Protein AF-W2PBY8-F1 (afdb_monomer)

pLDDT: mean 76.44, std 21.04, range [11.16, 97.75]

Structure (mmCIF, N/CA/C/O backbone):
data_AF-W2PBY8-F1
#
_entry.id   AF-W2PBY8-F1
#
loop_
_atom_site.group_PDB
_atom_site.id
_atom_site.type_symbol
_atom_site.label_atom_id
_atom_site.label_alt_id
_atom_site.label_comp_id
_atom_site.label_asym_id
_atom_site.label_entity_id
_atom_site.label_seq_id
_atom_site.pdbx_PDB_ins_code
_atom_site.Cartn_x
_atom_site.Cartn_y
_atom_site.Cartn_z
_atom_site.occupancy
_atom_site.B_iso_or_equiv
_atom_site.auth_seq_id
_atom_site.auth_comp_id
_atom_site.auth_asym_id
_atom_site.auth_atom_id
_atom_site.pdbx_PDB_model_num
ATOM 1 N N . MET A 1 1 ? 82.076 -7.235 19.035 1.00 61.16 1 MET A N 1
ATOM 2 C CA . MET A 1 1 ? 80.969 -6.514 19.710 1.00 61.16 1 MET A CA 1
ATOM 3 C C . MET A 1 1 ? 80.078 -5.713 18.756 1.00 61.16 1 MET A C 1
ATOM 5 O O . MET A 1 1 ? 78.970 -6.183 18.541 1.00 61.16 1 MET A O 1
ATOM 9 N N . ARG A 1 2 ? 80.514 -4.591 18.143 1.00 67.44 2 ARG A N 1
ATOM 10 C CA . ARG A 1 2 ? 79.646 -3.703 17.313 1.00 67.44 2 ARG A CA 1
ATOM 11 C C . ARG A 1 2 ? 78.736 -4.450 16.312 1.00 67.44 2 ARG A C 1
ATOM 13 O O . ARG A 1 2 ? 77.530 -4.470 16.525 1.00 67.44 2 ARG A O 1
ATOM 20 N N . LYS A 1 3 ? 79.308 -5.244 15.392 1.00 71.12 3 LYS A N 1
ATOM 21 C CA . LYS A 1 3 ? 78.559 -6.060 14.402 1.00 71.12 3 LYS A CA 1
ATOM 22 C C . LYS A 1 3 ? 77.436 -6.953 14.979 1.00 71.12 3 LYS A C 1
ATOM 24 O O . LYS A 1 3 ? 76.490 -7.251 14.261 1.00 71.12 3 LYS A O 1
ATOM 29 N N . LYS A 1 4 ? 77.517 -7.401 16.244 1.00 74.06 4 LYS A N 1
ATOM 30 C CA . LYS A 1 4 ? 76.461 -8.211 16.894 1.00 74.06 4 LYS A CA 1
ATOM 31 C C . LYS A 1 4 ? 75.310 -7.335 17.414 1.00 74.06 4 LYS A C 1
ATOM 33 O O . LYS A 1 4 ? 74.163 -7.753 17.349 1.00 74.06 4 LYS A O 1
ATOM 38 N N . LYS A 1 5 ? 75.613 -6.112 17.871 1.00 77.81 5 LYS A N 1
ATOM 39 C CA . LYS A 1 5 ? 74.619 -5.098 18.265 1.00 77.81 5 LYS A CA 1
ATOM 40 C C . LYS A 1 5 ? 73.861 -4.562 17.048 1.00 77.81 5 LYS A C 1
ATOM 42 O O . LYS A 1 5 ? 72.654 -4.381 17.131 1.00 77.81 5 LYS A O 1
ATOM 47 N N . ASP A 1 6 ? 74.555 -4.366 15.929 1.00 78.00 6 ASP A N 1
ATOM 48 C CA . ASP A 1 6 ? 73.949 -3.856 14.693 1.00 78.00 6 ASP A CA 1
ATOM 49 C C . ASP A 1 6 ? 73.039 -4.906 14.032 1.00 78.00 6 ASP A C 1
ATOM 51 O O . ASP A 1 6 ? 71.945 -4.570 13.595 1.00 78.00 6 ASP A O 1
ATOM 55 N N . ARG A 1 7 ? 73.430 -6.193 14.051 1.00 79.44 7 ARG A N 1
ATOM 56 C CA . ARG A 1 7 ? 72.537 -7.304 13.667 1.00 79.44 7 ARG A CA 1
ATOM 57 C C . ARG A 1 7 ? 71.311 -7.391 14.574 1.00 79.44 7 ARG A C 1
ATOM 59 O O . ARG A 1 7 ? 70.208 -7.399 14.068 1.00 79.44 7 ARG A O 1
ATOM 66 N N . TRP A 1 8 ? 71.482 -7.345 15.899 1.00 82.75 8 TRP A N 1
ATOM 67 C CA . TRP A 1 8 ? 70.342 -7.367 16.828 1.00 82.75 8 TRP A CA 1
ATOM 68 C C . TRP A 1 8 ? 69.370 -6.191 16.637 1.00 82.75 8 TRP A C 1
ATOM 70 O O . TRP A 1 8 ? 68.169 -6.361 16.820 1.00 82.75 8 TRP A O 1
ATOM 80 N N . LYS A 1 9 ? 69.867 -5.003 16.260 1.00 83.69 9 LYS A N 1
ATOM 81 C CA . LYS A 1 9 ? 69.001 -3.879 15.878 1.00 83.69 9 LYS A CA 1
ATOM 82 C C . LYS A 1 9 ? 68.192 -4.193 14.622 1.00 83.69 9 LYS A C 1
ATOM 84 O O . LYS A 1 9 ? 66.983 -4.021 14.667 1.00 83.69 9 LYS A O 1
ATOM 89 N N . LYS A 1 10 ? 68.836 -4.711 13.570 1.00 83.88 10 LYS A N 1
ATOM 90 C CA . LYS A 1 10 ? 68.153 -5.125 12.336 1.00 83.88 10 LYS A CA 1
ATOM 91 C C . LYS A 1 10 ? 67.132 -6.233 12.577 1.00 83.88 10 LYS A C 1
ATOM 93 O O . LYS A 1 10 ? 65.976 -6.020 12.263 1.00 83.88 10 LYS A O 1
ATOM 98 N N . ASP A 1 11 ? 67.500 -7.322 13.255 1.00 83.00 11 ASP A N 1
ATOM 99 C CA . ASP A 1 11 ? 66.563 -8.384 13.658 1.00 83.00 11 ASP A CA 1
ATOM 100 C C . ASP A 1 11 ? 65.355 -7.827 14.441 1.00 83.00 11 ASP A C 1
ATOM 102 O O . ASP A 1 11 ? 64.250 -8.357 14.346 1.00 83.00 11 ASP A O 1
ATOM 106 N N . LYS A 1 12 ? 65.551 -6.782 15.259 1.00 88.19 12 LYS A N 1
ATOM 107 C CA . LYS A 1 12 ? 64.468 -6.136 16.012 1.00 88.19 12 LYS A CA 1
ATOM 108 C C . LYS A 1 12 ? 63.608 -5.230 15.125 1.00 88.19 12 LYS A C 1
ATOM 110 O O . LYS A 1 12 ? 62.394 -5.220 15.293 1.00 88.19 12 LYS A O 1
ATOM 115 N N . GLU A 1 13 ? 64.218 -4.467 14.226 1.00 86.06 13 GLU A N 1
ATOM 116 C CA . GLU A 1 13 ? 63.531 -3.607 13.255 1.00 86.06 13 GLU A CA 1
ATOM 117 C C . GLU A 1 13 ? 62.717 -4.457 12.262 1.00 86.06 13 GLU A C 1
ATOM 119 O O . GLU A 1 13 ? 61.528 -4.209 12.097 1.00 86.06 13 GLU A O 1
ATOM 124 N N . GLU A 1 14 ? 63.297 -5.533 11.725 1.00 86.69 14 GLU A N 1
ATOM 125 C CA . GLU A 1 14 ? 62.640 -6.506 10.841 1.00 86.69 14 GLU A CA 1
ATOM 126 C C . GLU A 1 14 ? 61.440 -7.182 11.529 1.00 86.69 14 GLU A C 1
ATOM 128 O O . GLU A 1 14 ? 60.353 -7.205 10.958 1.00 86.69 14 GLU A O 1
ATOM 133 N N . ARG A 1 15 ? 61.567 -7.627 12.792 1.00 87.62 15 ARG A N 1
ATOM 134 C CA . ARG A 1 15 ? 60.423 -8.167 13.560 1.00 87.62 15 ARG A CA 1
ATOM 135 C C . ARG A 1 15 ? 59.316 -7.139 13.794 1.00 87.62 15 ARG A C 1
ATOM 137 O O . ARG A 1 15 ? 58.147 -7.479 13.666 1.00 87.62 15 ARG A O 1
ATOM 144 N N . LEU A 1 16 ? 59.666 -5.891 14.111 1.00 87.38 16 LEU A N 1
ATOM 145 C CA . LEU A 1 16 ? 58.682 -4.816 14.290 1.00 87.38 16 LEU A CA 1
ATOM 146 C C . LEU A 1 16 ? 57.994 -4.443 12.965 1.00 87.38 16 LEU A C 1
ATOM 148 O O . LEU A 1 16 ? 56.823 -4.067 12.966 1.00 87.38 16 LEU A O 1
ATOM 152 N N . GLU A 1 17 ? 58.686 -4.555 11.830 1.00 86.12 17 GLU A N 1
ATOM 153 C CA . GLU A 1 17 ? 58.076 -4.413 10.507 1.00 86.12 17 GLU A CA 1
ATOM 154 C C . GLU A 1 17 ? 57.183 -5.602 10.133 1.00 86.12 17 GLU A C 1
ATOM 156 O O . GLU A 1 17 ? 56.135 -5.394 9.530 1.00 86.12 17 GLU A O 1
ATOM 161 N N . GLU A 1 18 ? 57.556 -6.835 10.483 1.00 88.25 18 GLU A N 1
ATOM 162 C CA . GLU A 1 18 ? 56.698 -8.016 10.316 1.00 88.25 18 GLU A CA 1
ATOM 163 C C . GLU A 1 18 ? 55.434 -7.939 11.182 1.00 88.25 18 GLU A C 1
ATOM 165 O O . GLU A 1 18 ? 54.353 -8.297 10.720 1.00 88.25 18 GLU A O 1
ATOM 170 N N . GLU A 1 19 ? 55.545 -7.458 12.423 1.00 89.25 19 GLU A N 1
ATOM 171 C CA . GLU A 1 19 ? 54.399 -7.210 13.307 1.00 89.25 19 GLU A CA 1
ATOM 172 C C . GLU A 1 19 ? 53.467 -6.136 12.725 1.00 89.25 19 GLU A C 1
ATOM 174 O O . GLU A 1 19 ? 52.257 -6.344 12.686 1.00 89.25 19 GLU A O 1
ATOM 179 N N . ARG A 1 20 ? 54.013 -5.037 12.184 1.00 90.94 20 ARG A N 1
ATOM 180 C CA . ARG A 1 20 ? 53.221 -4.012 11.478 1.00 90.94 20 ARG A CA 1
ATOM 181 C C . ARG A 1 20 ? 52.517 -4.566 10.243 1.00 90.94 20 ARG A C 1
ATOM 183 O O . ARG A 1 20 ? 51.316 -4.384 10.125 1.00 90.94 20 ARG A O 1
ATOM 190 N N . LYS A 1 21 ? 53.223 -5.308 9.382 1.00 91.38 21 LYS A N 1
ATOM 191 C CA . LYS A 1 21 ? 52.634 -5.926 8.178 1.00 91.38 21 LYS A CA 1
ATOM 192 C C . LYS A 1 21 ? 51.476 -6.867 8.528 1.00 91.38 21 LYS A C 1
ATOM 194 O O . LYS A 1 21 ? 50.464 -6.846 7.842 1.00 91.38 21 LYS A O 1
ATOM 199 N N . LYS A 1 22 ? 51.582 -7.633 9.621 1.00 94.06 22 LYS A N 1
ATOM 200 C CA . LYS A 1 22 ? 50.481 -8.481 10.120 1.00 94.06 22 LYS A CA 1
ATOM 201 C C . LYS A 1 22 ? 49.281 -7.661 10.597 1.00 94.06 22 LYS A C 1
ATOM 203 O O . LYS A 1 22 ? 48.154 -8.031 10.292 1.00 94.06 22 LYS A O 1
ATOM 208 N N . ILE A 1 23 ? 49.511 -6.551 11.302 1.00 92.62 23 ILE A N 1
ATOM 209 C CA . ILE A 1 23 ? 48.438 -5.632 11.714 1.00 92.62 23 ILE A CA 1
ATOM 210 C C . ILE A 1 23 ? 47.772 -5.009 10.479 1.00 92.62 23 ILE A C 1
ATOM 212 O O . ILE A 1 23 ? 46.552 -5.054 10.378 1.00 92.62 23 ILE A O 1
ATOM 216 N N . ASP A 1 24 ? 48.547 -4.525 9.504 1.00 93.50 24 ASP A N 1
ATOM 217 C CA . ASP A 1 24 ? 48.023 -3.973 8.247 1.00 93.50 24 ASP A CA 1
ATOM 218 C C . ASP A 1 24 ? 47.197 -5.022 7.468 1.00 93.50 24 ASP A C 1
ATOM 220 O O . ASP A 1 24 ? 46.127 -4.716 6.940 1.00 93.50 24 ASP A O 1
ATOM 224 N N . GLU A 1 25 ? 47.649 -6.282 7.418 1.00 94.38 25 GLU A N 1
ATOM 225 C CA . GLU A 1 25 ? 46.919 -7.404 6.809 1.00 94.38 25 GLU A CA 1
ATOM 226 C C . GLU A 1 25 ? 45.607 -7.727 7.548 1.00 94.38 25 GLU A C 1
ATOM 228 O O . GLU A 1 25 ? 44.576 -7.953 6.903 1.00 94.38 25 GLU A O 1
ATOM 233 N N . GLU A 1 26 ? 45.610 -7.725 8.884 1.00 94.25 26 GLU A N 1
ATOM 234 C CA . GLU A 1 26 ? 44.414 -7.944 9.704 1.00 94.25 26 GLU A CA 1
ATOM 235 C C . GLU A 1 26 ? 43.421 -6.779 9.609 1.00 94.25 26 GLU A C 1
ATOM 237 O O . GLU A 1 26 ? 42.226 -7.020 9.419 1.00 94.25 26 GLU A O 1
ATOM 242 N N . GLU A 1 27 ? 43.887 -5.529 9.649 1.00 93.81 27 GLU A N 1
ATOM 243 C CA . GLU A 1 27 ? 43.055 -4.343 9.434 1.00 93.81 27 GLU A CA 1
ATOM 244 C C . GLU A 1 27 ? 42.447 -4.342 8.029 1.00 93.81 27 GLU A C 1
ATOM 246 O O . GLU A 1 27 ? 41.239 -4.148 7.884 1.00 93.81 27 GLU A O 1
ATOM 251 N N . MET A 1 28 ? 43.230 -4.651 6.991 1.00 93.56 28 MET A N 1
ATOM 252 C CA . MET A 1 28 ? 42.721 -4.798 5.624 1.00 93.56 28 MET A CA 1
ATOM 253 C C . MET A 1 28 ? 41.701 -5.936 5.501 1.00 93.56 28 MET A C 1
ATOM 255 O O . MET A 1 28 ? 40.730 -5.807 4.747 1.00 93.56 28 MET A O 1
ATOM 259 N N . ARG A 1 29 ? 41.867 -7.043 6.241 1.00 95.62 29 ARG A N 1
ATOM 260 C CA . ARG A 1 29 ? 40.862 -8.117 6.295 1.00 95.62 29 ARG A CA 1
ATOM 261 C C . ARG A 1 29 ? 39.577 -7.627 6.960 1.00 95.62 29 ARG A C 1
ATOM 263 O O . ARG A 1 29 ? 38.508 -7.785 6.376 1.00 95.62 29 ARG A O 1
ATOM 270 N N . LEU A 1 30 ? 39.673 -6.977 8.120 1.00 95.50 30 LEU A N 1
ATOM 271 C CA . LEU A 1 30 ? 38.528 -6.432 8.856 1.00 95.50 30 LEU A CA 1
ATOM 272 C C . LEU A 1 30 ? 37.783 -5.349 8.063 1.00 95.50 30 LEU A C 1
ATOM 274 O O . LEU A 1 30 ? 36.553 -5.341 8.054 1.00 95.50 30 LEU A O 1
ATOM 278 N N . GLN A 1 31 ? 38.496 -4.478 7.346 1.00 94.38 31 GLN A N 1
ATOM 279 C CA . GLN A 1 31 ? 37.898 -3.479 6.457 1.00 94.38 31 GLN A CA 1
ATOM 280 C C . GLN A 1 31 ? 37.147 -4.137 5.293 1.00 94.38 31 GLN A C 1
ATOM 282 O O . GLN A 1 31 ? 36.010 -3.756 5.013 1.00 94.38 31 GLN A O 1
ATOM 287 N N . ARG A 1 32 ? 37.724 -5.168 4.658 1.00 95.44 32 ARG A N 1
ATOM 288 C CA . ARG A 1 32 ? 37.039 -5.951 3.613 1.00 95.44 32 ARG A CA 1
ATOM 289 C C . ARG A 1 32 ? 35.811 -6.675 4.160 1.00 95.44 32 ARG A C 1
ATOM 291 O O . ARG A 1 32 ? 34.761 -6.608 3.535 1.00 95.44 32 ARG A O 1
ATOM 298 N N . GLU A 1 33 ? 35.906 -7.298 5.334 1.00 96.12 33 GLU A N 1
ATOM 299 C CA . GLU A 1 33 ? 34.768 -7.927 6.018 1.00 96.12 33 GLU A CA 1
ATOM 300 C C . GLU A 1 33 ? 33.669 -6.915 6.386 1.00 96.12 33 GLU A C 1
ATOM 302 O O . GLU A 1 33 ? 32.482 -7.229 6.317 1.00 96.12 33 GLU A O 1
ATOM 307 N N . ALA A 1 34 ? 34.033 -5.698 6.797 1.00 95.56 34 ALA A N 1
ATOM 308 C CA . ALA A 1 34 ? 33.075 -4.633 7.080 1.00 95.56 34 ALA A CA 1
ATOM 309 C C . ALA A 1 34 ? 32.403 -4.132 5.792 1.00 95.56 34 ALA A C 1
ATOM 311 O O . ALA A 1 34 ? 31.183 -3.962 5.762 1.00 95.56 34 ALA A O 1
ATOM 312 N N . GLN A 1 35 ? 33.176 -3.951 4.718 1.00 95.56 35 GLN A N 1
ATOM 313 C CA . GLN A 1 35 ? 32.678 -3.542 3.408 1.00 95.56 35 GLN A CA 1
ATOM 314 C C . GLN A 1 35 ? 31.733 -4.593 2.808 1.00 95.56 35 GLN A C 1
ATOM 316 O O . GLN A 1 35 ? 30.652 -4.234 2.342 1.00 95.56 35 GLN A O 1
ATOM 321 N N . THR A 1 36 ? 32.074 -5.886 2.864 1.00 95.81 36 THR A N 1
ATOM 322 C CA . THR A 1 36 ? 31.183 -6.957 2.390 1.00 95.81 36 THR A CA 1
ATOM 323 C C . THR A 1 36 ? 29.893 -7.002 3.201 1.00 95.81 36 THR A C 1
ATOM 325 O O . THR A 1 36 ? 28.823 -6.973 2.601 1.00 95.81 36 THR A O 1
ATOM 328 N N . LYS A 1 37 ? 29.950 -6.927 4.540 1.00 96.00 37 LYS A N 1
ATOM 329 C CA . LYS A 1 37 ? 28.750 -6.841 5.403 1.00 96.00 37 LYS A CA 1
ATOM 330 C C . LYS A 1 37 ? 27.875 -5.617 5.082 1.00 96.00 37 LYS A C 1
ATOM 332 O O . LYS A 1 37 ? 26.647 -5.712 5.114 1.00 96.00 37 LYS A O 1
ATOM 337 N N . GLN A 1 38 ? 28.472 -4.468 4.753 1.00 95.12 38 GLN A N 1
ATOM 338 C CA . GLN A 1 38 ? 27.733 -3.273 4.318 1.00 95.12 38 GLN A CA 1
ATOM 339 C C . GLN A 1 38 ? 27.050 -3.481 2.958 1.00 95.12 38 GLN A C 1
ATOM 341 O O . GLN A 1 38 ? 25.866 -3.164 2.822 1.00 95.12 38 GLN A O 1
ATOM 346 N N . ILE A 1 39 ? 27.756 -4.055 1.979 1.00 94.00 39 ILE A N 1
ATOM 347 C CA . ILE A 1 39 ? 27.219 -4.375 0.647 1.00 94.00 39 ILE A CA 1
ATOM 348 C C . ILE A 1 39 ? 26.102 -5.424 0.747 1.00 94.00 39 ILE A C 1
ATOM 350 O O . ILE A 1 39 ? 25.040 -5.248 0.157 1.00 94.00 39 ILE A O 1
ATOM 354 N N . GLU A 1 40 ? 26.279 -6.479 1.542 1.00 93.38 40 GLU A N 1
ATOM 355 C CA . GLU A 1 40 ? 25.256 -7.498 1.807 1.00 93.38 40 GLU A CA 1
ATOM 356 C C . GLU A 1 40 ? 24.000 -6.894 2.442 1.00 93.38 40 GLU A C 1
ATOM 358 O O . GLU A 1 40 ? 22.883 -7.186 2.003 1.00 93.38 40 GLU A O 1
ATOM 363 N N . ARG A 1 41 ? 24.164 -6.003 3.431 1.00 94.06 41 ARG A N 1
ATOM 364 C CA . ARG A 1 41 ? 23.049 -5.270 4.043 1.00 94.06 41 ARG A CA 1
ATOM 365 C C . ARG A 1 41 ? 22.332 -4.383 3.024 1.00 94.06 41 ARG A C 1
ATOM 367 O O . ARG A 1 41 ? 21.104 -4.387 3.001 1.00 94.06 41 ARG A O 1
ATOM 374 N N . ALA A 1 42 ? 23.065 -3.653 2.184 1.00 94.38 42 ALA A N 1
ATOM 375 C CA . ALA A 1 42 ? 22.483 -2.822 1.130 1.00 94.38 42 ALA A CA 1
ATOM 376 C C . ALA A 1 42 ? 21.709 -3.673 0.108 1.00 94.38 42 ALA A C 1
ATOM 378 O O . ALA A 1 42 ? 20.540 -3.403 -0.155 1.00 94.38 42 ALA A O 1
ATOM 379 N N . ASN A 1 43 ? 22.307 -4.764 -0.378 1.00 90.81 43 ASN A N 1
ATOM 380 C CA . ASN A 1 43 ? 21.677 -5.710 -1.301 1.00 90.81 43 ASN A CA 1
ATOM 381 C C . ASN A 1 43 ? 20.421 -6.361 -0.703 1.00 90.81 43 ASN A C 1
ATOM 383 O O . ASN A 1 43 ? 19.440 -6.577 -1.413 1.00 90.81 43 ASN A O 1
ATOM 387 N N . ARG A 1 44 ? 20.422 -6.658 0.603 1.00 90.44 44 ARG A N 1
ATOM 388 C CA . ARG A 1 44 ? 19.236 -7.151 1.314 1.00 90.44 44 ARG A CA 1
ATOM 389 C C . ARG A 1 44 ? 18.141 -6.088 1.400 1.00 90.44 44 ARG A C 1
ATOM 391 O O . ARG A 1 44 ? 16.992 -6.416 1.128 1.00 90.44 44 ARG A O 1
ATOM 398 N N . LEU A 1 45 ? 18.480 -4.844 1.742 1.00 91.62 45 LEU A N 1
ATOM 399 C CA . LEU A 1 45 ? 17.514 -3.742 1.828 1.00 91.62 45 LEU A CA 1
ATOM 400 C C . LEU A 1 45 ? 16.887 -3.424 0.464 1.00 91.62 45 LEU A C 1
ATOM 402 O O . LEU A 1 45 ? 15.669 -3.297 0.380 1.00 91.62 45 LEU A O 1
ATOM 406 N N . LEU A 1 46 ? 17.688 -3.366 -0.604 1.00 89.88 46 LEU A N 1
ATOM 407 C CA . LEU A 1 46 ? 17.198 -3.190 -1.976 1.00 89.88 46 LEU A CA 1
ATOM 408 C C . LEU A 1 46 ? 16.249 -4.325 -2.380 1.00 89.88 46 LEU A C 1
ATOM 410 O O . LEU A 1 46 ? 15.178 -4.077 -2.929 1.00 89.88 46 LEU A O 1
ATOM 414 N N . TYR A 1 47 ? 16.598 -5.570 -2.044 1.00 90.19 47 TYR A N 1
ATOM 415 C CA . TYR A 1 47 ? 15.744 -6.722 -2.315 1.00 90.19 47 TYR A CA 1
ATOM 416 C C . TYR A 1 47 ? 14.434 -6.692 -1.506 1.00 90.19 47 TYR A C 1
ATOM 418 O O . TYR A 1 47 ? 13.362 -6.918 -2.065 1.00 90.19 47 TYR A O 1
ATOM 426 N N . GLU A 1 48 ? 14.484 -6.341 -0.216 1.00 89.12 48 GLU A N 1
ATOM 427 C CA . GLU A 1 48 ? 13.297 -6.156 0.635 1.00 89.12 48 GLU A CA 1
ATOM 428 C C . GLU A 1 48 ? 12.406 -4.985 0.163 1.00 89.12 48 GLU A C 1
ATOM 430 O O . GLU A 1 48 ? 11.193 -5.021 0.374 1.00 89.12 48 GLU A O 1
ATOM 435 N N . GLN A 1 49 ? 12.973 -3.994 -0.536 1.00 89.06 49 GLN A N 1
ATOM 436 C CA . GLN A 1 49 ? 12.244 -2.900 -1.185 1.00 89.06 49 GLN A CA 1
ATOM 437 C C . GLN A 1 49 ? 11.596 -3.274 -2.532 1.00 89.06 49 GLN A C 1
ATOM 439 O O . GLN A 1 49 ? 10.816 -2.471 -3.047 1.00 89.06 49 GLN A O 1
ATOM 444 N N . THR A 1 50 ? 11.830 -4.461 -3.101 1.00 88.50 50 THR A N 1
ATOM 445 C CA . THR A 1 50 ? 11.100 -4.908 -4.307 1.00 88.50 50 THR A CA 1
ATOM 446 C C . THR A 1 50 ? 9.610 -5.108 -4.013 1.00 88.50 50 THR A C 1
ATOM 448 O O . THR A 1 50 ? 9.234 -5.580 -2.939 1.00 88.50 50 THR A O 1
ATOM 451 N N . ASP A 1 51 ? 8.724 -4.784 -4.959 1.00 87.50 51 ASP A N 1
ATOM 452 C CA . ASP A 1 51 ? 7.270 -4.838 -4.719 1.00 87.50 51 ASP A CA 1
ATOM 453 C C . ASP A 1 51 ? 6.753 -6.258 -4.441 1.00 87.50 51 ASP A C 1
ATOM 455 O O . ASP A 1 51 ? 5.818 -6.447 -3.656 1.00 87.50 51 ASP A O 1
ATOM 459 N N . ARG A 1 52 ? 7.421 -7.280 -4.989 1.00 87.75 52 ARG A N 1
ATOM 460 C CA . ARG A 1 52 ? 7.151 -8.687 -4.667 1.00 87.75 52 ARG A CA 1
ATOM 461 C C . ARG A 1 52 ? 7.493 -9.015 -3.209 1.00 87.75 52 ARG A C 1
ATOM 463 O O . ARG A 1 52 ? 6.693 -9.654 -2.526 1.00 87.75 52 ARG A O 1
ATOM 470 N N . MET A 1 53 ? 8.625 -8.522 -2.696 1.00 91.31 53 MET A N 1
ATOM 471 C CA . MET A 1 53 ? 8.977 -8.668 -1.280 1.00 91.31 53 MET A CA 1
ATOM 472 C C . MET A 1 53 ? 8.053 -7.857 -0.368 1.00 91.31 53 MET A C 1
ATOM 474 O O . MET A 1 53 ? 7.587 -8.404 0.631 1.00 91.31 53 MET A O 1
ATOM 478 N N . LYS A 1 54 ? 7.697 -6.613 -0.724 1.00 91.00 54 LYS A N 1
ATOM 479 C CA . LYS A 1 54 ? 6.679 -5.827 0.003 1.00 91.00 54 LYS A CA 1
ATOM 480 C C . LYS A 1 54 ? 5.347 -6.581 0.091 1.00 91.00 54 LYS A C 1
ATOM 482 O O . LYS A 1 54 ? 4.741 -6.639 1.160 1.00 91.00 54 LYS A O 1
ATOM 487 N N . THR A 1 55 ? 4.920 -7.203 -1.010 1.00 91.38 55 THR A N 1
ATOM 488 C CA . THR A 1 55 ? 3.702 -8.027 -1.065 1.00 91.38 55 THR A CA 1
ATOM 489 C C . THR A 1 55 ? 3.801 -9.219 -0.114 1.00 91.38 55 THR A C 1
ATOM 491 O O . THR A 1 55 ? 2.903 -9.407 0.705 1.00 91.38 55 THR A O 1
ATOM 494 N N . LEU A 1 56 ? 4.909 -9.970 -0.136 1.00 92.62 56 LEU A N 1
ATOM 495 C CA . LEU A 1 56 ? 5.155 -11.068 0.805 1.00 92.62 56 LEU A CA 1
ATOM 496 C C . LEU A 1 56 ? 5.113 -10.592 2.269 1.00 92.62 56 LEU A C 1
ATOM 498 O O . LEU A 1 56 ? 4.392 -11.185 3.070 1.00 92.62 56 LEU A O 1
ATOM 502 N N . ARG A 1 57 ? 5.802 -9.492 2.613 1.00 92.62 57 ARG A N 1
ATOM 503 C CA . ARG A 1 57 ? 5.770 -8.906 3.970 1.00 92.62 57 ARG A CA 1
ATOM 504 C C . ARG A 1 57 ? 4.355 -8.490 4.386 1.00 92.62 57 ARG A C 1
ATOM 506 O O . ARG A 1 57 ? 3.956 -8.751 5.516 1.00 92.62 57 ARG A O 1
ATOM 513 N N . SER A 1 58 ? 3.569 -7.916 3.473 1.00 92.69 58 SER A N 1
ATOM 514 C CA . SER A 1 58 ? 2.163 -7.576 3.721 1.00 92.69 58 SER A CA 1
ATOM 515 C C . SER A 1 58 ? 1.307 -8.814 4.023 1.00 92.69 58 SER A C 1
ATOM 517 O O . SER A 1 58 ? 0.481 -8.770 4.935 1.00 92.69 58 SER A O 1
ATOM 519 N N . LYS A 1 59 ? 1.523 -9.943 3.329 1.00 93.38 59 LYS A N 1
ATOM 520 C CA . LYS A 1 59 ? 0.816 -11.199 3.639 1.00 93.38 59 LYS A CA 1
ATOM 521 C C . LYS A 1 59 ? 1.294 -11.862 4.936 1.00 93.38 59 LYS A C 1
ATOM 523 O O . LYS A 1 59 ? 0.468 -12.463 5.621 1.00 93.38 59 LYS A O 1
ATOM 528 N N . GLN A 1 60 ? 2.581 -11.757 5.285 1.00 93.38 60 GLN A N 1
ATOM 529 C CA . GLN A 1 60 ? 3.081 -12.200 6.595 1.00 93.38 60 GLN A CA 1
ATOM 530 C C . GLN A 1 60 ? 2.375 -11.428 7.715 1.00 93.38 60 GLN A C 1
ATOM 532 O O . GLN A 1 60 ? 1.711 -12.042 8.542 1.00 93.38 60 GLN A O 1
ATOM 537 N N . LEU A 1 61 ? 2.384 -10.091 7.652 1.00 94.25 61 LEU A N 1
ATOM 538 C CA . LEU A 1 61 ? 1.691 -9.242 8.625 1.00 94.25 61 LEU A CA 1
ATOM 539 C C . LEU A 1 61 ? 0.187 -9.550 8.707 1.00 94.25 61 LEU A C 1
ATOM 541 O O . LEU A 1 61 ? -0.373 -9.597 9.796 1.00 94.25 61 LEU A O 1
ATOM 545 N N . LEU A 1 62 ? -0.479 -9.800 7.573 1.00 94.31 62 LEU A N 1
ATOM 546 C CA . LEU A 1 62 ? -1.885 -10.218 7.566 1.00 94.31 62 LEU A CA 1
ATOM 547 C C . LEU A 1 62 ? -2.099 -11.561 8.287 1.00 94.31 62 LEU A C 1
ATOM 549 O O . LEU A 1 62 ? -3.116 -11.735 8.953 1.00 94.31 62 LEU A O 1
ATOM 553 N N . THR A 1 63 ? -1.152 -12.493 8.170 1.00 94.25 63 THR A N 1
ATOM 554 C CA . THR A 1 63 ? -1.193 -13.792 8.861 1.00 94.25 63 THR A CA 1
ATOM 555 C C . THR A 1 63 ? -1.068 -13.604 10.375 1.00 94.25 63 THR A C 1
ATOM 557 O O . THR A 1 63 ? -1.902 -14.119 11.120 1.00 94.25 63 THR A O 1
ATOM 560 N N . ASP A 1 64 ? -0.105 -12.787 10.818 1.00 93.25 64 ASP A N 1
ATOM 561 C CA . ASP A 1 64 ? 0.082 -12.435 12.231 1.00 93.25 64 ASP A CA 1
ATOM 562 C C . ASP A 1 64 ? -1.165 -11.725 12.803 1.00 93.25 64 ASP A C 1
ATOM 564 O O . ASP A 1 64 ? -1.663 -12.086 13.868 1.00 93.25 64 ASP A O 1
ATOM 568 N N . VAL A 1 65 ? -1.738 -10.758 12.072 1.00 94.69 65 VAL A N 1
ATOM 569 C CA . VAL A 1 65 ? -2.952 -10.023 12.485 1.00 94.69 65 VAL A CA 1
ATOM 570 C C . VAL A 1 65 ? -4.173 -10.940 12.598 1.00 94.69 65 VAL A C 1
ATOM 572 O O . VAL A 1 65 ? -4.952 -10.796 13.540 1.00 94.69 65 VAL A O 1
ATOM 575 N N . VAL A 1 66 ? -4.353 -11.894 11.677 1.00 93.88 66 VAL A N 1
ATOM 576 C CA . VAL A 1 66 ? -5.447 -12.877 11.765 1.00 93.88 66 VAL A CA 1
ATOM 577 C C . VAL A 1 66 ? -5.277 -13.773 12.993 1.00 93.88 66 VAL A C 1
ATOM 579 O O . VAL A 1 66 ? -6.259 -14.013 13.692 1.00 93.88 66 VAL A O 1
ATOM 582 N N . HIS A 1 67 ? -4.056 -14.212 13.303 1.00 93.56 67 HIS A N 1
ATOM 583 C CA . HIS A 1 67 ? -3.783 -15.015 14.496 1.00 93.56 67 HIS A CA 1
ATOM 584 C C . HIS A 1 67 ? -3.991 -14.228 15.800 1.00 93.56 67 HIS A C 1
ATOM 586 O O . HIS A 1 67 ? -4.708 -14.683 16.688 1.00 93.56 67 HIS A O 1
ATOM 592 N N . HIS A 1 68 ? -3.478 -12.998 15.903 1.00 93.94 68 HIS A N 1
ATOM 593 C CA . HIS A 1 68 ? -3.784 -12.137 17.050 1.00 93.94 68 HIS A CA 1
ATOM 594 C C . HIS A 1 68 ? -5.289 -11.883 17.197 1.00 93.94 68 HIS A C 1
ATOM 596 O O . HIS A 1 68 ? -5.785 -11.744 18.315 1.00 93.94 68 HIS A O 1
ATOM 602 N N . ARG A 1 69 ? -6.044 -11.869 16.090 1.00 94.25 69 ARG A N 1
ATOM 603 C CA . ARG A 1 69 ? -7.498 -11.736 16.145 1.00 94.25 69 ARG A CA 1
ATOM 604 C C . ARG A 1 69 ? -8.209 -12.987 16.668 1.00 94.25 69 ARG A C 1
ATOM 606 O O . ARG A 1 69 ? -9.242 -12.814 17.307 1.00 94.25 69 ARG A O 1
ATOM 613 N N . THR A 1 70 ? -7.702 -14.205 16.445 1.00 93.75 70 THR A N 1
ATOM 614 C CA . THR A 1 70 ? -8.292 -15.404 17.076 1.00 93.75 70 THR A CA 1
ATOM 615 C C . THR A 1 70 ? -8.040 -15.398 18.580 1.00 93.75 70 THR A C 1
ATOM 617 O O . THR A 1 70 ? -8.999 -15.510 19.338 1.00 93.75 70 THR A O 1
ATOM 620 N N . LEU A 1 71 ? -6.810 -15.090 19.010 1.00 94.00 71 LEU A N 1
ATOM 621 C CA . LEU A 1 71 ? -6.462 -14.958 20.432 1.00 94.00 71 LEU A CA 1
ATOM 622 C C . LEU A 1 71 ? -7.341 -13.922 21.161 1.00 94.00 71 LEU A C 1
ATOM 624 O O . LEU A 1 71 ? -7.846 -14.195 22.242 1.00 94.00 71 LEU A O 1
ATOM 628 N N . GLN A 1 72 ? -7.609 -12.762 20.548 1.00 95.56 72 GLN A N 1
ATOM 629 C CA . GLN A 1 72 ? -8.530 -11.754 21.104 1.00 95.56 72 GLN A CA 1
ATOM 630 C C . GLN A 1 72 ? -9.984 -12.237 21.236 1.00 95.56 72 GLN A C 1
ATOM 632 O O . GLN A 1 72 ? -10.733 -11.723 22.068 1.00 95.56 72 GLN A O 1
ATOM 637 N N . LEU A 1 73 ? -10.435 -13.146 20.367 1.00 96.50 73 LEU A N 1
ATOM 638 C CA . LEU A 1 73 ? -11.788 -13.702 20.439 1.00 96.50 73 LEU A CA 1
ATOM 639 C C . LEU A 1 73 ? -11.879 -14.765 21.538 1.00 96.50 73 LEU A C 1
ATOM 641 O O . LEU A 1 73 ? -12.866 -14.773 22.268 1.00 96.50 73 LEU A O 1
ATOM 645 N N . GLU A 1 74 ? -10.838 -15.585 21.685 1.00 96.06 74 GLU A N 1
ATOM 646 C CA . GLU A 1 74 ? -10.675 -16.557 22.772 1.00 96.06 74 GLU A CA 1
ATOM 647 C C . GLU A 1 74 ? -10.606 -15.847 24.136 1.00 96.06 74 GLU A C 1
ATOM 649 O O . GLU A 1 74 ? -11.405 -16.143 25.020 1.00 96.06 74 GLU A O 1
ATOM 654 N N . GLU A 1 75 ? -9.751 -14.829 24.284 1.00 96.50 75 GLU A N 1
ATOM 655 C CA . GLU A 1 75 ? -9.655 -13.984 25.487 1.00 96.50 75 GLU A CA 1
ATOM 656 C C . GLU A 1 75 ? -11.004 -13.337 25.838 1.00 96.50 75 GLU A C 1
ATOM 658 O O . GLU A 1 75 ? -11.461 -13.406 26.979 1.00 96.50 75 GLU A O 1
ATOM 663 N N . LYS A 1 76 ? -11.697 -12.764 24.845 1.00 97.75 76 LYS A N 1
ATOM 664 C CA . LYS A 1 76 ? -13.028 -12.178 25.043 1.00 97.75 76 LYS A CA 1
ATOM 665 C C . LYS A 1 76 ? -14.073 -13.211 25.478 1.00 97.75 76 LYS A C 1
ATOM 667 O O . LYS A 1 76 ? -15.032 -12.836 26.148 1.00 97.75 76 LYS A O 1
ATOM 672 N N . GLN A 1 77 ? -13.939 -14.470 25.067 1.00 97.44 77 GLN A N 1
ATOM 673 C CA . GLN A 1 77 ? -14.831 -15.537 25.506 1.00 97.44 77 GLN A CA 1
ATOM 674 C C . GLN A 1 77 ? -14.520 -15.945 26.950 1.00 97.44 77 GLN A C 1
ATOM 676 O O . GLN A 1 77 ? -15.426 -15.925 27.772 1.00 97.44 77 GLN A O 1
ATOM 681 N N . MET A 1 78 ? -13.245 -16.152 27.294 1.00 96.19 78 MET A N 1
ATOM 682 C CA . MET A 1 78 ? -12.817 -16.438 28.671 1.00 96.19 78 MET A CA 1
ATOM 683 C C . MET A 1 78 ? -13.260 -15.356 29.671 1.00 96.19 78 MET A C 1
ATOM 685 O O . MET A 1 78 ? -13.719 -15.680 30.763 1.00 96.19 78 MET A O 1
ATOM 689 N N . LEU A 1 79 ? -13.163 -14.074 29.294 1.00 97.12 79 LEU A N 1
ATOM 690 C CA . LEU A 1 79 ? -13.629 -12.960 30.130 1.00 97.12 79 LEU A CA 1
ATOM 691 C C . LEU A 1 79 ? -15.148 -12.983 30.341 1.00 97.12 79 LEU A C 1
ATOM 693 O O . LEU A 1 79 ? -15.605 -12.758 31.455 1.00 97.12 79 LEU A O 1
ATOM 697 N N . LYS A 1 80 ? -15.932 -13.306 29.304 1.00 97.50 80 LYS A N 1
ATOM 698 C CA . LYS A 1 80 ? -17.387 -13.473 29.445 1.00 97.50 80 LYS A CA 1
ATOM 699 C C . LYS A 1 80 ? -17.742 -14.632 30.362 1.00 97.50 80 LYS A C 1
ATOM 701 O O . LYS A 1 80 ? -18.577 -14.459 31.236 1.00 97.50 80 LYS A O 1
ATOM 706 N N . ASP A 1 81 ? -17.091 -15.779 30.188 1.00 96.81 81 ASP A N 1
ATOM 707 C CA . ASP A 1 81 ? -17.344 -16.960 31.014 1.00 96.81 81 ASP A CA 1
ATOM 708 C C . ASP A 1 81 ? -17.023 -16.659 32.501 1.00 96.81 81 ASP A C 1
ATOM 710 O O . ASP A 1 81 ? -17.715 -17.133 33.404 1.00 96.81 81 ASP A O 1
ATOM 714 N N . GLN A 1 82 ? -16.021 -15.807 32.766 1.00 96.38 82 GLN A N 1
ATOM 715 C CA . GLN A 1 82 ? -15.699 -15.291 34.102 1.00 96.38 82 GLN A CA 1
ATOM 716 C C . GLN A 1 82 ? -16.728 -14.267 34.627 1.00 96.38 82 GLN A C 1
ATOM 718 O O . GLN A 1 82 ? -17.100 -14.332 35.804 1.00 96.38 82 GLN A O 1
ATOM 723 N N . ASP A 1 83 ? -17.192 -13.333 33.794 1.00 96.44 83 ASP A N 1
ATOM 724 C CA . ASP A 1 83 ? -18.229 -12.351 34.150 1.00 96.44 83 ASP A CA 1
ATOM 725 C C . ASP A 1 83 ? -19.571 -13.042 34.459 1.00 96.44 83 ASP A C 1
ATOM 727 O O . ASP A 1 83 ? -20.223 -12.719 35.458 1.00 96.44 83 ASP A O 1
ATOM 731 N N . ASP A 1 84 ? -19.956 -14.040 33.658 1.00 96.94 84 ASP A N 1
ATOM 732 C CA . ASP A 1 84 ? -21.166 -14.849 33.836 1.00 96.94 84 ASP A CA 1
ATOM 733 C C . ASP A 1 84 ? -21.090 -15.668 35.141 1.00 96.94 84 ASP A C 1
ATOM 735 O O . ASP A 1 84 ? -22.049 -15.688 35.918 1.00 96.94 84 ASP A O 1
ATOM 739 N N . LEU A 1 85 ? -19.933 -16.273 35.455 1.00 96.44 85 LEU A N 1
ATOM 740 C CA . LEU A 1 85 ? -19.699 -16.961 36.735 1.00 96.44 85 LEU A CA 1
ATOM 741 C C . LEU A 1 85 ? -19.776 -15.993 37.932 1.00 96.44 85 LEU A C 1
ATOM 743 O O . LEU A 1 85 ? -20.336 -16.323 38.980 1.00 96.44 85 LEU A O 1
ATOM 747 N N . THR A 1 86 ? -19.223 -14.788 37.782 1.00 96.12 86 THR A N 1
ATOM 748 C CA . THR A 1 86 ? -19.233 -13.756 38.830 1.00 96.12 86 THR A CA 1
ATOM 749 C C . THR A 1 86 ? -20.654 -13.252 39.085 1.00 96.12 86 THR A C 1
ATOM 751 O O . THR A 1 86 ? -21.069 -13.142 40.240 1.00 96.12 86 THR A O 1
ATOM 754 N N . SER A 1 87 ? -21.424 -13.025 38.017 1.00 96.00 87 SER A N 1
ATOM 755 C CA . SER A 1 87 ? -22.842 -12.652 38.082 1.00 96.00 87 SER A CA 1
ATOM 756 C C . SER A 1 87 ? -23.675 -13.751 38.741 1.00 96.00 87 SER A C 1
ATOM 758 O O . SER A 1 87 ? -24.431 -13.470 39.665 1.00 96.00 87 SER A O 1
ATOM 760 N N . TYR A 1 88 ? -23.455 -15.018 38.376 1.00 96.44 88 TYR A N 1
ATOM 761 C CA . TYR A 1 88 ? -24.116 -16.163 39.008 1.00 96.44 88 TYR A CA 1
ATOM 762 C C . TYR A 1 88 ? -23.858 -16.242 40.523 1.00 96.44 88 TYR A C 1
ATOM 764 O O . TYR A 1 88 ? -24.785 -16.460 41.305 1.00 96.44 88 TYR A O 1
ATOM 772 N N . HIS A 1 89 ? -22.615 -16.029 40.967 1.00 95.94 89 HIS A N 1
ATOM 773 C CA . HIS A 1 89 ? -22.295 -15.988 42.396 1.00 95.94 89 HIS A CA 1
ATOM 774 C C . HIS A 1 89 ? -22.908 -14.778 43.115 1.00 95.94 89 HIS A C 1
ATOM 776 O O . HIS A 1 89 ? -23.333 -14.912 44.264 1.00 95.94 89 HIS A O 1
ATOM 782 N N . TYR A 1 90 ? -22.984 -13.619 42.458 1.00 96.25 90 TYR A N 1
ATOM 783 C CA . TYR A 1 90 ? -23.665 -12.443 42.998 1.00 96.25 90 TYR A CA 1
ATOM 784 C C . TYR A 1 90 ? -25.171 -12.692 43.162 1.00 96.25 90 TYR A C 1
ATOM 786 O O . TYR A 1 90 ? -25.709 -12.480 44.248 1.00 96.25 90 TYR A O 1
ATOM 794 N N . ASP A 1 91 ? -25.832 -13.241 42.141 1.00 95.94 91 ASP A N 1
ATOM 795 C CA . ASP A 1 91 ? -27.257 -13.583 42.179 1.00 95.94 91 ASP A CA 1
ATOM 796 C C . ASP A 1 91 ? -27.564 -14.588 43.301 1.00 95.94 91 ASP A C 1
ATOM 798 O O . ASP A 1 91 ? -28.524 -14.406 44.054 1.00 95.94 91 ASP A O 1
ATOM 802 N N . GLN A 1 92 ? -26.713 -15.605 43.495 1.00 95.38 92 GLN A N 1
ATOM 803 C CA . GLN A 1 92 ? -26.823 -16.528 44.632 1.00 95.38 92 GLN A CA 1
ATOM 804 C C . GLN A 1 92 ? -26.740 -15.812 45.990 1.00 95.38 92 GLN A C 1
ATOM 806 O O . GLN A 1 92 ? -27.513 -16.132 46.896 1.00 95.38 92 GLN A O 1
ATOM 811 N N . GLN A 1 93 ? -25.827 -14.847 46.149 1.00 95.88 93 GLN A N 1
ATOM 812 C CA . GLN A 1 93 ? -25.699 -14.069 47.387 1.00 95.88 93 GLN A CA 1
ATOM 813 C C . GLN A 1 93 ? -26.917 -13.172 47.628 1.00 95.88 93 GLN A C 1
ATOM 815 O O . GLN A 1 93 ? -27.417 -13.121 48.752 1.00 95.88 93 GLN A O 1
ATOM 820 N N . VAL A 1 94 ? -27.429 -12.507 46.588 1.00 95.62 94 VAL A N 1
ATOM 821 C CA . VAL A 1 94 ? -28.641 -11.678 46.677 1.00 95.62 94 VAL A CA 1
ATOM 822 C C . VAL A 1 94 ? -29.850 -12.532 47.063 1.00 95.62 94 VAL A C 1
ATOM 824 O O . VAL A 1 94 ? -30.577 -12.172 47.986 1.00 95.62 94 VAL A O 1
ATOM 827 N N . VAL A 1 95 ? -30.038 -13.698 46.436 1.00 96.06 95 VAL A N 1
ATOM 828 C CA . VAL A 1 95 ? -31.119 -14.634 46.789 1.00 96.06 95 VAL A CA 1
ATOM 829 C C . VAL A 1 95 ? -30.997 -15.109 48.241 1.00 96.06 95 VAL A C 1
ATOM 831 O O . VAL A 1 95 ? -31.998 -15.129 48.957 1.00 96.06 95 VAL A O 1
ATOM 834 N N . ALA A 1 96 ? -29.789 -15.428 48.717 1.00 95.31 96 ALA A N 1
ATOM 835 C CA . ALA A 1 96 ? -29.570 -15.809 50.113 1.00 95.31 96 ALA A CA 1
ATOM 836 C C . ALA A 1 96 ? -29.934 -14.677 51.096 1.00 95.31 96 ALA A C 1
ATOM 838 O O . ALA A 1 96 ? -30.629 -14.928 52.082 1.00 95.31 96 ALA A O 1
ATOM 839 N N . GLN A 1 97 ? -29.540 -13.432 50.801 1.00 94.25 97 GLN A N 1
ATOM 840 C CA . GLN A 1 97 ? -29.888 -12.255 51.610 1.00 94.25 97 GLN A CA 1
ATOM 841 C C . GLN A 1 97 ? -31.397 -11.974 51.623 1.00 94.25 97 GLN A C 1
ATOM 843 O O . GLN A 1 97 ? -31.943 -11.614 52.665 1.00 94.25 97 GLN A O 1
ATOM 848 N N . VAL A 1 98 ? -32.092 -12.168 50.495 1.00 95.06 98 VAL A N 1
ATOM 849 C CA . VAL A 1 98 ? -33.558 -12.038 50.425 1.00 95.06 98 VAL A CA 1
ATOM 850 C C . VAL A 1 98 ? -34.237 -13.090 51.304 1.00 95.06 98 VAL A C 1
ATOM 852 O O . VAL A 1 98 ? -35.099 -12.735 52.103 1.00 95.06 98 VAL A O 1
ATOM 855 N N . ILE A 1 99 ? -33.810 -14.356 51.235 1.00 95.19 99 ILE A N 1
ATOM 856 C CA . ILE A 1 99 ? -34.355 -15.442 52.072 1.00 95.19 99 ILE A CA 1
ATOM 857 C C . ILE A 1 99 ? -34.126 -15.165 53.569 1.00 95.19 99 ILE A C 1
ATOM 859 O O . ILE A 1 99 ? -35.025 -15.379 54.387 1.00 95.19 99 ILE A O 1
ATOM 863 N N . GLU A 1 100 ? -32.945 -14.666 53.945 1.00 94.75 100 GLU A N 1
ATOM 864 C CA . GLU A 1 100 ? -32.645 -14.287 55.330 1.00 94.75 100 GLU A CA 1
ATOM 865 C C . GLU A 1 100 ? -33.518 -13.107 55.797 1.00 94.75 100 GLU A C 1
ATOM 867 O O . GLU A 1 100 ? -34.143 -13.183 56.860 1.00 94.75 100 GLU A O 1
ATOM 872 N N . GLY A 1 101 ? -33.658 -12.065 54.971 1.00 93.38 101 GLY A N 1
ATOM 873 C CA . GLY A 1 101 ? -34.523 -10.913 55.241 1.00 93.38 101 GLY A CA 1
ATOM 874 C C . GLY A 1 101 ? -36.008 -11.275 55.365 1.00 93.38 101 GLY A C 1
ATOM 875 O O . GLY A 1 101 ? -36.687 -10.802 56.281 1.00 93.38 101 GLY A O 1
ATOM 876 N N . GLU A 1 102 ? -36.517 -12.169 54.513 1.00 93.19 102 GLU A N 1
ATOM 877 C CA . GLU A 1 102 ? -37.876 -12.711 54.627 1.00 93.19 102 GLU A CA 1
ATOM 878 C C . GLU A 1 102 ? -38.068 -13.485 55.938 1.00 93.19 102 GLU A C 1
ATOM 880 O O . GLU A 1 102 ? -39.079 -13.307 56.626 1.00 93.19 102 GLU A O 1
ATOM 885 N N . ALA A 1 103 ? -37.093 -14.310 56.335 1.00 94.38 103 ALA A N 1
ATOM 886 C CA . ALA A 1 103 ? -37.140 -15.038 57.600 1.00 94.38 103 ALA A CA 1
ATOM 887 C C . ALA A 1 103 ? -37.121 -14.091 58.818 1.00 94.38 103 ALA A C 1
ATOM 889 O O . ALA A 1 103 ? -37.816 -14.344 59.812 1.00 94.38 103 ALA A O 1
ATOM 890 N N . GLU A 1 104 ? -36.382 -12.981 58.754 1.00 93.69 104 GLU A N 1
ATOM 891 C CA . GLU A 1 104 ? -36.418 -11.935 59.777 1.00 93.69 104 GLU A CA 1
ATOM 892 C C . GLU A 1 104 ? -37.766 -11.209 59.851 1.00 93.69 104 GLU A C 1
ATOM 894 O O . GLU A 1 104 ? -38.309 -11.052 60.948 1.00 93.69 104 GLU A O 1
ATOM 899 N N . GLU A 1 105 ? -38.336 -10.782 58.722 1.00 92.12 105 GLU A N 1
ATOM 900 C CA . GLU A 1 105 ? -39.646 -10.117 58.705 1.00 92.12 105 GLU A CA 1
ATOM 901 C C . GLU A 1 105 ? -40.767 -11.053 59.169 1.00 92.12 105 GLU A C 1
ATOM 903 O O . GLU A 1 105 ? -41.640 -10.640 59.940 1.00 92.12 105 GLU A O 1
ATOM 908 N N . GLN A 1 106 ? -40.706 -12.345 58.832 1.00 93.00 106 GLN A N 1
ATOM 909 C CA . GLN A 1 106 ? -41.607 -13.347 59.406 1.00 93.00 106 GLN A CA 1
ATOM 910 C C . GLN A 1 106 ? -41.449 -13.456 60.932 1.00 93.00 106 GLN A C 1
ATOM 912 O O . GLN A 1 106 ? -42.453 -13.538 61.646 1.00 93.00 106 GLN A O 1
ATOM 917 N N . ARG A 1 107 ? -40.218 -13.423 61.468 1.00 93.56 107 ARG A N 1
ATOM 918 C CA . ARG A 1 107 ? -39.967 -13.420 62.924 1.00 93.56 107 ARG A CA 1
ATOM 919 C C . ARG A 1 107 ? -40.507 -12.153 63.596 1.00 93.56 107 ARG A C 1
ATOM 921 O O . ARG A 1 107 ? -41.161 -12.261 64.633 1.00 93.56 107 ARG A O 1
ATOM 928 N N . LYS A 1 108 ? -40.283 -10.967 63.018 1.00 93.31 108 LYS A N 1
ATOM 929 C CA . LYS A 1 108 ? -40.817 -9.685 63.525 1.00 93.31 108 LYS A CA 1
ATOM 930 C C . LYS A 1 108 ? -42.347 -9.671 63.491 1.00 93.31 108 LYS A C 1
ATOM 932 O O . LYS A 1 108 ? -42.978 -9.268 64.465 1.00 93.31 108 LYS A O 1
ATOM 937 N N . THR A 1 109 ? -42.947 -10.174 62.413 1.00 92.19 109 THR A N 1
ATOM 938 C CA . THR A 1 109 ? -44.405 -10.270 62.255 1.00 92.19 109 THR A CA 1
ATOM 939 C C . THR A 1 109 ? -45.019 -11.227 63.277 1.00 92.19 109 THR A C 1
ATOM 941 O O . THR A 1 109 ? -45.999 -10.866 63.924 1.00 92.19 109 THR A O 1
ATOM 944 N N . LYS A 1 110 ? -44.410 -12.399 63.515 1.00 94.00 110 LYS A N 1
ATOM 945 C CA . LYS A 1 110 ? -44.831 -13.326 64.583 1.00 94.00 110 LYS A CA 1
ATOM 946 C C . LYS A 1 110 ? -44.766 -12.676 65.968 1.00 94.00 110 LYS A C 1
ATOM 948 O O . LYS A 1 110 ? -45.761 -12.715 66.682 1.00 94.00 110 LYS A O 1
ATOM 953 N N . LYS A 1 111 ? -43.668 -11.986 66.307 1.00 93.81 111 LYS A N 1
ATOM 954 C CA . LYS A 1 111 ? -43.555 -11.231 67.572 1.00 93.81 111 LYS A CA 1
ATOM 955 C C . LYS A 1 111 ? -44.656 -10.175 67.723 1.00 93.81 111 LYS A C 1
ATOM 957 O O . LYS A 1 111 ? -45.321 -10.153 68.751 1.00 93.81 111 LYS A O 1
ATOM 962 N N . ARG A 1 112 ? -44.920 -9.371 66.685 1.00 91.69 112 ARG A N 1
ATOM 963 C CA . ARG A 1 112 ? -46.023 -8.388 66.685 1.00 91.69 112 ARG A CA 1
ATOM 964 C C . ARG A 1 112 ? -47.391 -9.047 66.883 1.00 91.69 112 ARG A C 1
ATOM 966 O O . ARG A 1 112 ? -48.225 -8.508 67.602 1.00 91.69 112 ARG A O 1
ATOM 973 N N . LEU A 1 113 ? -47.638 -10.208 66.270 1.00 93.62 113 LEU A N 1
ATOM 974 C CA . LEU A 1 113 ? -48.880 -10.967 66.465 1.00 93.62 113 LEU A CA 1
ATOM 975 C C . LEU A 1 113 ? -49.008 -11.497 67.902 1.00 93.62 113 LEU A C 1
ATOM 977 O O . LEU A 1 113 ? -50.083 -11.392 68.487 1.00 93.62 113 LEU A O 1
ATOM 981 N N . GLU A 1 114 ? -47.925 -12.010 68.492 1.00 93.81 114 GLU A N 1
ATOM 982 C CA . GLU A 1 114 ? -47.887 -12.446 69.894 1.00 93.81 114 GLU A CA 1
ATOM 983 C C . GLU A 1 114 ? -48.105 -11.280 70.872 1.00 93.81 114 GLU A C 1
ATOM 985 O O . GLU A 1 114 ? -48.889 -11.404 71.812 1.00 93.81 114 GLU A O 1
ATOM 990 N N . GLU A 1 115 ? -47.459 -10.134 70.645 1.00 93.12 115 GLU A N 1
ATOM 991 C CA . GLU A 1 115 ? -47.633 -8.908 71.436 1.00 93.12 115 GLU A CA 1
ATOM 992 C C . GLU A 1 115 ? -49.070 -8.380 71.342 1.00 93.12 115 GLU A C 1
ATOM 994 O O . GLU A 1 115 ? -49.698 -8.126 72.372 1.00 93.12 115 GLU A O 1
ATOM 999 N N . ASN A 1 116 ? -49.636 -8.312 70.133 1.00 91.38 116 ASN A N 1
ATOM 1000 C CA . ASN A 1 116 ? -51.032 -7.931 69.915 1.00 91.38 116 ASN A CA 1
ATOM 1001 C C . ASN A 1 116 ? -52.007 -8.908 70.594 1.00 91.38 116 ASN A C 1
ATOM 1003 O O . ASN A 1 116 ? -52.990 -8.474 71.193 1.00 91.38 116 ASN A O 1
ATOM 1007 N N . ALA A 1 117 ? -51.737 -10.218 70.552 1.00 93.31 117 ALA A N 1
ATOM 1008 C CA . ALA A 1 117 ? -52.556 -11.225 71.225 1.00 93.31 117 ALA A CA 1
ATOM 1009 C C . ALA A 1 117 ? -52.496 -11.091 72.758 1.00 93.31 117 ALA A C 1
ATOM 1011 O O . ALA A 1 117 ? -53.534 -11.168 73.420 1.00 93.31 117 ALA A O 1
ATOM 1012 N N . ARG A 1 118 ? -51.309 -10.828 73.328 1.00 93.44 118 ARG A N 1
ATOM 1013 C CA . ARG A 1 118 ? -51.139 -10.532 74.764 1.00 93.44 118 ARG A CA 1
ATOM 1014 C C . ARG A 1 118 ? -51.890 -9.263 75.164 1.00 93.44 118 ARG A C 1
ATOM 1016 O O . ARG A 1 118 ? -52.616 -9.275 76.153 1.00 93.44 118 ARG A O 1
ATOM 1023 N N . LEU A 1 119 ? -51.764 -8.193 74.380 1.00 92.75 119 LEU A N 1
ATOM 1024 C CA . LEU A 1 119 ? -52.440 -6.922 74.633 1.00 92.75 119 LEU A CA 1
ATOM 1025 C C . LEU A 1 119 ? -53.969 -7.067 74.552 1.00 92.75 119 LEU A C 1
ATOM 1027 O O . LEU A 1 119 ? -54.674 -6.585 75.436 1.00 92.75 119 LEU A O 1
ATOM 1031 N N . ALA A 1 120 ? -54.484 -7.818 73.575 1.00 93.12 120 ALA A N 1
ATOM 1032 C CA . ALA A 1 120 ? -55.907 -8.143 73.476 1.00 93.12 120 ALA A CA 1
ATOM 1033 C C . ALA A 1 120 ? -56.413 -9.001 74.655 1.00 93.12 120 ALA A C 1
ATOM 1035 O O . ALA A 1 120 ? -57.552 -8.831 75.093 1.00 93.12 120 ALA A O 1
ATOM 1036 N N . ALA A 1 121 ? -55.588 -9.905 75.198 1.00 94.00 121 ALA A N 1
ATOM 1037 C CA . ALA A 1 121 ? -55.929 -10.669 76.400 1.00 94.00 121 ALA A CA 1
ATOM 1038 C C . ALA A 1 121 ? -56.012 -9.769 77.648 1.00 94.00 121 ALA A C 1
ATOM 1040 O O . ALA A 1 121 ? -56.993 -9.848 78.387 1.00 94.00 121 ALA A O 1
ATOM 1041 N N . ILE A 1 122 ? -55.048 -8.858 77.831 1.00 92.50 122 ILE A N 1
ATOM 1042 C CA . ILE A 1 122 ? -55.053 -7.866 78.921 1.00 92.50 122 ILE A CA 1
ATOM 1043 C C . ILE A 1 122 ? -56.280 -6.948 78.814 1.00 92.50 122 ILE A C 1
ATOM 1045 O O . ILE A 1 122 ? -56.977 -6.735 79.803 1.00 92.50 122 ILE A O 1
ATOM 1049 N N . GLN A 1 123 ? -56.607 -6.454 77.616 1.00 89.69 123 GLN A N 1
ATOM 1050 C CA . GLN A 1 123 ? -57.801 -5.627 77.393 1.00 89.69 123 GLN A CA 1
ATOM 1051 C C . GLN A 1 123 ? -59.103 -6.369 77.734 1.00 89.69 123 GLN A C 1
ATOM 1053 O O . GLN A 1 123 ? -60.010 -5.777 78.318 1.00 89.69 123 GLN A O 1
ATOM 1058 N N . LYS A 1 124 ? -59.207 -7.669 77.420 1.00 92.38 124 LYS A N 1
ATOM 1059 C CA . LYS A 1 124 ? -60.358 -8.491 77.831 1.00 92.38 124 LYS A CA 1
ATOM 1060 C C . LYS A 1 124 ? -60.460 -8.608 79.352 1.00 92.38 124 LYS A C 1
ATOM 1062 O O . LYS A 1 124 ? -61.543 -8.385 79.884 1.00 92.38 124 LYS A O 1
ATOM 1067 N N . GLN A 1 125 ? -59.348 -8.872 80.041 1.00 93.12 125 GLN A N 1
ATOM 1068 C CA . GLN A 1 125 ? -59.307 -8.921 81.508 1.00 93.12 125 GLN A CA 1
ATOM 1069 C C . GLN A 1 125 ? -59.719 -7.580 82.131 1.00 93.12 125 GLN A C 1
ATOM 1071 O O . GLN A 1 125 ? -60.578 -7.555 83.006 1.00 93.12 125 GLN A O 1
ATOM 1076 N N . GLN A 1 126 ? -59.210 -6.454 81.621 1.00 90.88 126 GLN A N 1
ATOM 1077 C CA . GLN A 1 126 ? -59.599 -5.111 82.075 1.00 90.88 126 GLN A CA 1
ATOM 1078 C C . GLN A 1 126 ? -61.100 -4.833 81.886 1.00 90.88 126 GLN A C 1
ATOM 1080 O O . GLN A 1 126 ? -61.737 -4.252 82.765 1.00 90.88 126 GLN A O 1
ATOM 1085 N N . LEU A 1 127 ? -61.693 -5.271 80.770 1.00 91.75 127 LEU A N 1
ATOM 1086 C CA . LEU A 1 127 ? -63.137 -5.154 80.531 1.00 91.75 127 LEU A CA 1
ATOM 1087 C C . LEU A 1 127 ? -63.964 -6.065 81.452 1.00 91.75 127 LEU A C 1
ATOM 1089 O O . LEU A 1 127 ? -65.073 -5.695 81.837 1.00 91.75 127 LEU A O 1
ATOM 1093 N N . GLU A 1 128 ? -63.459 -7.246 81.809 1.00 91.94 128 GLU A N 1
ATOM 1094 C CA . GLU A 1 128 ? -64.094 -8.144 82.780 1.00 91.94 128 GLU A CA 1
ATOM 1095 C C . GLU A 1 128 ? -64.010 -7.588 84.205 1.00 91.94 128 GLU A C 1
ATOM 1097 O O . GLU A 1 128 ? -65.031 -7.543 84.890 1.00 91.94 128 GLU A O 1
ATOM 1102 N N . GLU A 1 129 ? -62.852 -7.071 84.624 1.00 91.88 129 GLU A N 1
ATOM 1103 C CA . GLU A 1 129 ? -62.698 -6.345 85.888 1.00 91.88 129 GLU A CA 1
ATOM 1104 C C . GLU A 1 129 ? -63.641 -5.141 85.968 1.00 91.88 129 GLU A C 1
ATOM 1106 O O . GLU A 1 129 ? -64.323 -4.964 86.975 1.00 91.88 129 GLU A O 1
ATOM 1111 N N . TYR A 1 130 ? -63.720 -4.328 84.910 1.00 91.44 130 TYR A N 1
ATOM 1112 C CA . TYR A 1 130 ? -64.613 -3.170 84.865 1.00 91.44 130 TYR A CA 1
ATOM 1113 C C . TYR A 1 130 ? -66.085 -3.583 85.006 1.00 91.44 130 TYR A C 1
ATOM 1115 O O . TYR A 1 130 ? -66.809 -3.016 85.823 1.00 91.44 130 TYR A O 1
ATOM 1123 N N . LYS A 1 131 ? -66.518 -4.638 84.298 1.00 91.19 131 LYS A N 1
ATOM 1124 C CA . LYS A 1 131 ? -67.864 -5.216 84.467 1.00 91.19 131 LYS A CA 1
ATOM 1125 C C . LYS A 1 131 ? -68.104 -5.711 85.893 1.00 91.19 131 LYS A C 1
ATOM 1127 O O . LYS A 1 131 ? -69.189 -5.498 86.420 1.00 91.19 131 LYS A O 1
ATOM 1132 N N . GLN A 1 132 ? -67.128 -6.367 86.521 1.00 91.06 132 GLN A N 1
ATOM 1133 C CA . GLN A 1 132 ? -67.259 -6.847 87.901 1.00 91.06 132 GLN A CA 1
ATOM 1134 C C . GLN A 1 132 ? -67.356 -5.693 88.906 1.00 91.06 132 GLN A C 1
ATOM 1136 O O . GLN A 1 132 ? -68.195 -5.757 89.803 1.00 91.06 132 GLN A O 1
ATOM 1141 N N . ARG A 1 133 ? -66.558 -4.629 88.738 1.00 90.19 133 ARG A N 1
ATOM 1142 C CA . ARG A 1 133 ? -66.653 -3.402 89.547 1.00 90.19 133 ARG A CA 1
ATOM 1143 C C . ARG A 1 133 ? -68.037 -2.771 89.406 1.00 90.19 133 ARG A C 1
ATOM 1145 O O . ARG A 1 133 ? -68.710 -2.619 90.415 1.00 90.19 133 ARG A O 1
ATOM 1152 N N . TYR A 1 134 ? -68.517 -2.576 88.179 1.00 90.38 134 TYR A N 1
ATOM 1153 C CA . TYR A 1 134 ? -69.851 -2.029 87.912 1.00 90.38 134 TYR A CA 1
ATOM 1154 C C . TYR A 1 134 ? -70.997 -2.902 88.468 1.00 90.38 134 TYR A C 1
ATOM 1156 O O . TYR A 1 134 ? -71.959 -2.399 89.040 1.00 90.38 134 TYR A O 1
ATOM 1164 N N . ILE A 1 135 ? -70.889 -4.234 88.382 1.00 90.44 135 ILE A N 1
ATOM 1165 C CA . ILE A 1 135 ? -71.850 -5.158 89.017 1.00 90.44 135 ILE A CA 1
ATOM 1166 C C . ILE A 1 135 ? -71.821 -5.031 90.547 1.00 90.44 135 ILE A C 1
ATOM 1168 O O . ILE A 1 135 ? -72.861 -5.181 91.190 1.00 90.44 135 ILE A O 1
ATOM 1172 N N . ASN A 1 136 ? -70.654 -4.787 91.145 1.00 89.88 136 ASN A N 1
ATOM 1173 C CA . ASN A 1 136 ? -70.536 -4.578 92.583 1.00 89.88 136 ASN A CA 1
ATOM 1174 C C . ASN A 1 136 ? -71.086 -3.207 92.998 1.00 89.88 136 ASN A C 1
ATOM 1176 O O . ASN A 1 136 ? -71.858 -3.171 93.948 1.00 89.88 136 ASN A O 1
ATOM 1180 N N . GLU A 1 137 ? -70.810 -2.137 92.249 1.00 89.50 137 GLU A N 1
ATOM 1181 C CA . GLU A 1 137 ? -71.423 -0.810 92.424 1.00 89.50 137 GLU A CA 1
ATOM 1182 C C . GLU A 1 137 ? -72.958 -0.918 92.408 1.00 89.50 137 GLU A C 1
ATOM 1184 O O . GLU A 1 137 ? -73.597 -0.591 93.403 1.00 89.50 137 GLU A O 1
ATOM 1189 N N . LEU A 1 138 ? -73.555 -1.538 91.381 1.00 88.44 138 LEU A N 1
ATOM 1190 C CA . LEU A 1 138 ? -75.006 -1.790 91.312 1.00 88.44 138 LEU A CA 1
ATOM 1191 C C . LEU A 1 138 ? -75.549 -2.632 92.486 1.00 88.44 138 LEU A C 1
ATOM 1193 O O . LEU A 1 138 ? -76.709 -2.498 92.884 1.00 88.44 138 LEU A O 1
ATOM 1197 N N . ARG A 1 139 ? -74.742 -3.540 93.053 1.00 87.94 139 ARG A N 1
ATOM 1198 C CA . ARG A 1 139 ? -75.116 -4.317 94.251 1.00 87.94 139 ARG A CA 1
ATOM 1199 C C . ARG A 1 139 ? -75.050 -3.477 95.521 1.00 87.94 139 ARG A C 1
ATOM 1201 O O . ARG A 1 139 ? -75.850 -3.719 96.425 1.00 87.94 139 ARG A O 1
ATOM 1208 N N . GLU A 1 140 ? -74.117 -2.537 95.615 1.00 86.00 140 GLU A N 1
ATOM 1209 C CA . GLU A 1 140 ? -74.032 -1.596 96.730 1.00 86.00 140 GLU A CA 1
ATOM 1210 C C . GLU A 1 140 ? -75.137 -0.546 96.638 1.00 86.00 140 GLU A C 1
ATOM 1212 O O . GLU A 1 140 ? -75.890 -0.431 97.598 1.00 86.00 140 GLU A O 1
ATOM 1217 N N . GLU A 1 141 ? -75.377 0.055 95.469 1.00 83.62 141 GLU A N 1
ATOM 1218 C CA . GLU A 1 141 ? -76.543 0.909 95.199 1.00 83.62 141 GLU A CA 1
ATOM 1219 C C . GLU A 1 141 ? -77.861 0.209 95.558 1.00 83.62 141 GLU A C 1
ATOM 1221 O O . GLU A 1 141 ? -78.729 0.804 96.193 1.00 83.62 141 GLU A O 1
ATOM 1226 N N . LYS A 1 142 ? -78.023 -1.082 95.228 1.00 87.25 142 LYS A N 1
ATOM 1227 C CA . LYS A 1 142 ? -79.215 -1.851 95.628 1.00 87.25 142 LYS A CA 1
ATOM 1228 C C . LYS A 1 142 ? -79.324 -2.014 97.147 1.00 87.25 142 LYS A C 1
ATOM 1230 O O . LYS A 1 142 ? -80.415 -1.860 97.691 1.00 87.25 142 LYS A O 1
ATOM 1235 N N . ARG A 1 143 ? -78.220 -2.313 97.842 1.00 84.12 143 ARG A N 1
ATOM 1236 C CA . ARG A 1 143 ? -78.189 -2.407 99.316 1.00 84.12 143 ARG A CA 1
ATOM 1237 C C . ARG A 1 143 ? -78.466 -1.054 99.966 1.00 84.12 143 ARG A C 1
ATOM 1239 O O . ARG A 1 143 ? -79.146 -0.998 100.985 1.00 84.12 143 ARG A O 1
ATOM 1246 N N . GLU A 1 144 ? -77.956 0.030 99.396 1.00 81.94 144 GLU A N 1
ATOM 1247 C CA . GLU A 1 144 ? -78.226 1.393 99.846 1.00 81.94 144 GLU A CA 1
ATOM 1248 C C . GLU A 1 144 ? -79.669 1.797 99.571 1.00 81.94 144 GLU A C 1
ATOM 1250 O O . GLU A 1 144 ? -80.305 2.336 100.464 1.00 81.94 144 GLU A O 1
ATOM 1255 N N . GLY A 1 145 ? -80.239 1.433 98.423 1.00 84.44 145 GLY A N 1
ATOM 1256 C CA . GLY A 1 145 ? -81.666 1.568 98.133 1.00 84.44 145 GLY A CA 1
ATOM 1257 C C . GLY A 1 145 ? -82.550 0.785 99.109 1.00 84.44 145 GLY A C 1
ATOM 1258 O O . GLY A 1 145 ? -83.573 1.294 99.560 1.00 84.44 145 GLY A O 1
ATOM 1259 N N . GLU A 1 146 ? -82.141 -0.421 99.512 1.00 83.56 146 GLU A N 1
ATOM 1260 C CA . GLU A 1 146 ? -82.819 -1.208 100.551 1.00 83.56 146 GLU A CA 1
ATOM 1261 C C . GLU A 1 146 ? -82.718 -0.540 101.939 1.00 83.56 146 GLU A C 1
ATOM 1263 O O . GLU A 1 146 ? -83.725 -0.462 102.647 1.00 83.56 146 GLU A O 1
ATOM 1268 N N . ARG A 1 147 ? -81.555 0.017 102.314 1.00 81.31 147 ARG A N 1
ATOM 1269 C CA . ARG A 1 147 ? -81.391 0.822 103.545 1.00 81.31 147 ARG A CA 1
ATOM 1270 C C . ARG A 1 147 ? -82.208 2.114 103.498 1.00 81.31 147 ARG A C 1
ATOM 1272 O O . ARG A 1 147 ? -82.893 2.419 104.467 1.00 81.31 147 ARG A O 1
ATOM 1279 N N . MET A 1 148 ? -82.182 2.838 102.379 1.00 77.12 148 MET A N 1
ATOM 1280 C CA . MET A 1 148 ? -82.959 4.057 102.157 1.00 77.12 148 MET A CA 1
ATOM 1281 C C . MET A 1 148 ? -84.454 3.765 102.193 1.00 77.12 148 MET A C 1
ATOM 1283 O O . MET A 1 148 ? -85.190 4.550 102.767 1.00 77.12 148 MET A O 1
ATOM 1287 N N . LYS A 1 149 ? -84.921 2.619 101.681 1.00 80.19 149 LYS A N 1
ATOM 1288 C CA . LYS A 1 149 ? -86.319 2.193 101.841 1.00 80.19 149 LYS A CA 1
ATOM 1289 C C . LYS A 1 149 ? -86.670 1.956 103.311 1.00 80.19 149 LYS A C 1
ATOM 1291 O O . LYS A 1 149 ? -87.711 2.418 103.757 1.00 80.19 149 LYS A O 1
ATOM 1296 N N . GLN A 1 150 ? -85.799 1.300 104.081 1.00 78.44 150 GLN A N 1
ATOM 1297 C CA . GLN A 1 150 ? -85.997 1.112 105.527 1.00 78.44 150 GLN A CA 1
ATOM 1298 C C . GLN A 1 150 ? -85.932 2.431 106.318 1.00 78.44 150 GLN A C 1
ATOM 1300 O O . GLN A 1 150 ? -86.625 2.574 107.324 1.00 78.44 150 GLN A O 1
ATOM 1305 N N . GLN A 1 151 ? -85.108 3.393 105.892 1.00 76.00 151 GLN A N 1
ATOM 1306 C CA . GLN A 1 151 ? -85.068 4.740 106.466 1.00 76.00 151 GLN A CA 1
ATOM 1307 C C . GLN A 1 151 ? -86.316 5.534 106.083 1.00 76.00 151 GLN A C 1
ATOM 1309 O O . GLN A 1 151 ? -86.966 6.052 106.975 1.00 76.00 151 GLN A O 1
ATOM 1314 N N . ALA A 1 152 ? -86.722 5.538 104.815 1.00 78.38 152 ALA A N 1
ATOM 1315 C CA . ALA A 1 152 ? -87.930 6.197 104.332 1.00 78.38 152 ALA A CA 1
ATOM 1316 C C . ALA A 1 152 ? -89.211 5.598 104.934 1.00 78.38 152 ALA A C 1
ATOM 1318 O O . ALA A 1 152 ? -90.158 6.330 105.182 1.00 78.38 152 ALA A O 1
ATOM 1319 N N . GLU A 1 153 ? -89.259 4.295 105.232 1.00 79.38 153 GLU A N 1
ATOM 1320 C CA . GLU A 1 153 ? -90.369 3.687 105.980 1.00 79.38 153 GLU A CA 1
ATOM 1321 C C . GLU A 1 153 ? -90.425 4.188 107.435 1.00 79.38 153 GLU A C 1
ATOM 1323 O O . GLU A 1 153 ? -91.517 4.428 107.947 1.00 79.38 153 GLU A O 1
ATOM 1328 N N . LYS A 1 154 ? -89.274 4.416 108.088 1.00 73.25 154 LYS A N 1
ATOM 1329 C CA . LYS A 1 154 ? -89.206 5.050 109.420 1.00 73.25 154 LYS A CA 1
ATOM 1330 C C . LYS A 1 154 ? -89.555 6.539 109.357 1.00 73.25 154 LYS A C 1
ATOM 1332 O O . LYS A 1 154 ? -90.418 6.996 110.094 1.00 73.25 154 LYS A O 1
ATOM 1337 N N . GLU A 1 155 ? -88.948 7.277 108.435 1.00 73.69 155 GLU A N 1
ATOM 1338 C CA . GLU A 1 155 ? -89.205 8.700 108.222 1.00 73.69 155 GLU A CA 1
ATOM 1339 C C . GLU A 1 155 ? -90.646 8.960 107.787 1.00 73.69 155 GLU A C 1
ATOM 1341 O O . GLU A 1 155 ? -91.207 9.964 108.194 1.00 73.69 155 GLU A O 1
ATOM 1346 N N . TYR A 1 156 ? -91.293 8.060 107.042 1.00 74.94 156 TYR A N 1
ATOM 1347 C CA . TYR A 1 156 ? -92.717 8.162 106.713 1.00 74.94 156 TYR A CA 1
ATOM 1348 C C . TYR A 1 156 ? -93.614 7.999 107.946 1.00 74.94 156 TYR A C 1
ATOM 1350 O O . TYR A 1 156 ? -94.659 8.647 108.023 1.00 74.94 156 TYR A O 1
ATOM 1358 N N . LEU A 1 157 ? -93.229 7.172 108.926 1.00 71.44 157 LEU A N 1
ATOM 1359 C CA . LEU A 1 157 ? -93.931 7.096 110.210 1.00 71.44 157 LEU A CA 1
ATOM 1360 C C . LEU A 1 157 ? -93.769 8.419 110.980 1.00 71.44 157 LEU A C 1
ATOM 1362 O O . LEU A 1 157 ? -94.779 9.031 111.335 1.00 71.44 157 LEU A O 1
ATOM 1366 N N . ASP A 1 158 ? -92.537 8.918 111.115 1.00 69.31 158 ASP A N 1
ATOM 1367 C CA . ASP A 1 158 ? -92.228 10.211 111.748 1.00 69.31 158 ASP A CA 1
ATOM 1368 C C . ASP A 1 158 ? -92.869 11.405 111.007 1.00 69.31 158 ASP A C 1
ATOM 1370 O O . ASP A 1 158 ? -93.262 12.410 111.603 1.00 69.31 158 ASP A O 1
ATOM 1374 N N . GLU A 1 159 ? -92.971 11.342 109.680 1.00 65.88 159 GLU A N 1
ATOM 1375 C CA . GLU A 1 159 ? -93.552 12.398 108.858 1.00 65.88 159 GLU A CA 1
ATOM 1376 C C . GLU A 1 159 ? -95.077 12.311 108.833 1.00 65.88 159 GLU A C 1
ATOM 1378 O O . GLU A 1 159 ? -95.725 13.347 108.756 1.00 65.88 159 GLU A O 1
ATOM 1383 N N . LYS A 1 160 ? -95.692 11.145 109.064 1.00 71.31 160 LYS A N 1
ATOM 1384 C CA . LYS A 1 160 ? -97.126 11.070 109.393 1.00 71.31 160 LYS A CA 1
ATOM 1385 C C . LYS A 1 160 ? -97.456 11.844 110.672 1.00 71.31 160 LYS A C 1
ATOM 1387 O O . LYS A 1 160 ? -98.512 12.480 110.749 1.00 71.31 160 LYS A O 1
ATOM 1392 N N . GLU A 1 161 ? -96.551 11.847 111.652 1.00 56.72 161 GLU A N 1
ATOM 1393 C CA . GLU A 1 161 ? -96.677 12.688 112.847 1.00 56.72 161 GLU A CA 1
ATOM 1394 C C . GLU A 1 161 ? -96.479 14.183 112.532 1.00 56.72 161 GLU A C 1
ATOM 1396 O O . GLU A 1 161 ? -97.209 15.019 113.069 1.00 56.72 161 GLU A O 1
ATOM 1401 N N . LYS A 1 162 ? -95.561 14.539 111.618 1.00 67.56 162 LYS A N 1
ATOM 1402 C CA . LYS A 1 162 ? -95.278 15.935 111.208 1.00 67.56 162 LYS A CA 1
ATOM 1403 C C . LYS A 1 162 ? -96.262 16.512 110.181 1.00 67.56 162 LYS A C 1
ATOM 1405 O O . LYS A 1 162 ? -96.522 17.713 110.197 1.00 67.56 162 LYS A O 1
ATOM 1410 N N . GLU A 1 163 ? -96.863 15.723 109.296 1.00 59.09 163 GLU A N 1
ATOM 1411 C CA . GLU A 1 163 ? -97.811 16.212 108.285 1.00 59.09 163 GLU A CA 1
ATOM 1412 C C . GLU A 1 163 ? -99.168 16.545 108.924 1.00 59.09 163 GLU A C 1
ATOM 1414 O O . GLU A 1 163 ? -99.798 17.545 108.560 1.00 59.09 163 GLU A O 1
ATOM 1419 N N . ARG A 1 164 ? -99.529 15.818 109.999 1.00 58.78 164 ARG A N 1
ATOM 1420 C CA . ARG A 1 164 ? -100.536 16.247 110.991 1.00 58.78 164 ARG A CA 1
ATOM 1421 C C . ARG A 1 164 ? -100.286 17.674 111.501 1.00 58.78 164 ARG A C 1
ATOM 1423 O O . ARG A 1 164 ? -101.248 18.366 111.815 1.00 58.78 164 ARG A O 1
ATOM 1430 N N . GLN A 1 165 ? -99.028 18.121 111.562 1.00 54.25 165 GLN A N 1
ATOM 1431 C CA . GLN A 1 165 ? -98.634 19.476 111.972 1.00 54.25 165 GLN A CA 1
ATOM 1432 C C . GLN A 1 165 ? -98.523 20.468 110.791 1.00 54.25 165 GLN A C 1
ATOM 1434 O O . GLN A 1 165 ? -98.649 21.673 111.002 1.00 54.25 165 GLN A O 1
ATOM 1439 N N . ARG A 1 166 ? -98.300 20.010 109.544 1.00 57.12 166 ARG A N 1
ATOM 1440 C CA . ARG A 1 166 ? -98.119 20.879 108.354 1.00 57.12 166 ARG A CA 1
ATOM 1441 C C . ARG A 1 166 ? -99.394 21.204 107.577 1.00 57.12 166 ARG A C 1
ATOM 1443 O O . ARG A 1 166 ? -99.482 22.315 107.052 1.00 57.12 166 ARG A O 1
ATOM 1450 N N . LYS A 1 167 ? -100.402 20.322 107.533 1.00 60.81 167 LYS A N 1
ATOM 1451 C CA . LYS A 1 167 ? -101.711 20.641 106.906 1.00 60.81 167 LYS A CA 1
ATOM 1452 C C . LYS A 1 167 ? -102.430 21.827 107.574 1.00 60.81 167 LYS A C 1
ATOM 1454 O O . LYS A 1 167 ? -103.288 22.449 106.957 1.00 60.81 167 LYS A O 1
ATOM 1459 N N . LEU A 1 168 ? -102.000 22.203 108.781 1.00 52.09 168 LEU A N 1
ATOM 1460 C CA . LEU A 1 168 ? -102.349 23.446 109.475 1.00 52.09 168 LEU A CA 1
ATOM 1461 C C . LEU A 1 168 ? -101.819 24.741 108.810 1.00 52.09 168 LEU A C 1
ATOM 1463 O O . LEU A 1 168 ? -102.254 25.812 109.219 1.00 52.09 168 LEU A O 1
ATOM 1467 N N . ARG A 1 169 ? -100.890 24.692 107.835 1.00 53.84 169 ARG A N 1
ATOM 1468 C CA . ARG A 1 169 ? -100.195 25.892 107.303 1.00 53.84 169 ARG A CA 1
ATOM 1469 C C . ARG A 1 169 ? -100.519 26.286 105.850 1.00 53.84 169 ARG A C 1
ATOM 1471 O O . ARG A 1 169 ? -100.749 27.457 105.589 1.00 53.84 169 ARG A O 1
ATOM 1478 N N . LEU A 1 170 ? -100.515 25.358 104.887 1.00 53.53 170 LEU A N 1
ATOM 1479 C CA . LEU A 1 170 ? -100.255 25.701 103.466 1.00 53.53 170 LEU A CA 1
ATOM 1480 C C . LEU A 1 170 ? -101.443 26.254 102.636 1.00 53.53 170 LEU A C 1
ATOM 1482 O O . LEU A 1 170 ? -101.321 26.411 101.427 1.00 53.53 170 LEU A O 1
ATOM 1486 N N . LYS A 1 171 ? -102.589 26.597 103.239 1.00 59.06 171 LYS A N 1
ATOM 1487 C CA . LYS A 1 171 ? -103.780 27.153 102.542 1.00 59.06 171 LYS A CA 1
ATOM 1488 C C . LYS A 1 171 ? -103.619 28.624 102.065 1.00 59.06 171 LYS A C 1
ATOM 1490 O O . LYS A 1 171 ? -104.588 29.372 102.070 1.00 59.06 171 LYS A O 1
ATOM 1495 N N . GLN A 1 172 ? -102.407 29.071 101.726 1.00 48.88 172 GLN A N 1
ATOM 1496 C CA . GLN A 1 172 ? -102.023 30.499 101.716 1.00 48.88 172 GLN A CA 1
ATOM 1497 C C . GLN A 1 172 ? -101.330 30.986 100.411 1.00 48.88 172 GLN A C 1
ATOM 1499 O O . GLN A 1 172 ? -100.635 31.994 100.449 1.00 48.88 172 GLN A O 1
ATOM 1504 N N . ALA A 1 173 ? -101.462 30.252 99.294 1.00 39.47 173 ALA A N 1
ATOM 1505 C CA . ALA A 1 173 ? -100.589 30.302 98.099 1.00 39.47 173 ALA A CA 1
ATOM 1506 C C . ALA A 1 173 ? -100.857 31.420 97.044 1.00 39.47 173 ALA A C 1
ATOM 1508 O O . ALA A 1 173 ? -101.702 32.288 97.244 1.00 39.47 173 ALA A O 1
ATOM 1509 N N . SER A 1 174 ? -100.103 31.381 95.930 1.00 42.62 174 SER A N 1
ATOM 1510 C CA . SER A 1 174 ? -100.018 32.366 94.827 1.00 42.62 174 SER A CA 1
ATOM 1511 C C . SER A 1 174 ? -100.369 31.791 93.437 1.00 42.62 174 SER A C 1
ATOM 1513 O O . SER A 1 174 ? -100.488 30.575 93.291 1.00 42.62 174 SER A O 1
ATOM 1515 N N . GLU A 1 175 ? -100.479 32.657 92.416 1.00 37.25 175 GLU A N 1
ATOM 1516 C CA . GLU A 1 175 ? -100.728 32.311 90.999 1.00 37.25 175 GLU A CA 1
ATOM 1517 C C . GLU A 1 175 ? -99.857 33.170 90.037 1.00 37.25 175 GLU A C 1
ATOM 1519 O O . GLU A 1 175 ? -99.527 34.311 90.364 1.00 37.25 175 GLU A O 1
ATOM 1524 N N . ASP A 1 176 ? -99.496 32.638 88.855 1.00 18.05 176 ASP A N 1
ATOM 1525 C CA . ASP A 1 176 ? -98.426 33.141 87.956 1.00 18.05 176 ASP A CA 1
ATOM 1526 C C . ASP A 1 176 ? -98.831 33.191 86.451 1.00 18.05 176 ASP A C 1
ATOM 1528 O O . ASP A 1 176 ? -99.906 32.726 86.075 1.00 18.05 176 ASP A O 1
ATOM 1532 N N . THR A 1 177 ? -97.994 33.764 85.556 1.00 24.27 177 THR A N 1
ATOM 1533 C CA . THR A 1 177 ? -98.356 34.070 84.137 1.00 24.27 177 THR A CA 1
ATOM 1534 C C . THR A 1 177 ? -97.214 33.906 83.101 1.00 24.27 177 THR A C 1
ATOM 1536 O O . THR A 1 177 ? -96.041 33.888 83.471 1.00 24.27 177 THR A O 1
ATOM 1539 N N . GLN A 1 178 ? -97.537 33.758 81.796 1.00 23.34 178 GLN A N 1
ATOM 1540 C CA . GLN A 1 178 ? -96.588 33.419 80.692 1.00 23.34 178 GLN A CA 1
ATOM 1541 C C . GLN A 1 178 ? -97.031 33.858 79.254 1.00 23.34 178 GLN A C 1
ATOM 1543 O O . GLN A 1 178 ? -98.233 33.848 79.003 1.00 23.34 178 GLN A O 1
ATOM 1548 N N . LEU A 1 179 ? -96.090 34.169 78.306 1.00 14.80 179 LEU A N 1
ATOM 1549 C CA . LEU A 1 179 ? -96.265 34.363 76.810 1.00 14.80 179 LEU A CA 1
ATOM 1550 C C . LEU A 1 179 ? -94.964 34.821 76.015 1.00 14.80 179 LEU A C 1
ATOM 1552 O O . LEU A 1 179 ? -94.398 35.811 76.466 1.00 14.80 179 LEU A O 1
ATOM 1556 N N . ALA A 1 180 ? -94.518 34.216 74.856 1.00 11.16 180 ALA A N 1
ATOM 1557 C CA . ALA A 1 180 ? -93.638 34.779 73.726 1.00 11.16 180 ALA A CA 1
ATOM 1558 C C . ALA A 1 180 ? -92.924 33.753 72.730 1.00 11.16 180 ALA A C 1
ATOM 1560 O O . ALA A 1 180 ? -92.584 32.680 73.220 1.00 11.16 180 ALA A O 1
ATOM 1561 N N . ASN A 1 181 ? -92.634 34.061 71.405 1.00 25.84 181 ASN A N 1
ATOM 1562 C CA . ASN A 1 181 ? -91.521 33.546 70.465 1.00 25.84 181 ASN A CA 1
ATOM 1563 C C . ASN A 1 181 ? -91.683 33.663 68.866 1.00 25.84 181 ASN A C 1
ATOM 1565 O O . ASN A 1 181 ? -92.823 33.720 68.419 1.00 25.84 181 ASN A O 1
ATOM 1569 N N . GLN A 1 182 ? -90.578 33.550 68.028 1.00 22.44 182 GLN A N 1
ATOM 1570 C CA . GLN A 1 182 ? -90.379 32.973 66.599 1.00 22.44 182 GLN A CA 1
ATOM 1571 C C . GLN A 1 182 ? -89.924 33.801 65.293 1.00 22.44 182 GLN A C 1
ATOM 1573 O O . GLN A 1 182 ? -90.573 34.805 65.007 1.00 22.44 182 GLN A O 1
ATOM 1578 N N . ARG A 1 183 ? -88.939 33.313 64.423 1.00 17.53 183 ARG A N 1
ATOM 1579 C CA . ARG A 1 183 ? -88.778 33.340 62.869 1.00 17.53 183 ARG A CA 1
ATOM 1580 C C . ARG A 1 183 ? -87.329 33.332 62.162 1.00 17.53 183 ARG A C 1
ATOM 1582 O O . ARG A 1 183 ? -86.424 33.939 62.716 1.00 17.53 183 ARG A O 1
ATOM 1589 N N . LEU A 1 184 ? -87.182 32.801 60.888 1.00 22.83 184 LEU A N 1
ATOM 1590 C CA . LEU A 1 184 ? -86.266 33.143 59.686 1.00 22.83 184 LEU A CA 1
ATOM 1591 C C . LEU A 1 184 ? -85.198 32.137 59.027 1.00 22.83 184 LEU A C 1
ATOM 1593 O O . LEU A 1 184 ? -84.586 31.350 59.739 1.00 22.83 184 LEU A O 1
ATOM 1597 N N . GLN A 1 185 ? -84.960 32.174 57.669 1.00 22.50 185 GLN A N 1
ATOM 1598 C CA . GLN A 1 185 ? -84.043 31.345 56.772 1.00 22.50 185 GLN A CA 1
ATOM 1599 C C . GLN A 1 185 ? -83.648 32.046 55.402 1.00 22.50 185 GLN A C 1
ATOM 1601 O O . GLN A 1 185 ? -84.395 32.942 55.018 1.00 22.50 185 GLN A O 1
ATOM 1606 N N . LEU A 1 186 ? -82.574 31.666 54.629 1.00 27.83 186 LEU A N 1
ATOM 1607 C CA . LEU A 1 186 ? -82.279 32.201 53.236 1.00 27.83 186 LEU A CA 1
ATOM 1608 C C . LEU A 1 186 ? -81.357 31.387 52.211 1.00 27.83 186 LEU A C 1
ATOM 1610 O O . LEU A 1 186 ? -81.567 30.188 52.061 1.00 27.83 186 LEU A O 1
ATOM 1614 N N . HIS A 1 187 ? -80.438 32.027 51.426 1.00 32.69 187 HIS A N 1
ATO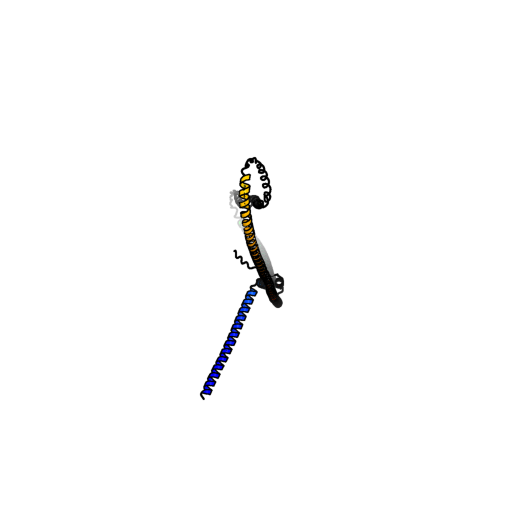M 1615 C CA . HIS A 1 187 ? -79.970 31.734 50.011 1.00 32.69 187 HIS A CA 1
ATOM 1616 C C . HIS A 1 187 ? -78.772 30.740 49.726 1.00 32.69 187 HIS A C 1
ATOM 1618 O O . HIS A 1 187 ? -78.166 30.231 50.668 1.00 32.69 187 HIS A O 1
ATOM 1624 N N . ARG A 1 188 ? -78.416 30.456 48.429 1.00 31.92 188 ARG A N 1
ATOM 1625 C CA . ARG A 1 188 ? -77.484 29.363 47.985 1.00 31.92 188 ARG A CA 1
ATOM 1626 C C . ARG A 1 188 ? -76.772 29.354 46.560 1.00 31.92 188 ARG A C 1
ATOM 1628 O O . ARG A 1 188 ? -76.456 28.255 46.114 1.00 31.92 188 ARG A O 1
ATOM 1635 N N . GLU A 1 189 ? -76.489 30.439 45.804 1.00 36.09 189 GLU A N 1
ATOM 1636 C CA . GLU A 1 189 ? -76.401 30.373 44.291 1.00 36.09 189 GLU A CA 1
ATOM 1637 C C . GLU A 1 189 ? -75.050 30.415 43.465 1.00 36.09 189 GLU A C 1
ATOM 1639 O O . GLU A 1 189 ? -75.095 30.330 42.239 1.00 36.09 189 GLU A O 1
ATOM 1644 N N . MET A 1 190 ? -73.832 30.522 44.018 1.00 44.34 190 MET A N 1
ATOM 1645 C CA . MET A 1 190 ? -72.702 31.252 43.349 1.00 44.34 190 MET A CA 1
ATOM 1646 C C . MET A 1 190 ? -71.623 30.552 42.432 1.00 44.34 190 MET A C 1
ATOM 1648 O O . MET A 1 190 ? -70.561 31.142 42.236 1.00 44.34 190 MET A O 1
ATOM 1652 N N . GLN A 1 191 ? -71.767 29.332 41.875 1.00 38.31 191 GLN A N 1
ATOM 1653 C CA . GLN A 1 191 ? -70.571 28.461 41.620 1.00 38.31 191 GLN A CA 1
ATOM 1654 C C . GLN A 1 191 ? -70.089 28.044 40.184 1.00 38.31 191 GLN A C 1
ATOM 1656 O O . GLN A 1 191 ? -69.304 27.102 40.097 1.00 38.31 191 GLN A O 1
ATOM 1661 N N . LYS A 1 192 ? -70.481 28.658 39.047 1.00 42.72 192 LYS A N 1
ATOM 1662 C CA . LYS A 1 192 ? -70.451 27.958 37.717 1.00 42.72 192 LYS A CA 1
ATOM 1663 C C . LYS A 1 192 ? -69.464 28.381 36.582 1.00 42.72 192 LYS A C 1
ATOM 1665 O O . LYS A 1 192 ? -69.736 28.038 35.435 1.00 42.72 192 LYS A O 1
ATOM 1670 N N . GLU A 1 193 ? -68.355 29.105 36.817 1.00 43.88 193 GLU A N 1
ATOM 1671 C CA . GLU A 1 193 ? -67.796 29.999 35.756 1.00 43.88 193 GLU A CA 1
ATOM 1672 C C . GLU A 1 193 ? -66.394 29.767 35.096 1.00 43.88 193 GLU A C 1
ATOM 1674 O O . GLU A 1 193 ? -66.100 30.491 34.146 1.00 43.88 193 GLU A O 1
ATOM 1679 N N . LYS A 1 194 ? -65.482 28.857 35.513 1.00 47.41 194 LYS A N 1
ATOM 1680 C CA . LYS A 1 194 ? -64.023 29.031 35.184 1.00 47.41 194 LYS A CA 1
ATOM 1681 C C . LYS A 1 194 ? -63.246 28.045 34.273 1.00 47.41 194 LYS A C 1
ATOM 1683 O O . LYS A 1 194 ? -62.118 28.379 33.921 1.00 47.41 194 LYS A O 1
ATOM 1688 N N . GLU A 1 195 ? -63.784 26.920 33.797 1.00 44.62 195 GLU A N 1
ATOM 1689 C CA . GLU A 1 195 ? -62.975 25.868 33.110 1.00 44.62 195 GLU A CA 1
ATOM 1690 C C . GLU A 1 195 ? -62.665 26.059 31.595 1.00 44.62 195 GLU A C 1
ATOM 1692 O O . GLU A 1 195 ? -62.096 25.179 30.959 1.00 44.62 195 GLU A O 1
ATOM 1697 N N . ARG A 1 196 ? -62.990 27.196 30.961 1.00 50.91 196 ARG A N 1
ATOM 1698 C CA . ARG A 1 196 ? -62.923 27.360 29.482 1.00 50.91 196 ARG A CA 1
ATOM 1699 C C . ARG A 1 196 ? -61.580 27.876 28.898 1.00 50.91 196 ARG A C 1
ATOM 1701 O O . ARG A 1 196 ? -61.626 28.781 28.064 1.00 50.91 196 ARG A O 1
ATOM 1708 N N . ARG A 1 197 ? -60.387 27.416 29.326 1.00 51.69 197 ARG A N 1
ATOM 1709 C CA . ARG A 1 197 ? -59.127 28.158 29.010 1.00 51.69 197 ARG A CA 1
ATOM 1710 C C . ARG A 1 197 ? -57.883 27.477 28.399 1.00 51.69 197 ARG A C 1
ATOM 1712 O O . ARG A 1 197 ? -56.965 28.241 28.105 1.00 51.69 197 ARG A O 1
ATOM 1719 N N . GLU A 1 198 ? -57.804 26.164 28.138 1.00 50.97 198 GLU A N 1
ATOM 1720 C CA . GLU A 1 198 ? -56.481 25.535 27.847 1.00 50.97 198 GLU A CA 1
ATOM 1721 C C . GLU A 1 198 ? -56.245 24.838 26.479 1.00 50.97 198 GLU A C 1
ATOM 1723 O O . GLU A 1 198 ? -55.086 24.617 26.126 1.00 50.97 198 GLU A O 1
ATOM 1728 N N . ASP A 1 199 ? -57.252 24.583 25.634 1.00 46.88 199 ASP A N 1
ATOM 1729 C CA . ASP A 1 199 ? -57.088 23.679 24.465 1.00 46.88 199 ASP A CA 1
ATOM 1730 C C . ASP A 1 199 ? -56.584 24.292 23.127 1.00 46.88 199 ASP A C 1
ATOM 1732 O O . ASP A 1 199 ? -56.546 23.608 22.108 1.00 46.88 199 ASP A O 1
ATOM 1736 N N . LEU A 1 200 ? -56.150 25.560 23.079 1.00 53.94 200 LEU A N 1
ATOM 1737 C CA . LEU A 1 200 ? -55.884 26.296 21.815 1.00 53.94 200 LEU A CA 1
ATOM 1738 C C . LEU A 1 200 ? -54.396 26.517 21.438 1.00 53.94 200 LEU A C 1
ATOM 1740 O O . LEU A 1 200 ? -54.058 27.546 20.855 1.00 53.94 200 LEU A O 1
ATOM 1744 N N . LYS A 1 201 ? -53.470 25.603 21.776 1.00 53.78 201 LYS A N 1
ATOM 1745 C CA . LYS A 1 201 ? -52.011 25.822 21.560 1.00 53.78 201 LYS A CA 1
ATOM 1746 C C . LYS A 1 201 ? -51.186 24.668 20.958 1.00 53.78 201 LYS A C 1
ATOM 1748 O O . LYS A 1 201 ? -49.964 24.696 21.072 1.00 53.78 201 LYS A O 1
ATOM 1753 N N . ARG A 1 202 ? -51.795 23.653 20.326 1.00 48.12 202 ARG A N 1
ATOM 1754 C CA . ARG A 1 202 ? -51.060 22.441 19.880 1.00 48.12 202 ARG A CA 1
ATOM 1755 C C . ARG A 1 202 ? -51.117 22.078 18.383 1.00 48.12 202 ARG A C 1
ATOM 1757 O O . ARG A 1 202 ? -50.605 21.025 18.026 1.00 48.12 202 ARG A O 1
ATOM 1764 N N . GLU A 1 203 ? -51.662 22.929 17.506 1.00 53.00 203 GLU A N 1
ATOM 1765 C CA . GLU A 1 203 ? -51.958 22.559 16.099 1.00 53.00 203 GLU A CA 1
ATOM 1766 C C . GLU A 1 203 ? -51.113 23.248 14.993 1.00 53.00 203 GLU A C 1
ATOM 1768 O O . GLU A 1 203 ? -51.355 23.010 13.808 1.00 53.00 203 GLU A O 1
ATOM 1773 N N . GLU A 1 204 ? -50.116 24.089 15.308 1.00 54.94 204 GLU A N 1
ATOM 1774 C CA . GLU A 1 204 ? -49.459 24.933 14.279 1.00 54.94 204 GLU A CA 1
ATOM 1775 C C . GLU A 1 204 ? -48.146 24.399 13.654 1.00 54.94 204 GLU A C 1
ATOM 1777 O O . GLU A 1 204 ? -47.745 24.893 12.596 1.00 54.94 204 GLU A O 1
ATOM 1782 N N . GLU A 1 205 ? -47.470 23.387 14.217 1.00 50.41 205 GLU A N 1
ATOM 1783 C CA . GLU A 1 205 ? -46.108 23.021 13.761 1.00 50.41 205 GLU A CA 1
ATOM 1784 C C . GLU A 1 205 ? -46.017 21.944 12.655 1.00 50.41 205 GLU A C 1
ATOM 1786 O O . GLU A 1 205 ? -45.034 21.922 11.907 1.00 50.41 205 GLU A O 1
ATOM 1791 N N . GLU A 1 206 ? -47.036 21.102 12.437 1.00 51.88 206 GLU A N 1
ATOM 1792 C CA . GLU A 1 206 ? -46.952 20.031 11.418 1.00 51.88 206 GLU A CA 1
ATOM 1793 C C . GLU A 1 206 ? -47.085 20.518 9.959 1.00 51.88 206 GLU A C 1
ATOM 1795 O O . GLU A 1 206 ? -46.683 19.824 9.020 1.00 51.88 206 GLU A O 1
ATOM 1800 N N . ARG A 1 207 ? -47.554 21.752 9.724 1.00 55.91 207 ARG A N 1
ATOM 1801 C CA . ARG A 1 207 ? -47.770 22.290 8.361 1.00 55.91 207 ARG A CA 1
ATOM 1802 C C . ARG A 1 207 ? -46.491 22.634 7.579 1.00 55.91 207 ARG A C 1
ATOM 1804 O O . ARG A 1 207 ? -46.585 22.975 6.401 1.00 55.91 207 ARG A O 1
ATOM 1811 N N . LYS A 1 208 ? -45.296 22.519 8.173 1.00 54.62 208 LYS A N 1
ATOM 1812 C CA . LYS A 1 208 ? -44.010 22.814 7.498 1.00 54.62 208 LYS A CA 1
ATOM 1813 C C . LYS A 1 208 ? -43.344 21.624 6.791 1.00 54.62 208 LYS A C 1
ATOM 1815 O O . LYS A 1 208 ? -42.369 21.844 6.077 1.00 54.62 208 LYS A O 1
ATOM 1820 N N . LYS A 1 209 ? -43.824 20.382 6.957 1.00 51.50 209 LYS A N 1
ATOM 1821 C CA . LYS A 1 209 ? -43.040 19.178 6.593 1.00 51.50 209 LYS A CA 1
ATOM 1822 C C . LYS A 1 209 ? -43.415 18.476 5.275 1.00 51.50 209 LYS A C 1
ATOM 1824 O O . LYS A 1 209 ? -42.714 17.550 4.886 1.00 51.50 209 LYS A O 1
ATOM 1829 N N . GLN A 1 210 ? -44.479 18.884 4.572 1.00 51.16 210 GLN A N 1
ATOM 1830 C CA . GLN A 1 210 ? -44.970 18.177 3.368 1.00 51.16 210 GLN A CA 1
ATOM 1831 C C . GLN A 1 210 ? -45.351 19.114 2.204 1.00 51.16 210 GLN A C 1
ATOM 1833 O O . GLN A 1 210 ? -46.456 19.062 1.663 1.00 51.16 210 GLN A O 1
ATOM 1838 N N . LEU A 1 211 ? -44.416 19.976 1.782 1.00 51.34 211 LEU A N 1
ATOM 1839 C CA . LEU A 1 211 ? -44.601 20.888 0.642 1.00 51.34 211 LEU A CA 1
ATOM 1840 C C . LEU A 1 211 ? -43.615 20.664 -0.527 1.00 51.34 211 LEU A C 1
ATOM 1842 O O . LEU A 1 211 ? -43.019 21.602 -1.046 1.00 51.34 211 LEU A O 1
ATOM 1846 N N . ARG A 1 212 ? -43.602 19.417 -1.035 1.00 47.62 212 ARG A N 1
ATOM 1847 C CA . ARG A 1 212 ? -43.376 19.064 -2.460 1.00 47.62 212 ARG A CA 1
ATOM 1848 C C . ARG A 1 212 ? -41.961 19.379 -2.999 1.00 47.62 212 ARG A C 1
ATOM 1850 O O . ARG A 1 212 ? -41.750 20.412 -3.627 1.00 47.62 212 ARG A O 1
ATOM 1857 N N . ASP A 1 213 ? -40.989 18.470 -2.999 1.00 55.00 213 ASP A N 1
ATOM 1858 C CA . ASP A 1 213 ? -41.018 17.086 -3.527 1.00 55.00 213 ASP A CA 1
ATOM 1859 C C . ASP A 1 213 ? -41.676 16.878 -4.912 1.00 55.00 213 ASP A C 1
ATOM 1861 O O . ASP A 1 213 ? -41.705 15.766 -5.424 1.00 55.00 213 ASP A O 1
ATOM 1865 N N . ALA A 1 214 ? -42.155 17.935 -5.584 1.00 53.31 214 ALA A N 1
ATOM 1866 C CA . ALA A 1 214 ? -42.839 17.812 -6.882 1.00 53.31 214 ALA A CA 1
ATOM 1867 C C . ALA A 1 214 ? -42.469 18.915 -7.894 1.00 53.31 214 ALA A C 1
ATOM 1869 O O . ALA A 1 214 ? -43.268 19.267 -8.762 1.00 53.31 214 ALA A O 1
ATOM 1870 N N . LYS A 1 215 ? -41.261 19.493 -7.798 1.00 48.41 215 LYS A N 1
ATOM 1871 C CA . LYS A 1 215 ? -40.760 20.483 -8.771 1.00 48.41 215 LYS A CA 1
ATOM 1872 C C . LYS A 1 215 ? -39.408 20.116 -9.392 1.00 48.41 215 LYS A C 1
ATOM 1874 O O . LYS A 1 215 ? -38.444 20.861 -9.279 1.00 48.41 215 LYS A O 1
ATOM 1879 N N . ARG A 1 216 ? -39.445 19.047 -10.204 1.00 43.62 216 ARG A N 1
ATOM 1880 C CA . ARG A 1 216 ? -38.641 18.857 -11.434 1.00 43.62 216 ARG A CA 1
ATOM 1881 C C . ARG A 1 216 ? -37.116 18.805 -11.186 1.00 43.62 216 ARG A C 1
ATOM 1883 O O . ARG A 1 216 ? -36.455 19.834 -11.203 1.00 43.62 216 ARG A O 1
ATOM 1890 N N . LEU A 1 217 ? -36.436 17.666 -11.068 1.00 54.91 217 LEU A N 1
ATOM 1891 C CA . LEU A 1 217 ? -36.585 16.336 -11.691 1.00 54.91 217 LEU A CA 1
ATOM 1892 C C . LEU A 1 217 ? -36.747 16.284 -13.231 1.00 54.91 217 LEU A C 1
ATOM 1894 O O . LEU A 1 217 ? -36.201 15.374 -13.848 1.00 54.91 217 LEU A O 1
ATOM 1898 N N . ASP A 1 218 ? -37.365 17.285 -13.872 1.00 53.44 218 ASP A N 1
ATOM 1899 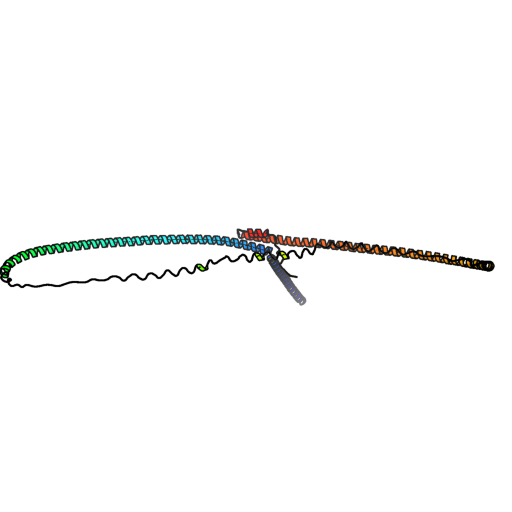C CA . ASP A 1 218 ? -37.625 17.279 -15.326 1.00 53.44 218 ASP A CA 1
ATOM 1900 C C . ASP A 1 218 ? -36.722 18.214 -16.147 1.00 53.44 218 ASP A C 1
ATOM 1902 O O . ASP A 1 218 ? -36.649 18.078 -17.365 1.00 53.44 218 ASP A O 1
ATOM 1906 N N . LEU A 1 219 ? -35.999 19.158 -15.525 1.00 53.25 219 LEU A N 1
ATOM 1907 C CA . LEU A 1 219 ? -35.267 20.193 -16.281 1.00 53.25 219 LEU A CA 1
ATOM 1908 C C . LEU A 1 219 ? -33.810 19.848 -16.644 1.00 53.25 219 LEU A C 1
ATOM 1910 O O . LEU A 1 219 ? -33.172 20.593 -17.386 1.00 53.25 219 LEU A O 1
ATOM 1914 N N . GLN A 1 220 ? -33.254 18.749 -16.122 1.00 51.41 220 GLN A N 1
ATOM 1915 C CA . GLN A 1 220 ? -31.861 18.352 -16.395 1.00 51.41 220 GLN A CA 1
ATOM 1916 C C . GLN A 1 220 ? -31.728 17.123 -17.310 1.00 51.41 220 GLN A C 1
ATOM 1918 O O . GLN A 1 220 ? -30.657 16.915 -17.880 1.00 51.41 220 GLN A O 1
ATOM 1923 N N . ARG A 1 221 ? -32.808 16.361 -17.556 1.00 54.97 221 ARG A N 1
ATOM 1924 C CA . ARG A 1 221 ? -32.800 15.260 -18.544 1.00 54.97 221 ARG A CA 1
ATOM 1925 C C . ARG A 1 221 ? -32.609 15.757 -19.987 1.00 54.97 221 ARG A C 1
ATOM 1927 O O . ARG A 1 221 ? -31.870 15.126 -20.733 1.00 54.97 221 ARG A O 1
ATOM 1934 N N . GLN A 1 222 ? -33.134 16.934 -20.339 1.00 55.22 222 GLN A N 1
ATOM 1935 C CA . GLN A 1 222 ? -33.006 17.526 -21.685 1.00 55.22 222 GLN A CA 1
ATOM 1936 C C . GLN A 1 222 ? -31.591 18.031 -22.045 1.00 55.22 222 GLN A C 1
ATOM 1938 O O . GLN A 1 222 ? -31.338 18.398 -23.190 1.00 55.22 222 GLN A O 1
ATOM 1943 N N . LYS A 1 223 ? -30.629 18.035 -21.108 1.00 54.09 223 LYS A N 1
ATOM 1944 C CA . LYS A 1 223 ? -29.225 18.383 -21.407 1.00 54.09 223 LYS A CA 1
ATOM 1945 C C . LYS A 1 223 ? -28.375 17.190 -21.872 1.00 54.09 223 LYS A C 1
ATOM 1947 O O . LYS A 1 223 ? -27.210 17.390 -22.204 1.00 54.09 223 LYS A O 1
ATOM 1952 N N . LYS A 1 224 ? -28.933 15.971 -21.931 1.00 56.34 224 LYS A N 1
ATOM 1953 C CA . LYS A 1 224 ? -28.209 14.766 -22.380 1.00 56.34 224 LYS A CA 1
ATOM 1954 C C . LYS A 1 224 ? -28.145 14.562 -23.901 1.00 56.34 224 LYS A C 1
ATOM 1956 O O . LYS A 1 224 ? -27.293 13.797 -24.336 1.00 56.34 224 LYS A O 1
ATOM 1961 N N . GLU A 1 225 ? -28.973 15.231 -24.706 1.00 55.47 225 GLU A N 1
ATOM 1962 C CA . GLU A 1 225 ? -29.148 14.856 -26.128 1.00 55.47 225 GLU A CA 1
ATOM 1963 C C . GLU A 1 225 ? -28.459 15.795 -27.146 1.00 55.47 225 GLU A C 1
ATOM 1965 O O . GLU A 1 225 ? -28.114 15.369 -28.244 1.00 55.47 225 GLU A O 1
ATOM 1970 N N . ASN A 1 226 ? -28.162 17.052 -26.792 1.00 54.44 226 ASN A N 1
ATOM 1971 C CA . ASN A 1 226 ? -27.880 18.106 -27.789 1.00 54.44 226 ASN A CA 1
ATOM 1972 C C . ASN A 1 226 ? -26.404 18.392 -28.159 1.00 54.44 226 ASN A C 1
ATOM 1974 O O . ASN A 1 226 ? -26.142 19.356 -28.875 1.00 54.44 226 ASN A O 1
ATOM 1978 N N . ALA A 1 227 ? -25.420 17.597 -27.717 1.00 48.72 227 ALA A N 1
ATOM 1979 C CA . ALA A 1 227 ? -24.005 17.841 -28.072 1.00 48.72 227 ALA A CA 1
ATOM 1980 C C . ALA A 1 227 ? -23.192 16.607 -28.503 1.00 48.72 227 ALA A C 1
ATOM 1982 O O . ALA A 1 227 ? -22.090 16.763 -29.034 1.00 48.72 227 ALA A O 1
ATOM 1983 N N . GLN A 1 228 ? -23.752 15.394 -28.414 1.00 57.22 228 GLN A N 1
ATOM 1984 C CA . GLN A 1 228 ? -23.185 14.227 -29.107 1.00 57.22 228 GLN A CA 1
ATOM 1985 C C . GLN A 1 228 ? -23.275 14.358 -30.646 1.00 57.22 228 GLN A C 1
ATOM 1987 O O . GLN A 1 228 ? -22.559 13.664 -31.358 1.00 57.22 228 GLN A O 1
ATOM 1992 N N . ALA A 1 229 ? -24.026 15.336 -31.168 1.00 57.03 229 ALA A N 1
ATOM 1993 C CA . ALA A 1 229 ? -24.059 15.701 -32.588 1.00 57.03 229 ALA A CA 1
ATOM 1994 C C . ALA A 1 229 ? -22.752 16.330 -33.138 1.00 57.03 229 ALA A C 1
ATOM 1996 O O . ALA A 1 229 ? -22.598 16.455 -34.353 1.00 57.03 229 ALA A O 1
ATOM 1997 N N . ARG A 1 230 ? -21.775 16.702 -32.290 1.00 51.75 230 ARG A N 1
ATOM 1998 C CA . ARG A 1 230 ? -20.428 17.116 -32.751 1.00 51.75 230 ARG A CA 1
ATOM 1999 C C . ARG A 1 230 ? -19.511 15.941 -33.125 1.00 51.75 230 ARG A C 1
ATOM 2001 O O . ARG A 1 230 ? -18.425 16.171 -33.646 1.00 51.75 230 ARG A O 1
ATOM 2008 N N . LYS A 1 231 ? -19.945 14.696 -32.901 1.00 54.91 231 LYS A N 1
ATOM 2009 C CA . LYS A 1 231 ? -19.131 13.476 -33.040 1.00 54.91 231 LYS A CA 1
ATOM 2010 C C . LYS A 1 231 ? -18.883 13.016 -34.491 1.00 54.91 231 LYS A C 1
ATOM 2012 O O . LYS A 1 231 ? -18.035 12.157 -34.696 1.00 54.91 231 LYS A O 1
ATOM 2017 N N . GLN A 1 232 ? -19.571 13.594 -35.485 1.00 55.12 232 GLN A N 1
ATOM 2018 C CA . GLN A 1 232 ? -19.601 13.058 -36.859 1.00 55.12 232 GLN A CA 1
ATOM 2019 C C . GLN A 1 232 ? -19.032 13.969 -37.973 1.00 55.12 232 GLN A C 1
ATOM 2021 O O . GLN A 1 232 ? -18.844 13.493 -39.081 1.00 55.12 232 GLN A O 1
ATOM 2026 N N . ARG A 1 233 ? -18.717 15.255 -37.737 1.00 55.25 233 ARG A N 1
ATOM 2027 C CA . ARG A 1 233 ? -18.376 16.198 -38.840 1.00 55.25 233 ARG A CA 1
ATOM 2028 C C . ARG A 1 233 ? -16.894 16.307 -39.241 1.00 55.25 233 ARG A C 1
ATOM 2030 O O . ARG A 1 233 ? -16.600 17.027 -40.186 1.00 55.25 233 ARG A O 1
ATOM 2037 N N . MET A 1 234 ? -15.968 15.629 -38.558 1.00 54.38 234 MET A N 1
ATOM 2038 C CA . MET A 1 234 ? -14.535 15.626 -38.932 1.00 54.38 234 MET A CA 1
ATOM 2039 C C . MET A 1 234 ? -14.078 14.354 -39.665 1.00 54.38 234 MET A C 1
ATOM 2041 O O . MET A 1 234 ? -12.909 14.255 -40.016 1.00 54.38 234 MET A O 1
ATOM 2045 N N . ILE A 1 235 ? -14.970 13.383 -39.890 1.00 54.78 235 ILE A N 1
ATOM 2046 C CA . ILE A 1 235 ? -14.606 12.063 -40.441 1.00 54.78 235 ILE A CA 1
ATOM 2047 C C . ILE A 1 235 ? -14.978 11.945 -41.934 1.00 54.78 235 ILE A C 1
ATOM 2049 O O . ILE A 1 235 ? -14.238 11.332 -42.700 1.00 54.78 235 ILE A O 1
ATOM 2053 N N . ASP A 1 236 ? -16.030 12.634 -42.389 1.00 56.03 236 ASP A N 1
ATOM 2054 C CA . ASP A 1 236 ? -16.532 12.528 -43.772 1.00 56.03 236 ASP A CA 1
ATOM 2055 C C . ASP A 1 236 ? -15.788 13.407 -44.803 1.00 56.03 236 ASP A C 1
ATOM 2057 O O . ASP A 1 236 ? -16.094 13.370 -45.994 1.00 56.03 236 ASP A O 1
ATOM 2061 N N . LEU A 1 237 ? -14.789 14.194 -44.379 1.00 55.97 237 LEU A N 1
ATOM 2062 C CA . LEU A 1 237 ? -13.964 15.006 -45.291 1.00 55.97 237 LEU A CA 1
ATOM 2063 C C . LEU A 1 237 ? -12.808 14.209 -45.935 1.00 55.97 237 LEU A C 1
ATOM 2065 O O . LEU A 1 237 ? -12.121 14.728 -46.811 1.00 55.97 237 LEU A O 1
ATOM 2069 N N . ALA A 1 238 ? -12.576 12.967 -45.495 1.00 54.94 238 ALA A N 1
ATOM 2070 C CA . ALA A 1 238 ? -11.384 12.186 -45.833 1.00 54.94 238 ALA A CA 1
ATOM 2071 C C . ALA A 1 238 ? -11.562 11.176 -46.987 1.00 54.94 238 ALA A C 1
ATOM 2073 O O . ALA A 1 238 ? -10.577 10.587 -47.422 1.00 54.94 238 ALA A O 1
ATOM 2074 N N . THR A 1 239 ? -12.785 10.935 -47.477 1.00 54.94 239 THR A N 1
ATOM 2075 C CA . THR A 1 239 ? -13.091 9.706 -48.243 1.00 54.94 239 THR A CA 1
ATOM 2076 C C . THR A 1 239 ? -13.564 9.883 -49.689 1.00 54.94 239 THR A C 1
ATOM 2078 O O . THR A 1 239 ? -13.622 8.885 -50.399 1.00 54.94 239 THR A O 1
ATOM 2081 N N . ASN A 1 240 ? -13.897 11.094 -50.165 1.00 58.19 240 ASN A N 1
ATOM 2082 C CA . ASN A 1 240 ? -14.867 11.207 -51.273 1.00 58.19 240 ASN A CA 1
ATOM 2083 C C . ASN A 1 240 ? -14.486 11.952 -52.571 1.00 58.19 240 ASN A C 1
ATOM 2085 O O . ASN A 1 240 ? -15.367 12.109 -53.411 1.00 58.19 240 ASN A O 1
ATOM 2089 N N . ASN A 1 241 ? -13.244 12.400 -52.814 1.00 50.88 241 ASN A N 1
ATOM 2090 C CA . ASN A 1 241 ? -12.871 12.882 -54.169 1.00 50.88 241 ASN A CA 1
ATOM 2091 C C . ASN A 1 241 ? -11.424 12.607 -54.621 1.00 50.88 241 ASN A C 1
ATOM 2093 O O . ASN A 1 241 ? -10.829 13.365 -55.382 1.00 50.88 241 ASN A O 1
ATOM 2097 N N . LEU A 1 242 ? -10.938 11.409 -54.294 1.00 54.47 242 LEU A N 1
ATOM 2098 C CA . LEU A 1 242 ? -9.892 10.699 -55.051 1.00 54.47 242 LEU A CA 1
ATOM 2099 C C . LEU A 1 242 ? -10.381 10.198 -56.442 1.00 54.47 242 LEU A C 1
ATOM 2101 O O . LEU A 1 242 ? -9.798 9.284 -57.007 1.00 54.47 242 LEU A O 1
ATOM 2105 N N . VAL A 1 243 ? -11.468 10.765 -56.990 1.00 56.28 243 VAL A N 1
ATOM 2106 C CA . VAL A 1 243 ? -12.243 10.214 -58.131 1.00 56.28 243 VAL A CA 1
ATOM 2107 C C . VAL A 1 243 ? -12.359 11.205 -59.311 1.00 56.28 243 VAL A C 1
ATOM 2109 O O . VAL A 1 243 ? -13.032 10.937 -60.299 1.00 56.28 243 VAL A O 1
ATOM 2112 N N . LYS A 1 244 ? -11.702 12.375 -59.259 1.00 55.31 244 LYS A N 1
ATOM 2113 C CA . LYS A 1 244 ? -11.782 13.408 -60.323 1.00 55.31 244 LYS A CA 1
ATOM 2114 C C . LYS A 1 244 ? -10.439 13.742 -60.976 1.00 55.31 244 LYS A C 1
ATOM 2116 O O . LYS A 1 244 ? -10.136 14.902 -61.236 1.00 55.31 244 LYS A O 1
ATOM 2121 N N . LEU A 1 245 ? -9.661 12.699 -61.262 1.00 52.47 245 LEU A N 1
ATOM 2122 C CA . LEU A 1 245 ? -8.375 12.780 -61.964 1.00 52.47 245 LEU A CA 1
ATOM 2123 C C . LEU A 1 245 ? -8.519 12.638 -63.502 1.00 52.47 245 LEU A C 1
ATOM 2125 O O . LEU A 1 245 ? -7.643 13.071 -64.239 1.00 52.47 245 LEU A O 1
ATOM 2129 N N . GLU A 1 246 ? -9.616 12.064 -64.016 1.00 52.38 246 GLU A N 1
ATOM 2130 C CA . GLU A 1 246 ? -9.525 11.274 -65.265 1.00 52.38 246 GLU A CA 1
ATOM 2131 C C . GLU A 1 246 ? -10.195 11.838 -66.543 1.00 52.38 246 GLU A C 1
ATOM 2133 O O . GLU A 1 246 ? -10.117 11.191 -67.578 1.00 52.38 246 GLU A O 1
ATOM 2138 N N . GLN A 1 247 ? -10.833 13.021 -66.543 1.00 53.75 247 GLN A N 1
ATOM 2139 C CA . GLN A 1 247 ? -11.731 13.435 -67.656 1.00 53.75 247 GLN A CA 1
ATOM 2140 C C . GLN A 1 247 ? -11.395 14.756 -68.392 1.00 53.75 247 GLN A C 1
ATOM 2142 O O . GLN A 1 247 ? -12.296 15.405 -68.920 1.00 53.75 247 GLN A O 1
ATOM 2147 N N . LYS A 1 248 ? -10.129 15.208 -68.443 1.00 54.53 248 LYS A N 1
ATOM 2148 C CA . LYS A 1 248 ? -9.756 16.453 -69.175 1.00 54.53 248 LYS A CA 1
ATOM 2149 C C . LYS A 1 248 ? -8.505 16.393 -70.074 1.00 54.53 248 LYS A C 1
ATOM 2151 O O . LYS A 1 248 ? -8.012 17.442 -70.479 1.00 54.53 248 LYS A O 1
ATOM 2156 N N . ASN A 1 249 ? -8.019 15.200 -70.428 1.00 54.25 249 ASN A N 1
ATOM 2157 C CA . ASN A 1 249 ? -6.760 15.031 -71.177 1.00 54.25 249 ASN A CA 1
ATOM 2158 C C . ASN A 1 249 ? -6.883 14.748 -72.696 1.00 54.25 249 ASN A C 1
ATOM 2160 O O . ASN A 1 249 ? -5.845 14.643 -73.342 1.00 54.25 249 ASN A O 1
ATOM 2164 N N . GLU A 1 250 ? -8.078 14.647 -73.300 1.00 53.41 250 GLU A N 1
ATOM 2165 C CA . GLU A 1 250 ? -8.213 14.054 -74.658 1.00 53.41 250 GLU A CA 1
ATOM 2166 C C . GLU A 1 250 ? -8.530 15.000 -75.845 1.00 53.41 250 GLU A C 1
ATOM 2168 O O . GLU A 1 250 ? -8.328 14.606 -76.990 1.00 53.41 250 GLU A O 1
ATOM 2173 N N . GLU A 1 251 ? -8.953 16.257 -75.653 1.00 54.31 251 GLU A N 1
ATOM 2174 C CA . GLU A 1 251 ? -9.603 17.032 -76.745 1.00 54.31 251 GLU A CA 1
ATOM 2175 C C . GLU A 1 251 ? -8.745 18.072 -77.514 1.00 54.31 251 GLU A C 1
ATOM 2177 O O . GLU A 1 251 ? -9.293 18.877 -78.267 1.00 54.31 251 GLU A O 1
ATOM 2182 N N . ARG A 1 252 ? -7.406 18.117 -77.378 1.00 47.28 252 ARG A N 1
ATOM 2183 C CA . ARG A 1 252 ? -6.584 19.206 -77.986 1.00 47.28 252 ARG A CA 1
ATOM 2184 C C . ARG A 1 252 ? -5.675 18.810 -79.170 1.00 47.28 252 ARG A C 1
ATOM 2186 O O . ARG A 1 252 ? -4.903 19.643 -79.637 1.00 47.28 252 ARG A O 1
ATOM 2193 N N . LEU A 1 253 ? -5.755 17.581 -79.691 1.00 55.06 253 LEU A N 1
ATOM 2194 C CA . LEU A 1 253 ? -4.713 17.011 -80.574 1.00 55.06 253 LEU A CA 1
ATOM 2195 C C . LEU A 1 253 ? -4.986 17.033 -82.105 1.00 55.06 253 LEU A C 1
ATOM 2197 O O . LEU A 1 253 ? -4.197 16.469 -82.855 1.00 55.06 253 LEU A O 1
ATOM 2201 N N . GLN A 1 254 ? -6.069 17.653 -82.605 1.00 53.12 254 GLN A N 1
ATOM 2202 C CA . GLN A 1 254 ? -6.572 17.402 -83.982 1.00 53.12 254 GLN A CA 1
ATOM 2203 C C . GLN A 1 254 ? -6.336 18.473 -85.089 1.00 53.12 254 GLN A C 1
ATOM 2205 O O . GLN A 1 254 ? -6.711 18.225 -86.232 1.00 53.12 254 GLN A O 1
ATOM 2210 N N . ASN A 1 255 ? -5.710 19.635 -84.837 1.00 53.06 255 ASN A N 1
ATOM 2211 C CA . ASN A 1 255 ? -5.912 20.837 -85.691 1.00 53.06 255 ASN A CA 1
ATOM 2212 C C . ASN A 1 255 ? -4.733 21.387 -86.565 1.00 53.06 255 ASN A C 1
ATOM 2214 O O . ASN A 1 255 ? -4.762 22.575 -86.875 1.00 53.06 255 ASN A O 1
ATOM 2218 N N . GLN A 1 256 ? -3.705 20.622 -86.997 1.00 52.88 256 GLN A N 1
ATOM 2219 C CA . GLN A 1 256 ? -2.470 21.228 -87.597 1.00 52.88 256 GLN A CA 1
ATOM 2220 C C . GLN A 1 256 ? -1.897 20.727 -88.967 1.00 52.88 256 GLN A C 1
ATOM 2222 O O . GLN A 1 256 ? -0.793 21.129 -89.320 1.00 52.88 256 GLN A O 1
ATOM 2227 N N . SER A 1 257 ? -2.564 19.909 -89.802 1.00 49.31 257 SER A N 1
ATOM 2228 C CA . SER A 1 257 ? -1.857 19.130 -90.868 1.00 49.31 257 SER A CA 1
ATOM 2229 C C . SER A 1 257 ? -2.019 19.498 -92.382 1.00 49.31 257 SER A C 1
ATOM 2231 O O . SER A 1 257 ? -2.074 18.566 -93.189 1.00 49.31 257 SER A O 1
ATOM 2233 N N . LYS A 1 258 ? -2.148 20.767 -92.841 1.00 49.06 258 LYS A N 1
ATOM 2234 C CA . LYS A 1 258 ? -2.721 21.059 -94.202 1.00 49.06 258 LYS A CA 1
ATOM 2235 C C . LYS A 1 258 ? -1.984 21.925 -95.284 1.00 49.06 258 LYS A C 1
ATOM 2237 O O . LYS A 1 258 ? -2.616 22.169 -96.306 1.00 49.06 258 LYS A O 1
ATOM 2242 N N . GLU A 1 259 ? -0.705 22.339 -95.197 1.00 46.66 259 GLU A N 1
ATOM 2243 C CA . GLU A 1 259 ? -0.203 23.524 -95.983 1.00 46.66 259 GLU A CA 1
ATOM 2244 C C . GLU A 1 259 ? 0.885 23.418 -97.122 1.00 46.66 259 GLU A C 1
ATOM 2246 O O . GLU A 1 259 ? 1.326 24.452 -97.612 1.00 46.66 259 GLU A O 1
ATOM 2251 N N . VAL A 1 260 ? 1.361 22.255 -97.612 1.00 51.47 260 VAL A N 1
ATOM 2252 C CA . VAL A 1 260 ? 2.774 22.141 -98.129 1.00 51.47 260 VAL A CA 1
ATOM 2253 C C . VAL A 1 260 ? 3.140 22.236 -99.659 1.00 51.47 260 VAL A C 1
ATOM 2255 O O . VAL A 1 260 ? 4.330 22.231 -99.966 1.00 51.47 260 VAL A O 1
ATOM 2258 N N . ARG A 1 261 ? 2.261 22.347 -100.679 1.00 45.91 261 ARG A N 1
ATOM 2259 C CA . ARG A 1 261 ? 2.689 22.243 -102.127 1.00 45.91 261 ARG A CA 1
ATOM 2260 C C . ARG A 1 261 ? 2.822 23.563 -102.931 1.00 45.91 261 ARG A C 1
ATOM 2262 O O . ARG A 1 261 ? 2.018 24.468 -102.745 1.00 45.91 261 ARG A O 1
ATOM 2269 N N . SER A 1 262 ? 3.793 23.663 -103.874 1.00 38.97 262 SER A N 1
ATOM 2270 C CA . SER A 1 262 ? 3.918 24.811 -104.821 1.00 38.97 262 SER A CA 1
ATOM 2271 C C . SER A 1 262 ? 4.565 24.558 -106.230 1.00 38.97 262 SER A C 1
ATOM 2273 O O . SER A 1 262 ? 3.964 23.804 -106.987 1.00 38.97 262 SER A O 1
ATOM 2275 N N . LYS A 1 263 ? 5.668 25.235 -106.647 1.00 31.84 263 LYS A N 1
ATOM 2276 C CA . LYS A 1 263 ? 6.096 25.476 -108.076 1.00 31.84 263 LYS A CA 1
ATOM 2277 C C . LYS A 1 263 ? 7.533 25.008 -108.457 1.00 31.84 263 LYS A C 1
ATOM 2279 O O . LYS A 1 263 ? 8.274 24.634 -107.555 1.00 31.84 263 LYS A O 1
ATOM 2284 N N . GLU A 1 264 ? 7.944 25.106 -109.745 1.00 29.06 264 GLU A N 1
ATOM 2285 C CA . GLU A 1 264 ? 9.282 24.647 -110.232 1.00 29.06 264 GLU A CA 1
ATOM 2286 C C . GLU A 1 264 ? 9.988 25.414 -111.403 1.00 29.06 264 GLU A C 1
ATOM 2288 O O . GLU A 1 264 ? 11.211 25.524 -111.386 1.00 29.06 264 GLU A O 1
ATOM 2293 N N . ASP A 1 265 ? 9.307 25.880 -112.460 1.00 32.09 265 ASP A N 1
ATOM 2294 C CA . ASP A 1 265 ? 9.760 25.608 -113.848 1.00 32.09 265 ASP A CA 1
ATOM 2295 C C . ASP A 1 265 ? 10.651 26.623 -114.651 1.00 32.09 265 ASP A C 1
ATOM 2297 O O . ASP A 1 265 ? 10.454 27.834 -114.597 1.00 32.09 265 ASP A O 1
ATOM 2301 N N . LYS A 1 266 ? 11.503 26.047 -115.547 1.00 26.81 266 LYS A N 1
ATOM 2302 C CA . LYS A 1 266 ? 12.092 26.536 -116.853 1.00 26.81 266 LYS A CA 1
ATOM 2303 C C . LYS A 1 266 ? 13.490 27.212 -116.955 1.00 26.81 266 LYS A C 1
ATOM 2305 O O . LYS A 1 266 ? 13.817 28.107 -116.191 1.00 26.81 266 LYS A O 1
ATOM 2310 N N . MET A 1 267 ? 14.272 26.828 -118.002 1.00 25.00 267 MET A N 1
ATOM 2311 C CA . MET A 1 267 ? 15.587 27.385 -118.463 1.00 25.00 267 MET A CA 1
ATOM 2312 C C . MET A 1 267 ? 16.115 26.746 -119.810 1.00 25.00 267 MET A C 1
ATOM 2314 O O . MET A 1 267 ? 15.516 25.782 -120.274 1.00 25.00 267 MET A O 1
ATOM 2318 N N . LEU A 1 268 ? 17.273 27.216 -120.362 1.00 29.81 268 LEU A N 1
ATOM 2319 C CA . LEU A 1 268 ? 18.277 26.560 -121.294 1.00 29.81 268 LEU A CA 1
ATOM 2320 C C . LEU A 1 268 ? 18.095 26.427 -122.850 1.00 29.81 268 LEU A C 1
ATOM 2322 O O . LEU A 1 268 ? 17.212 25.693 -123.283 1.00 29.81 268 LEU A O 1
ATOM 2326 N N . LYS A 1 269 ? 19.082 26.900 -123.679 1.00 34.66 269 LYS A N 1
ATOM 2327 C CA . LYS A 1 269 ? 19.662 26.126 -124.842 1.00 34.66 269 LYS A CA 1
ATOM 2328 C C . LYS A 1 269 ? 20.936 26.625 -125.594 1.00 34.66 269 LYS A C 1
ATOM 2330 O O . LYS A 1 269 ? 21.861 25.834 -125.730 1.00 34.66 269 LYS A O 1
ATOM 2335 N N . GLU A 1 270 ? 21.005 27.851 -126.125 1.00 39.81 270 GLU A N 1
ATOM 2336 C CA . GLU A 1 270 ? 21.742 28.140 -127.394 1.00 39.81 270 GLU A CA 1
ATOM 2337 C C . GLU A 1 270 ? 23.272 27.928 -127.433 1.00 39.81 270 GLU A C 1
ATOM 2339 O O . GLU A 1 270 ? 23.750 27.230 -128.319 1.00 39.81 270 GLU A O 1
ATOM 2344 N N . ARG A 1 271 ? 24.030 28.529 -126.498 1.00 56.97 271 ARG A N 1
ATOM 2345 C CA . ARG A 1 271 ? 25.455 28.256 -126.151 1.00 56.97 271 ARG A CA 1
ATOM 2346 C C . ARG A 1 271 ? 26.315 27.610 -127.273 1.00 56.97 271 ARG A C 1
ATOM 2348 O O . ARG A 1 271 ? 26.835 26.505 -127.097 1.00 56.97 271 ARG A O 1
ATOM 2355 N N . ALA A 1 272 ? 26.431 28.297 -128.411 1.00 58.31 272 ALA A N 1
ATOM 2356 C CA . ALA A 1 272 ? 26.679 27.696 -129.729 1.00 58.31 272 ALA A CA 1
ATOM 2357 C C . ALA A 1 272 ? 28.163 27.419 -130.106 1.00 58.31 272 ALA A C 1
ATOM 2359 O O . ALA A 1 272 ? 29.036 27.257 -129.252 1.00 58.31 272 ALA A O 1
ATOM 2360 N N . ASP A 1 273 ? 28.423 27.347 -131.414 1.00 54.91 273 ASP A N 1
ATOM 2361 C CA . ASP A 1 273 ? 29.560 26.792 -132.174 1.00 54.91 273 ASP A CA 1
ATOM 2362 C C . ASP A 1 273 ? 30.973 27.368 -131.941 1.00 54.91 273 ASP A C 1
ATOM 2364 O O . ASP A 1 273 ? 31.919 26.977 -132.626 1.00 54.91 273 ASP A O 1
ATOM 2368 N N . ARG A 1 274 ? 31.186 28.207 -130.915 1.00 58.41 274 ARG A N 1
ATOM 2369 C CA . ARG A 1 274 ? 32.541 28.643 -130.485 1.00 58.41 274 ARG A CA 1
ATOM 2370 C C . ARG A 1 274 ? 33.488 27.469 -130.176 1.00 58.41 274 ARG A C 1
ATOM 2372 O O . ARG A 1 274 ? 34.704 27.615 -130.221 1.00 58.41 274 ARG A O 1
ATOM 2379 N N . ARG A 1 275 ? 32.910 26.293 -129.923 1.00 61.38 275 ARG A N 1
ATOM 2380 C CA . ARG A 1 275 ? 33.561 25.073 -129.437 1.00 61.38 275 ARG A CA 1
ATOM 2381 C C . ARG A 1 275 ? 34.586 24.448 -130.389 1.00 61.38 275 ARG A C 1
ATOM 2383 O O . ARG A 1 275 ? 35.334 23.592 -129.931 1.00 61.38 275 ARG A O 1
ATOM 2390 N N . ALA A 1 276 ? 34.588 24.757 -131.690 1.00 60.34 276 ALA A N 1
ATOM 2391 C CA . ALA A 1 276 ? 35.376 23.998 -132.674 1.00 60.34 276 ALA A CA 1
ATOM 2392 C C . ALA A 1 276 ? 36.854 24.427 -132.746 1.00 60.34 276 ALA A C 1
ATOM 2394 O O . ALA A 1 276 ? 37.733 23.607 -132.507 1.00 60.34 276 ALA A O 1
ATOM 2395 N N . ALA A 1 277 ? 37.152 25.705 -133.003 1.00 58.31 277 ALA A N 1
ATOM 2396 C CA . ALA A 1 277 ? 38.539 26.195 -133.037 1.00 58.31 277 ALA A CA 1
ATOM 2397 C C . ALA A 1 277 ? 39.212 26.141 -131.650 1.00 58.31 277 ALA A C 1
ATOM 2399 O O . ALA A 1 277 ? 40.417 25.911 -131.543 1.00 58.31 277 ALA A O 1
ATOM 2400 N N . GLU A 1 278 ? 38.413 26.258 -130.584 1.00 66.19 278 GLU A N 1
ATOM 2401 C CA . GLU A 1 278 ? 38.832 25.942 -129.218 1.00 66.19 278 GLU A CA 1
ATOM 2402 C C . GLU A 1 278 ? 39.450 24.529 -129.132 1.00 66.19 278 GLU A C 1
ATOM 2404 O O . GLU A 1 278 ? 40.515 24.379 -128.536 1.00 66.19 278 GLU A O 1
ATOM 2409 N N . GLN A 1 279 ? 38.855 23.499 -129.756 1.00 68.00 279 GLN A N 1
ATOM 2410 C CA . GLN A 1 279 ? 39.246 22.091 -129.561 1.00 68.00 279 GLN A CA 1
ATOM 2411 C C . GLN A 1 279 ? 40.701 21.762 -129.899 1.00 68.00 279 GLN A C 1
ATOM 2413 O O . GLN A 1 279 ? 41.264 20.899 -129.229 1.00 68.00 279 GLN A O 1
ATOM 2418 N N . GLU A 1 280 ? 41.324 22.395 -130.895 1.00 62.31 280 GLU A N 1
ATOM 2419 C CA . GLU A 1 280 ? 42.640 21.960 -131.388 1.00 62.31 280 GLU A CA 1
ATOM 2420 C C . GLU A 1 280 ? 43.814 22.594 -130.618 1.00 62.31 280 GLU A C 1
ATOM 2422 O O . GLU A 1 280 ? 44.783 21.913 -130.261 1.00 62.31 280 GLU A O 1
ATOM 2427 N N . ALA A 1 281 ? 43.690 23.873 -130.242 1.00 71.25 281 ALA A N 1
ATOM 2428 C CA . ALA A 1 281 ? 44.572 24.494 -129.251 1.00 71.25 281 ALA A CA 1
ATOM 2429 C C . ALA A 1 281 ? 44.407 23.806 -127.884 1.00 71.25 281 ALA A C 1
ATOM 2431 O O . ALA A 1 281 ? 45.392 23.452 -127.224 1.00 71.25 281 ALA A O 1
ATOM 2432 N N . ILE A 1 282 ? 43.155 23.505 -127.516 1.00 69.69 282 ILE A N 1
ATOM 2433 C CA . ILE A 1 282 ? 42.839 22.662 -126.368 1.00 69.69 282 ILE A CA 1
ATOM 2434 C C . ILE A 1 282 ? 43.459 21.264 -126.521 1.00 69.69 282 ILE A C 1
ATOM 2436 O O . ILE A 1 282 ? 43.894 20.730 -125.516 1.00 69.69 282 ILE A O 1
ATOM 2440 N N . ALA A 1 283 ? 43.571 20.651 -127.704 1.00 79.25 283 ALA A N 1
ATOM 2441 C CA . ALA A 1 283 ? 44.128 19.298 -127.850 1.00 79.25 283 ALA A CA 1
ATOM 2442 C C . ALA A 1 283 ? 45.628 19.226 -127.509 1.00 79.25 283 ALA A C 1
ATOM 2444 O O . ALA A 1 283 ? 46.052 18.326 -126.779 1.00 79.25 283 ALA A O 1
ATOM 2445 N N . ARG A 1 284 ? 46.433 20.194 -127.970 1.00 71.75 284 ARG A N 1
ATOM 2446 C CA . ARG A 1 284 ? 47.864 20.271 -127.609 1.00 71.75 284 ARG A CA 1
ATOM 2447 C C . ARG A 1 284 ? 48.063 20.633 -126.137 1.00 71.75 284 ARG A C 1
ATOM 2449 O O . ARG A 1 284 ? 48.853 19.975 -125.461 1.00 71.75 284 ARG A O 1
ATOM 2456 N N . SER A 1 285 ? 47.290 21.593 -125.624 1.00 75.88 285 SER A N 1
ATOM 2457 C CA . SER A 1 285 ? 47.274 21.922 -124.193 1.00 75.88 285 SER A CA 1
ATOM 2458 C C . SER A 1 285 ? 46.861 20.713 -123.341 1.00 75.88 285 SER A C 1
ATOM 2460 O O . SER A 1 285 ? 47.573 20.352 -122.409 1.00 75.88 285 SER A O 1
ATOM 2462 N N . ARG A 1 286 ? 45.791 20.000 -123.727 1.00 77.69 286 ARG A N 1
ATOM 2463 C CA . ARG A 1 286 ? 45.325 18.750 -123.105 1.00 77.69 286 ARG A CA 1
ATOM 2464 C C . ARG A 1 286 ? 46.424 17.705 -123.068 1.00 77.69 286 ARG A C 1
ATOM 2466 O O . ARG A 1 286 ? 46.558 17.068 -122.040 1.00 77.69 286 ARG A O 1
ATOM 2473 N N . ARG A 1 287 ? 47.209 17.503 -124.131 1.00 81.0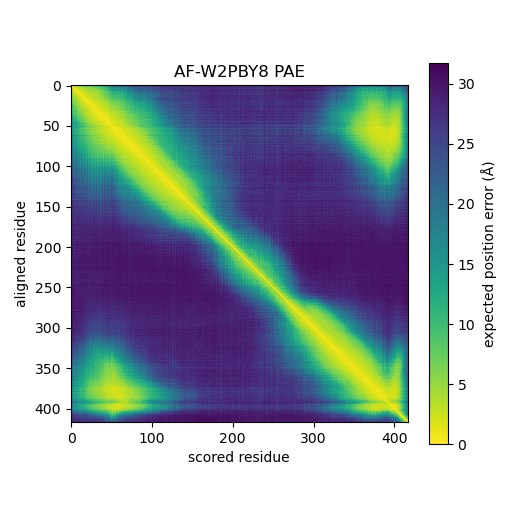6 287 ARG A N 1
ATOM 2474 C CA . ARG A 1 287 ? 48.244 16.454 -124.126 1.00 81.06 287 ARG A CA 1
ATOM 2475 C C . ARG A 1 287 ? 49.338 16.723 -123.086 1.00 81.0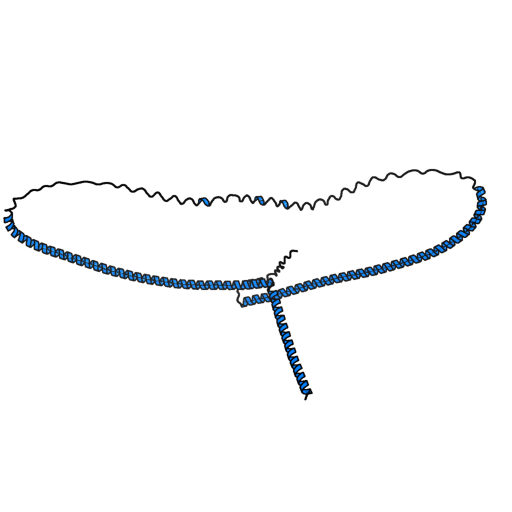6 287 ARG A C 1
ATOM 2477 O O . ARG A 1 287 ? 49.724 15.798 -122.383 1.00 81.06 287 ARG A O 1
ATOM 2484 N N . HIS A 1 288 ? 49.771 17.976 -122.936 1.00 79.19 288 HIS A N 1
ATOM 2485 C CA . HIS A 1 288 ? 50.716 18.359 -121.881 1.00 79.19 288 HIS A CA 1
ATOM 2486 C C . HIS A 1 288 ? 50.066 18.336 -120.487 1.00 79.19 288 HIS A C 1
ATOM 2488 O O . HIS A 1 288 ? 50.624 17.755 -119.562 1.00 79.19 288 HIS A O 1
ATOM 2494 N N . GLN A 1 289 ? 48.842 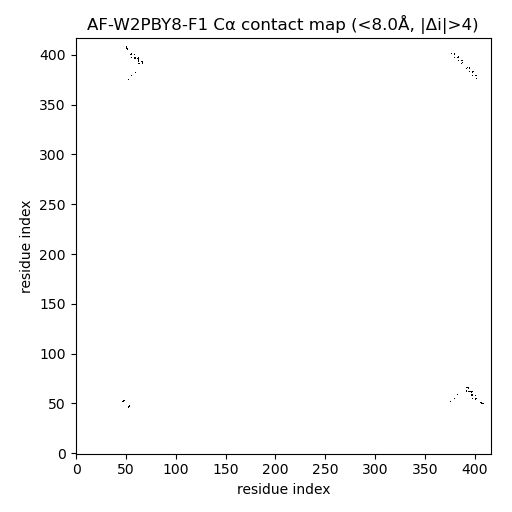18.861 -120.351 1.00 75.75 289 GLN A N 1
ATOM 2495 C CA . GLN A 1 289 ? 48.060 18.771 -119.114 1.00 75.75 289 GLN A CA 1
ATOM 2496 C C . GLN A 1 289 ? 47.789 17.324 -118.687 1.00 75.75 289 GLN A C 1
ATOM 2498 O O . GLN A 1 289 ? 47.694 17.073 -117.496 1.00 75.75 289 GLN A O 1
ATOM 2503 N N . LEU A 1 290 ? 47.628 16.381 -119.620 1.00 83.31 290 LEU A N 1
ATOM 2504 C CA . LEU A 1 290 ? 47.417 14.964 -119.324 1.00 83.31 290 LEU A CA 1
ATOM 2505 C C . LEU A 1 290 ? 48.689 14.315 -118.771 1.00 83.31 290 LEU A C 1
ATOM 2507 O O . LEU A 1 290 ? 48.574 13.569 -117.811 1.00 83.31 290 LEU A O 1
ATOM 2511 N N . ASP A 1 291 ? 49.871 14.634 -119.310 1.00 81.81 291 ASP A N 1
ATOM 2512 C CA . ASP A 1 291 ? 51.158 14.156 -118.774 1.00 81.81 291 ASP A CA 1
ATOM 2513 C C . ASP A 1 291 ? 51.444 14.761 -117.385 1.00 81.81 291 ASP A C 1
ATOM 2515 O O . ASP A 1 291 ? 51.755 14.036 -116.442 1.00 81.81 291 ASP A O 1
ATOM 2519 N N . CYS A 1 292 ? 51.221 16.069 -117.201 1.00 81.12 292 CYS A N 1
ATOM 2520 C CA . CYS A 1 292 ? 51.298 16.701 -115.878 1.00 81.12 292 CYS A CA 1
ATOM 2521 C C . CYS A 1 292 ? 50.306 16.071 -114.887 1.00 81.12 292 CYS A C 1
ATOM 2523 O O . CYS A 1 292 ? 50.727 15.631 -113.824 1.00 81.12 292 CYS A O 1
ATOM 2525 N N . LYS A 1 293 ? 49.030 15.915 -115.270 1.00 80.69 293 LYS A N 1
ATOM 2526 C CA . LYS A 1 293 ? 48.007 15.244 -114.449 1.00 80.69 293 LYS A CA 1
ATOM 2527 C C . LYS A 1 293 ? 48.312 13.778 -114.187 1.00 80.69 293 LYS A C 1
ATOM 2529 O O . LYS A 1 293 ? 47.844 13.246 -113.191 1.00 80.69 293 LYS A O 1
ATOM 2534 N N . GLN A 1 294 ? 49.026 13.094 -115.075 1.00 83.69 294 GLN A N 1
ATOM 2535 C CA . GLN A 1 294 ? 49.418 11.708 -114.853 1.00 83.69 294 GLN A CA 1
ATOM 2536 C C . GLN A 1 294 ?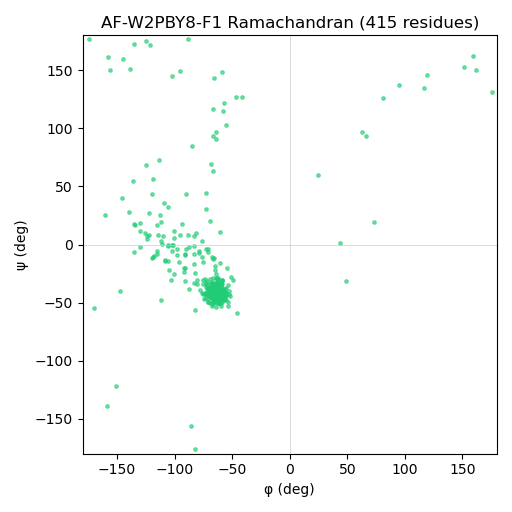 50.511 11.633 -113.781 1.00 83.69 294 GLN A C 1
ATOM 2538 O O . GLN A 1 294 ? 50.378 10.849 -112.849 1.00 83.69 294 GLN A O 1
ATOM 2543 N N . ARG A 1 295 ? 51.509 12.524 -113.829 1.00 82.88 295 ARG A N 1
ATOM 2544 C CA . ARG A 1 295 ? 52.543 12.638 -112.785 1.00 82.88 295 ARG A CA 1
ATOM 2545 C C . ARG A 1 295 ? 51.991 13.150 -111.453 1.00 82.88 295 ARG A C 1
ATOM 2547 O O . ARG A 1 295 ? 52.433 12.695 -110.405 1.00 82.88 295 ARG A O 1
ATOM 2554 N N . GLU A 1 296 ? 51.033 14.077 -111.484 1.00 81.25 296 GLU A N 1
ATOM 2555 C CA . GLU A 1 296 ? 50.289 14.515 -110.296 1.00 81.25 296 GLU A CA 1
ATOM 2556 C C . GLU A 1 296 ? 49.503 13.343 -109.709 1.00 81.25 296 GLU A C 1
ATOM 2558 O O . GLU A 1 296 ? 49.711 13.031 -108.548 1.00 81.25 296 GLU A O 1
ATOM 2563 N N . LYS A 1 297 ? 48.732 12.594 -110.510 1.00 83.50 297 LYS A N 1
ATOM 2564 C CA . LYS A 1 297 ? 48.041 11.373 -110.055 1.00 83.50 297 LYS A CA 1
ATOM 2565 C C . LYS A 1 297 ? 48.975 10.305 -109.495 1.00 83.50 297 LYS A C 1
ATOM 2567 O O . LYS A 1 297 ? 48.598 9.616 -108.557 1.00 83.50 297 LYS A O 1
ATOM 2572 N N . GLU A 1 298 ? 50.157 10.120 -110.076 1.00 84.81 298 GLU A N 1
ATOM 2573 C CA . GLU A 1 298 ? 51.149 9.161 -109.577 1.00 84.81 298 GLU A CA 1
ATOM 2574 C C . GLU A 1 298 ? 51.706 9.596 -108.211 1.00 84.81 298 GLU A C 1
ATOM 2576 O O . GLU A 1 298 ? 51.876 8.751 -107.333 1.00 84.81 298 GLU A O 1
ATOM 2581 N N . ARG A 1 299 ? 51.902 10.905 -107.990 1.00 83.00 299 ARG A N 1
ATOM 2582 C CA . ARG A 1 299 ? 52.268 11.472 -106.679 1.00 83.00 299 ARG A CA 1
ATOM 2583 C C . ARG A 1 299 ? 51.116 11.420 -105.681 1.00 83.00 299 ARG A C 1
ATOM 2585 O O . ARG A 1 299 ? 51.303 10.888 -104.598 1.00 83.00 299 ARG A O 1
ATOM 2592 N N . GLU A 1 300 ? 49.921 11.867 -106.062 1.00 82.94 300 GLU A N 1
ATOM 2593 C CA . GLU A 1 300 ? 48.695 11.769 -105.261 1.00 82.94 300 GLU A CA 1
ATOM 2594 C C . GLU A 1 300 ? 48.413 10.315 -104.853 1.00 82.94 300 GLU A C 1
ATOM 2596 O O . GLU A 1 300 ? 47.996 10.066 -103.729 1.00 82.94 300 GLU A O 1
ATOM 2601 N N . ALA A 1 301 ? 48.674 9.336 -105.728 1.00 84.56 301 ALA A N 1
ATOM 2602 C CA . ALA A 1 301 ? 48.539 7.917 -105.406 1.00 84.56 301 ALA A CA 1
ATOM 2603 C C . ALA A 1 301 ? 49.606 7.436 -104.409 1.00 84.56 301 ALA A C 1
ATOM 2605 O O . ALA A 1 301 ? 49.284 6.643 -103.527 1.00 84.56 301 ALA A O 1
ATOM 2606 N N . GLN A 1 302 ? 50.852 7.908 -104.515 1.00 84.25 302 GLN A N 1
ATOM 2607 C CA . GLN A 1 302 ? 51.911 7.613 -103.541 1.00 84.25 302 GLN A CA 1
ATOM 2608 C C . GLN A 1 302 ? 51.602 8.245 -102.175 1.00 84.25 302 GLN A C 1
ATOM 2610 O O . GLN A 1 302 ? 51.578 7.540 -101.170 1.00 84.25 302 GLN A O 1
ATOM 2615 N N . GLU A 1 303 ? 51.257 9.532 -102.145 1.00 83.94 303 GLU A N 1
ATOM 2616 C CA . GLU A 1 303 ? 50.841 10.266 -100.944 1.00 83.94 303 GLU A CA 1
ATOM 2617 C C . GLU A 1 303 ? 49.584 9.644 -100.312 1.00 83.94 303 GLU A C 1
ATOM 2619 O O . GLU A 1 303 ? 49.518 9.485 -99.093 1.00 83.94 303 GLU A O 1
ATOM 2624 N N . ALA A 1 304 ? 48.608 9.206 -101.116 1.00 82.62 304 ALA A N 1
ATOM 2625 C CA . ALA A 1 304 ? 47.431 8.492 -100.629 1.00 82.62 304 ALA A CA 1
ATOM 2626 C C . ALA A 1 304 ? 47.779 7.116 -100.040 1.00 82.62 304 ALA A C 1
ATOM 2628 O O . ALA A 1 304 ? 47.223 6.755 -99.005 1.00 82.62 304 ALA A O 1
ATOM 2629 N N . LEU A 1 305 ? 48.700 6.358 -100.647 1.00 87.12 305 LEU A N 1
ATOM 2630 C CA . LEU A 1 305 ? 49.186 5.090 -100.087 1.00 87.12 305 LEU A CA 1
ATOM 2631 C C . LEU A 1 305 ? 49.921 5.307 -98.757 1.00 87.12 305 LEU A C 1
ATOM 2633 O O . LEU A 1 305 ? 49.667 4.579 -97.797 1.00 87.12 305 LEU A O 1
ATOM 2637 N N . GLU A 1 306 ? 50.775 6.328 -98.661 1.00 86.44 306 GLU A N 1
ATOM 2638 C CA . GLU A 1 306 ? 51.442 6.701 -97.409 1.00 86.44 306 GLU A CA 1
ATOM 2639 C C . GLU A 1 306 ? 50.432 7.127 -96.337 1.00 86.44 306 GLU A C 1
ATOM 2641 O O . GLU A 1 306 ? 50.507 6.649 -95.203 1.00 86.44 306 GLU A O 1
ATOM 2646 N N . CYS A 1 307 ? 49.434 7.941 -96.695 1.00 85.44 307 CYS A N 1
ATOM 2647 C CA . CYS A 1 307 ? 48.337 8.300 -95.799 1.00 85.44 307 CYS A CA 1
ATOM 2648 C C . CYS A 1 307 ? 47.557 7.065 -95.335 1.00 85.44 307 CYS A C 1
ATOM 2650 O O . CYS A 1 307 ? 47.297 6.940 -94.143 1.00 85.44 307 CYS A O 1
ATOM 2652 N N . VAL A 1 308 ? 47.205 6.131 -96.227 1.00 86.38 308 VAL A N 1
ATOM 2653 C CA . VAL A 1 308 ? 46.508 4.882 -95.864 1.00 86.38 308 VAL A CA 1
ATOM 2654 C C . VAL A 1 308 ? 47.341 4.057 -94.881 1.00 86.38 308 VAL A C 1
ATOM 2656 O O . VAL A 1 308 ? 46.811 3.631 -93.858 1.00 86.38 308 VAL A O 1
ATOM 2659 N N . VAL A 1 309 ? 48.647 3.896 -95.113 1.00 88.81 309 VAL A N 1
ATOM 2660 C CA . VAL A 1 309 ? 49.542 3.184 -94.183 1.00 88.81 309 VAL A CA 1
ATOM 2661 C C . VAL A 1 309 ? 49.626 3.894 -92.825 1.00 88.81 309 VAL A C 1
ATOM 2663 O O . VAL A 1 309 ? 49.591 3.234 -91.784 1.00 88.81 309 VAL A O 1
ATOM 2666 N N . GLN A 1 310 ? 49.696 5.228 -92.800 1.00 88.00 310 GLN A N 1
ATOM 2667 C CA . GLN A 1 310 ? 49.685 6.006 -91.556 1.00 88.00 310 GLN A CA 1
ATOM 2668 C C . GLN A 1 310 ? 48.342 5.885 -90.814 1.00 88.00 310 GLN A C 1
ATOM 2670 O O . GLN A 1 310 ? 48.339 5.687 -89.597 1.00 88.00 310 GLN A O 1
ATOM 2675 N N . TRP A 1 311 ? 47.213 5.925 -91.527 1.00 86.81 311 TRP A N 1
ATOM 2676 C CA . TRP A 1 311 ? 45.871 5.740 -90.967 1.00 86.81 311 TRP A CA 1
ATOM 2677 C C . TRP A 1 311 ? 45.640 4.318 -90.453 1.00 86.81 311 TRP A C 1
ATOM 2679 O O . TRP A 1 311 ? 45.064 4.163 -89.379 1.00 86.81 311 TRP A O 1
ATOM 2689 N N . GLU A 1 312 ? 46.135 3.283 -91.135 1.00 89.50 312 GLU A N 1
ATOM 2690 C CA . GLU A 1 312 ? 46.116 1.911 -90.618 1.00 89.50 312 GLU A CA 1
ATOM 2691 C C . GLU A 1 312 ? 46.938 1.782 -89.332 1.00 89.50 312 GLU A C 1
ATOM 2693 O O . GLU A 1 312 ? 46.483 1.178 -88.360 1.00 89.50 312 GLU A O 1
ATOM 2698 N N . GLN A 1 313 ? 48.143 2.358 -89.291 1.00 89.19 313 GLN A N 1
ATOM 2699 C CA . GLN A 1 313 ? 48.968 2.349 -88.082 1.00 89.19 313 GLN A CA 1
ATOM 2700 C C . GLN A 1 313 ? 48.307 3.122 -86.935 1.00 89.19 313 GLN A C 1
ATOM 2702 O O . GLN A 1 313 ? 48.360 2.671 -85.791 1.00 89.19 313 GLN A O 1
ATOM 2707 N N . PHE A 1 314 ? 47.668 4.257 -87.225 1.00 89.06 314 PHE A N 1
ATOM 2708 C CA . PHE A 1 314 ? 46.906 5.028 -86.247 1.00 89.06 314 PHE A CA 1
ATOM 2709 C C . PHE A 1 314 ? 45.690 4.241 -85.741 1.00 89.06 314 PHE A C 1
ATOM 2711 O O . PHE A 1 314 ? 45.538 4.080 -84.533 1.00 89.06 314 PHE A O 1
ATOM 2718 N N . GLY A 1 315 ? 44.892 3.655 -86.637 1.00 90.00 315 GLY A N 1
ATOM 2719 C CA . GLY A 1 315 ? 43.751 2.804 -86.297 1.00 90.00 315 GLY A CA 1
ATOM 2720 C C . GLY A 1 315 ? 44.148 1.623 -85.411 1.00 90.00 315 GLY A C 1
ATOM 2721 O O . GLY A 1 315 ? 43.543 1.415 -84.364 1.00 90.00 315 GLY A O 1
ATOM 2722 N N . ARG A 1 316 ? 45.244 0.923 -85.739 1.00 91.56 316 ARG A N 1
ATOM 2723 C CA . ARG A 1 316 ? 45.795 -0.155 -84.896 1.00 91.56 316 ARG A CA 1
ATOM 2724 C C . ARG A 1 316 ? 46.226 0.340 -83.508 1.00 91.56 316 ARG A C 1
ATOM 2726 O O . ARG A 1 316 ? 46.035 -0.385 -82.535 1.00 91.56 316 ARG A O 1
ATOM 2733 N N . ARG A 1 317 ? 46.784 1.554 -83.383 1.00 89.56 317 ARG A N 1
ATOM 2734 C CA . ARG A 1 317 ? 47.117 2.154 -82.072 1.00 89.56 317 ARG A CA 1
ATOM 2735 C C . ARG A 1 317 ? 45.858 2.473 -81.266 1.00 89.56 317 ARG A C 1
ATOM 2737 O O . ARG A 1 317 ? 45.802 2.093 -80.101 1.00 89.56 317 ARG A O 1
ATOM 2744 N N . ILE A 1 318 ? 44.850 3.087 -81.887 1.00 90.12 318 ILE A N 1
ATOM 2745 C CA . ILE A 1 318 ? 43.562 3.398 -81.247 1.00 90.12 318 ILE A CA 1
ATOM 2746 C C . ILE A 1 318 ? 42.836 2.118 -80.815 1.00 90.12 318 ILE A C 1
ATOM 2748 O O . ILE A 1 318 ? 42.356 2.043 -79.690 1.00 90.12 318 ILE A O 1
ATOM 2752 N N . GLU A 1 319 ? 42.816 1.071 -81.644 1.00 89.62 319 GLU A N 1
ATOM 2753 C CA . GLU A 1 319 ? 42.264 -0.232 -81.257 1.00 89.62 319 GLU A CA 1
ATOM 2754 C C . GLU A 1 319 ? 42.994 -0.854 -80.062 1.00 89.62 319 GLU A C 1
ATOM 2756 O O . GLU A 1 319 ? 42.354 -1.430 -79.185 1.00 89.62 319 GLU A O 1
ATOM 2761 N N . MET A 1 320 ? 44.328 -0.773 -80.026 1.00 90.00 320 MET A N 1
ATOM 2762 C CA . MET A 1 320 ? 45.118 -1.287 -78.905 1.00 90.00 320 MET A CA 1
ATOM 2763 C C . MET A 1 320 ? 44.852 -0.498 -77.620 1.00 90.00 320 MET A C 1
ATOM 2765 O O . MET A 1 320 ? 44.652 -1.116 -76.578 1.00 90.00 320 MET A O 1
ATOM 2769 N N . GLN A 1 321 ? 44.771 0.833 -77.701 1.00 88.12 321 GLN A N 1
ATOM 2770 C CA . GLN A 1 321 ? 44.412 1.696 -76.572 1.00 88.12 321 GLN A CA 1
ATOM 2771 C C . GLN A 1 321 ? 42.984 1.417 -76.085 1.00 88.12 321 GLN A C 1
ATOM 2773 O O . GLN A 1 321 ? 42.785 1.176 -74.901 1.00 88.12 321 GLN A O 1
ATOM 2778 N N . SER A 1 322 ? 42.005 1.312 -76.988 1.00 88.31 322 SER A N 1
ATOM 2779 C CA . SER A 1 322 ? 40.620 0.960 -76.645 1.00 88.31 322 SER A CA 1
ATOM 2780 C C . SER A 1 322 ? 40.522 -0.414 -75.970 1.00 88.31 322 SER A C 1
ATOM 2782 O O . SER A 1 322 ? 39.792 -0.570 -74.995 1.00 88.31 322 SER A O 1
ATOM 2784 N N . LYS A 1 323 ? 41.276 -1.417 -76.447 1.00 91.50 323 LYS A N 1
ATOM 2785 C CA . LYS A 1 323 ? 41.341 -2.751 -75.819 1.00 91.50 323 LYS A CA 1
ATOM 2786 C C . LYS A 1 323 ? 42.005 -2.705 -74.438 1.00 91.50 323 LYS A C 1
ATOM 2788 O O . LYS A 1 323 ? 41.598 -3.467 -73.565 1.00 91.50 323 LYS A O 1
ATOM 2793 N N . GLN A 1 324 ? 42.995 -1.834 -74.232 1.00 90.56 324 GLN A N 1
ATOM 2794 C CA . GLN A 1 324 ? 43.626 -1.607 -72.927 1.00 90.56 324 GLN A CA 1
ATOM 2795 C C . GLN A 1 324 ? 42.664 -0.912 -71.958 1.00 90.56 324 GLN A C 1
ATOM 2797 O O . GLN A 1 324 ? 42.417 -1.454 -70.886 1.00 90.56 324 GLN A O 1
ATOM 2802 N N . GLU A 1 325 ? 42.028 0.192 -72.359 1.00 89.56 325 GLU A N 1
ATOM 2803 C CA . GLU A 1 325 ? 41.020 0.887 -71.547 1.00 89.56 325 GLU A CA 1
ATOM 2804 C C . GLU A 1 325 ? 39.844 -0.027 -71.171 1.00 89.56 325 GLU A C 1
ATOM 2806 O O . GLU A 1 325 ? 39.381 -0.009 -70.032 1.00 89.56 325 GLU A O 1
ATOM 2811 N N . GLU A 1 326 ? 39.357 -0.864 -72.093 1.00 89.94 326 GLU A N 1
ATOM 2812 C CA . GLU A 1 326 ? 38.329 -1.859 -71.774 1.00 89.94 326 GLU A CA 1
ATOM 2813 C C . GLU A 1 326 ? 38.803 -2.888 -70.740 1.00 89.94 326 GLU A C 1
ATOM 2815 O O . GLU A 1 326 ? 38.023 -3.291 -69.878 1.00 89.94 326 GLU A O 1
ATOM 2820 N N . GLN A 1 327 ? 40.057 -3.340 -70.818 1.00 91.19 327 GLN A N 1
ATOM 2821 C CA . GLN A 1 327 ? 40.621 -4.271 -69.838 1.00 91.19 327 GLN A CA 1
ATOM 2822 C C . GLN A 1 327 ? 40.809 -3.603 -68.474 1.00 91.19 327 GLN A C 1
ATOM 2824 O O . GLN A 1 327 ? 40.465 -4.207 -67.460 1.00 91.19 327 GLN A O 1
ATOM 2829 N N . GLU A 1 328 ? 41.284 -2.359 -68.439 1.00 91.44 328 GLU A N 1
ATOM 2830 C CA . GLU A 1 328 ? 41.433 -1.570 -67.216 1.00 91.44 328 GLU A CA 1
ATOM 2831 C C . GLU A 1 328 ? 40.077 -1.339 -66.543 1.00 91.44 328 GLU A C 1
ATOM 2833 O O . GLU A 1 328 ? 39.917 -1.718 -65.383 1.00 91.44 328 GLU A O 1
ATOM 2838 N N . ARG A 1 329 ? 39.060 -0.876 -67.284 1.00 90.69 329 ARG A N 1
ATOM 2839 C CA . ARG A 1 329 ? 37.687 -0.719 -66.767 1.00 90.69 329 ARG A CA 1
ATOM 2840 C C . ARG A 1 329 ? 37.123 -2.035 -66.226 1.00 90.69 329 ARG A C 1
ATOM 2842 O O . ARG A 1 329 ? 36.616 -2.063 -65.112 1.00 90.69 329 ARG A O 1
ATOM 2849 N N . ARG A 1 330 ? 37.292 -3.159 -66.939 1.00 91.62 330 ARG A N 1
ATOM 2850 C CA . ARG A 1 330 ? 36.866 -4.490 -66.448 1.00 91.62 330 ARG A CA 1
ATOM 2851 C C . ARG A 1 330 ? 37.588 -4.903 -65.158 1.00 91.62 330 ARG A C 1
ATOM 2853 O O . ARG A 1 330 ? 36.985 -5.563 -64.311 1.00 91.62 330 ARG A O 1
ATOM 2860 N N . LEU A 1 331 ? 38.865 -4.550 -64.995 1.00 93.38 331 LEU A N 1
ATOM 2861 C CA . LEU A 1 331 ? 39.625 -4.812 -63.768 1.00 93.38 331 LEU A CA 1
ATOM 2862 C C . LEU A 1 331 ? 39.193 -3.892 -62.617 1.00 93.38 331 LEU A C 1
ATOM 2864 O O . LEU A 1 331 ? 39.149 -4.343 -61.471 1.00 93.38 331 LEU A O 1
ATOM 2868 N N . GLU A 1 332 ? 38.854 -2.636 -62.897 1.00 92.75 332 GLU A N 1
ATOM 2869 C CA . GLU A 1 332 ? 38.291 -1.693 -61.925 1.00 92.75 332 GLU A CA 1
ATOM 2870 C C . GLU A 1 332 ? 36.893 -2.118 -61.463 1.00 92.75 332 GLU A C 1
ATOM 2872 O O . GLU A 1 332 ? 36.671 -2.231 -60.257 1.00 92.75 332 GLU A O 1
ATOM 2877 N N . ASP A 1 333 ? 36.000 -2.474 -62.389 1.00 92.81 333 ASP A N 1
ATOM 2878 C CA . ASP A 1 333 ? 34.671 -3.024 -62.099 1.00 92.81 333 ASP A CA 1
ATOM 2879 C C . ASP A 1 333 ? 34.766 -4.300 -61.251 1.00 92.81 333 ASP A C 1
ATOM 2881 O O . ASP A 1 333 ? 34.036 -4.465 -60.270 1.00 92.81 333 ASP A O 1
ATOM 2885 N N . LEU A 1 334 ? 35.711 -5.196 -61.568 1.00 94.94 334 LEU A N 1
ATOM 2886 C CA . LEU A 1 334 ? 35.954 -6.408 -60.785 1.00 94.94 334 LEU A CA 1
ATOM 2887 C C . LEU A 1 334 ? 36.459 -6.086 -59.369 1.00 94.94 334 LEU A C 1
ATOM 2889 O O . LEU A 1 334 ? 35.981 -6.679 -58.399 1.00 94.94 334 LEU A O 1
ATOM 2893 N N . ARG A 1 335 ? 37.393 -5.136 -59.221 1.00 94.06 335 ARG A N 1
ATOM 2894 C CA . ARG A 1 335 ? 37.873 -4.662 -57.908 1.00 94.06 335 ARG A CA 1
ATOM 2895 C C . ARG A 1 335 ? 36.736 -4.040 -57.097 1.00 94.06 335 ARG A C 1
ATOM 2897 O O . ARG A 1 335 ? 36.602 -4.349 -55.912 1.00 94.06 335 ARG A O 1
ATOM 2904 N N . LEU A 1 336 ? 35.896 -3.222 -57.730 1.00 94.56 336 LEU A N 1
ATOM 2905 C CA . LEU A 1 336 ? 34.730 -2.596 -57.113 1.00 94.56 336 LEU A CA 1
ATOM 2906 C C . LEU A 1 336 ? 33.711 -3.650 -56.658 1.00 94.56 336 LEU A C 1
ATOM 2908 O O . LEU A 1 336 ? 33.276 -3.612 -55.508 1.00 94.56 336 LEU A O 1
ATOM 2912 N N . ALA A 1 337 ? 33.388 -4.631 -57.503 1.00 94.75 337 ALA A N 1
ATOM 2913 C CA . ALA A 1 337 ? 32.480 -5.727 -57.168 1.00 94.75 337 ALA A CA 1
ATOM 2914 C C . ALA A 1 337 ? 33.005 -6.591 -56.004 1.00 94.75 337 ALA A C 1
ATOM 2916 O O . ALA A 1 337 ? 32.242 -6.958 -55.106 1.00 94.75 337 ALA A O 1
ATOM 2917 N N . ILE A 1 338 ? 34.314 -6.875 -55.967 1.00 95.38 338 ILE A N 1
ATOM 2918 C CA . ILE A 1 338 ? 34.959 -7.568 -54.840 1.00 95.38 338 ILE A CA 1
ATOM 2919 C C . ILE A 1 338 ? 34.855 -6.727 -53.558 1.00 95.38 338 ILE A C 1
ATOM 2921 O O . ILE A 1 338 ? 34.460 -7.259 -52.519 1.00 95.38 338 ILE A O 1
ATOM 2925 N N . GLY A 1 339 ? 35.144 -5.424 -53.623 1.00 94.00 339 GLY A N 1
ATOM 2926 C CA . GLY A 1 339 ? 35.032 -4.509 -52.483 1.00 94.00 339 GLY A CA 1
ATOM 2927 C C . GLY A 1 339 ? 33.600 -4.395 -51.947 1.00 94.00 339 GLY A C 1
ATOM 2928 O O . GLY A 1 339 ? 33.375 -4.533 -50.745 1.00 94.00 339 GLY A O 1
ATOM 2929 N N . GLN A 1 340 ? 32.611 -4.238 -52.830 1.00 93.81 340 GLN A N 1
ATOM 2930 C CA . GLN A 1 340 ? 31.189 -4.223 -52.471 1.00 93.81 340 GLN A CA 1
ATOM 2931 C C . GLN A 1 340 ? 30.747 -5.547 -51.834 1.00 93.81 340 GLN A C 1
ATOM 2933 O O . GLN A 1 340 ? 30.037 -5.536 -50.828 1.00 93.81 340 GLN A O 1
ATOM 2938 N N . LYS A 1 341 ? 31.204 -6.693 -52.359 1.00 94.94 341 LYS A N 1
ATOM 2939 C CA . LYS A 1 341 ? 3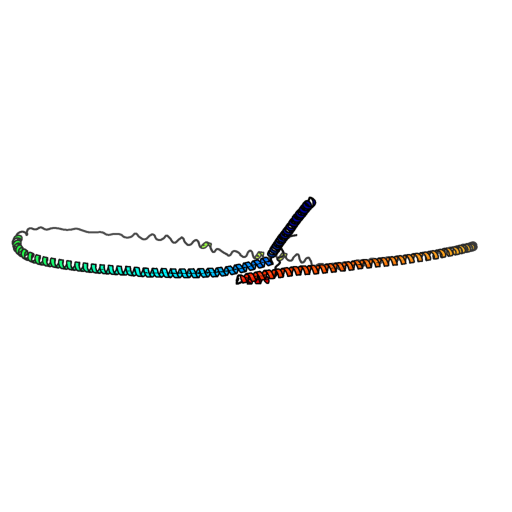0.939 -8.005 -51.752 1.00 94.94 341 LYS A CA 1
ATOM 2940 C C . LYS A 1 341 ? 31.537 -8.102 -50.346 1.00 94.94 341 LYS A C 1
ATOM 2942 O O . LYS A 1 341 ? 30.835 -8.513 -49.427 1.00 94.94 341 LYS A O 1
ATOM 2947 N N . GLN A 1 342 ? 32.791 -7.686 -50.158 1.00 94.94 342 GLN A N 1
ATOM 2948 C CA . GLN A 1 342 ? 33.440 -7.671 -48.841 1.00 94.94 342 GLN A CA 1
ATOM 2949 C C . GLN A 1 342 ? 32.689 -6.777 -47.843 1.00 94.94 342 GLN A C 1
ATOM 2951 O O . GLN A 1 342 ? 32.455 -7.198 -46.713 1.00 94.94 342 GLN A O 1
ATOM 2956 N N . GLN A 1 343 ? 32.240 -5.588 -48.260 1.00 94.25 343 GLN A N 1
ATOM 2957 C CA . GLN A 1 343 ? 31.409 -4.705 -47.431 1.00 94.25 343 GLN A CA 1
ATOM 2958 C C . GLN A 1 343 ? 30.048 -5.335 -47.091 1.00 94.25 343 GLN A C 1
ATOM 2960 O O . GLN A 1 343 ? 29.603 -5.263 -45.944 1.00 94.25 343 GLN A O 1
ATOM 2965 N N . ALA A 1 344 ? 29.391 -5.985 -48.055 1.00 94.44 344 ALA A N 1
ATOM 2966 C CA . ALA A 1 344 ? 28.118 -6.666 -47.840 1.00 94.44 344 ALA A CA 1
ATOM 2967 C C . ALA A 1 344 ? 28.253 -7.860 -46.880 1.00 94.44 344 ALA A C 1
ATOM 2969 O O . ALA A 1 344 ? 27.422 -8.023 -45.985 1.00 94.44 344 ALA A O 1
ATOM 2970 N N . ASP A 1 345 ? 29.307 -8.666 -47.019 1.00 95.12 345 ASP A N 1
ATOM 2971 C CA . ASP A 1 345 ? 29.574 -9.806 -46.140 1.00 95.12 345 ASP A CA 1
ATOM 2972 C C . ASP A 1 345 ? 30.031 -9.352 -44.738 1.00 95.12 345 ASP A C 1
ATOM 2974 O O . ASP A 1 345 ? 29.582 -9.925 -43.743 1.00 95.12 345 ASP A O 1
ATOM 2978 N N . ALA A 1 346 ? 30.796 -8.259 -44.623 1.00 94.25 346 ALA A N 1
ATOM 2979 C CA . ALA A 1 346 ? 31.104 -7.621 -43.340 1.00 94.25 346 ALA A CA 1
ATOM 2980 C C . ALA A 1 346 ? 29.836 -7.098 -42.641 1.00 94.25 346 ALA A C 1
ATOM 2982 O O . ALA A 1 346 ? 29.612 -7.399 -41.470 1.00 94.25 346 ALA A O 1
ATOM 2983 N N . ARG A 1 347 ? 28.945 -6.401 -43.362 1.00 95.00 347 ARG A N 1
ATOM 2984 C CA . ARG A 1 347 ? 27.652 -5.937 -42.827 1.00 95.00 347 ARG A CA 1
ATOM 2985 C C . ARG A 1 347 ? 26.749 -7.100 -42.409 1.00 95.00 347 ARG A C 1
ATOM 2987 O O . ARG A 1 347 ? 26.106 -7.031 -41.366 1.00 95.00 347 ARG A O 1
ATOM 2994 N N . ARG A 1 348 ? 26.716 -8.189 -43.186 1.00 94.00 348 ARG A N 1
ATOM 2995 C CA . ARG A 1 348 ? 26.007 -9.430 -42.822 1.00 94.00 348 ARG A CA 1
ATOM 2996 C C . ARG A 1 348 ? 26.583 -10.079 -41.569 1.00 94.00 348 ARG A C 1
ATOM 2998 O O . ARG A 1 348 ? 25.816 -10.667 -40.813 1.00 94.00 348 ARG A O 1
ATOM 3005 N N . LYS A 1 349 ? 27.902 -10.007 -41.362 1.00 95.69 349 LYS A N 1
ATOM 3006 C CA . LYS A 1 349 ? 28.543 -10.488 -40.137 1.00 95.69 349 LYS A CA 1
ATOM 3007 C C . LYS A 1 349 ? 28.134 -9.624 -38.942 1.00 95.69 349 LYS A C 1
ATOM 3009 O O . LYS A 1 349 ? 27.594 -10.174 -37.996 1.00 95.69 349 LYS A O 1
ATOM 3014 N N . ILE A 1 350 ? 28.257 -8.298 -39.043 1.00 94.44 350 ILE A N 1
ATOM 3015 C CA . ILE A 1 350 ? 27.842 -7.354 -37.988 1.00 94.44 350 ILE A CA 1
ATOM 3016 C C . ILE A 1 350 ? 26.383 -7.598 -37.573 1.00 94.44 350 ILE A C 1
ATOM 3018 O O . ILE A 1 350 ? 26.127 -7.831 -36.402 1.00 94.44 350 ILE A O 1
ATOM 3022 N N . LEU A 1 351 ? 25.442 -7.687 -38.521 1.00 94.38 351 LEU A N 1
ATOM 3023 C CA . LEU A 1 351 ? 24.026 -7.963 -38.220 1.00 94.38 351 LEU A CA 1
ATOM 3024 C C . LEU A 1 351 ? 23.781 -9.339 -37.563 1.00 94.38 351 LEU A C 1
ATOM 3026 O O . LEU A 1 351 ? 22.803 -9.517 -36.837 1.00 94.38 351 LEU A O 1
ATOM 3030 N N . LYS A 1 352 ? 24.630 -10.341 -37.836 1.00 93.75 352 LYS A N 1
ATOM 3031 C CA . LYS A 1 352 ? 24.572 -11.647 -37.157 1.00 93.75 352 LYS A CA 1
ATOM 3032 C C . LYS A 1 352 ? 25.137 -11.561 -35.744 1.00 93.75 352 LYS A C 1
ATOM 3034 O O . LYS A 1 352 ? 24.533 -12.131 -34.842 1.00 93.75 352 LYS A O 1
ATOM 3039 N N . ASP A 1 353 ? 26.249 -10.857 -35.571 1.00 93.75 353 ASP A N 1
ATOM 3040 C CA . ASP A 1 353 ? 26.925 -10.671 -34.289 1.00 93.75 353 ASP A CA 1
ATOM 3041 C C . ASP A 1 353 ? 26.051 -9.812 -33.346 1.00 93.75 353 ASP A C 1
ATOM 3043 O O . ASP A 1 353 ? 25.845 -10.191 -32.199 1.00 93.75 353 ASP A O 1
ATOM 3047 N N . GLU A 1 354 ? 25.413 -8.745 -33.848 1.00 93.12 354 GLU A N 1
ATOM 3048 C CA . GLU A 1 354 ? 24.396 -7.946 -33.138 1.00 93.12 354 GLU A CA 1
ATOM 3049 C C . GLU A 1 354 ? 23.196 -8.796 -32.700 1.00 93.12 354 GLU A C 1
ATOM 3051 O O . GLU A 1 354 ? 22.767 -8.728 -31.550 1.00 93.12 354 GLU A O 1
ATOM 3056 N N . ARG A 1 355 ? 22.662 -9.642 -33.592 1.00 93.69 355 ARG A N 1
ATOM 3057 C CA . ARG A 1 355 ? 21.554 -10.545 -33.251 1.00 93.69 355 ARG A CA 1
ATOM 3058 C C . ARG A 1 355 ? 21.974 -11.620 -32.246 1.00 93.69 355 ARG A C 1
ATOM 3060 O O . ARG A 1 355 ? 21.159 -12.030 -31.424 1.00 93.69 355 ARG A O 1
ATOM 3067 N N . ALA A 1 356 ? 23.217 -12.095 -32.309 1.00 94.00 356 ALA A N 1
ATOM 3068 C CA . ALA A 1 356 ? 23.760 -13.033 -31.333 1.00 94.00 356 ALA A CA 1
ATOM 3069 C C . ALA A 1 356 ? 23.934 -12.369 -29.959 1.00 94.00 356 ALA A C 1
ATOM 3071 O O . ALA A 1 356 ? 23.549 -12.975 -28.963 1.00 94.00 356 ALA A O 1
ATOM 3072 N N . ALA A 1 357 ? 24.418 -11.123 -29.915 1.00 93.12 357 ALA A N 1
ATOM 3073 C CA . ALA A 1 357 ? 24.509 -10.324 -28.696 1.00 93.12 357 ALA A CA 1
ATOM 3074 C C . ALA A 1 357 ? 23.121 -10.086 -28.079 1.00 93.12 357 ALA A C 1
ATOM 3076 O O . ALA A 1 357 ? 22.915 -10.442 -26.928 1.00 93.12 357 ALA A O 1
ATOM 3077 N N . GLN A 1 358 ? 22.128 -9.646 -28.863 1.00 92.25 358 GLN A N 1
ATOM 3078 C CA . GLN A 1 358 ? 20.740 -9.494 -28.394 1.00 92.25 358 GLN A CA 1
ATOM 3079 C C . GLN A 1 358 ? 20.170 -10.792 -27.799 1.00 92.25 358 GLN A C 1
ATOM 3081 O O . GLN A 1 358 ? 19.524 -10.765 -26.758 1.00 92.25 358 GLN A O 1
ATOM 3086 N N . LEU A 1 359 ? 20.432 -11.945 -28.427 1.00 92.75 359 LEU A N 1
ATOM 3087 C CA . LEU A 1 359 ? 20.000 -13.243 -27.900 1.00 92.75 359 LEU A CA 1
ATOM 3088 C C . LEU A 1 359 ? 20.749 -13.652 -26.620 1.00 92.75 359 LEU A C 1
ATOM 3090 O O . LEU A 1 359 ? 20.175 -14.366 -25.799 1.00 92.75 359 LEU A O 1
ATOM 3094 N N . GLN A 1 360 ? 22.003 -13.230 -26.445 1.00 92.56 360 GLN A N 1
ATOM 3095 C CA . GLN A 1 360 ? 22.766 -13.429 -25.209 1.00 92.56 360 GLN A CA 1
ATOM 3096 C C . GLN A 1 360 ? 22.276 -12.499 -24.093 1.00 92.56 360 GLN A C 1
ATOM 3098 O O . GLN A 1 360 ? 22.084 -12.967 -22.974 1.00 92.56 360 GLN A O 1
ATOM 3103 N N . ASP A 1 361 ? 21.990 -11.234 -24.403 1.00 88.25 361 ASP A N 1
ATOM 3104 C CA . ASP A 1 361 ? 21.415 -10.259 -23.474 1.00 88.25 361 ASP A CA 1
ATOM 3105 C C . ASP A 1 361 ? 20.019 -10.703 -23.006 1.00 88.25 361 ASP A C 1
ATOM 3107 O O . ASP A 1 361 ? 19.746 -10.715 -21.807 1.00 88.25 361 ASP A O 1
ATOM 3111 N N . ASP A 1 362 ? 19.163 -11.181 -23.920 1.00 87.31 362 ASP A N 1
ATOM 3112 C CA . ASP A 1 362 ? 17.861 -11.784 -23.600 1.00 87.31 362 ASP A CA 1
ATOM 3113 C C . ASP A 1 362 ? 18.000 -13.019 -22.690 1.00 87.31 362 ASP A C 1
ATOM 3115 O O . ASP A 1 362 ? 17.185 -13.231 -21.787 1.00 87.31 362 ASP A O 1
ATOM 3119 N N . GLN A 1 363 ? 19.012 -13.864 -22.920 1.00 90.19 363 GLN A N 1
ATOM 3120 C CA . GLN A 1 363 ? 19.283 -15.040 -22.084 1.00 90.19 363 GLN A CA 1
ATOM 3121 C C . GLN A 1 363 ? 19.807 -14.649 -20.699 1.00 90.19 363 GLN A C 1
ATOM 3123 O O . GLN A 1 363 ? 19.365 -15.225 -19.707 1.00 90.19 363 GLN A O 1
ATOM 3128 N N . ALA A 1 364 ? 20.696 -13.657 -20.617 1.00 88.44 364 ALA A N 1
ATOM 3129 C CA . ALA A 1 364 ? 21.210 -13.124 -19.361 1.00 88.44 364 ALA A CA 1
ATOM 3130 C C . ALA A 1 364 ? 20.104 -12.429 -18.549 1.00 88.44 364 ALA A C 1
ATOM 3132 O O . ALA A 1 364 ? 19.983 -12.648 -17.346 1.00 88.44 364 ALA A O 1
ATOM 3133 N N . ALA A 1 365 ? 19.236 -11.652 -19.200 1.00 84.69 365 ALA A N 1
ATOM 3134 C CA . ALA A 1 365 ? 18.076 -11.044 -18.558 1.00 84.69 365 ALA A CA 1
ATOM 3135 C C . ALA A 1 365 ? 17.120 -12.109 -17.992 1.00 84.69 365 ALA A C 1
ATOM 3137 O O . ALA A 1 365 ? 16.660 -11.983 -16.858 1.00 84.69 365 ALA A O 1
ATOM 3138 N N . ARG A 1 366 ? 16.864 -13.193 -18.740 1.00 87.06 366 ARG A N 1
ATOM 3139 C CA . ARG A 1 366 ? 16.064 -14.328 -18.250 1.00 87.06 366 ARG A CA 1
ATOM 3140 C C . ARG A 1 366 ? 16.718 -15.030 -17.064 1.00 87.06 366 ARG A C 1
ATOM 3142 O O . ARG A 1 366 ? 16.034 -15.231 -16.069 1.00 87.06 366 ARG A O 1
ATOM 3149 N N . SER A 1 367 ? 18.017 -15.333 -17.113 1.00 88.94 367 SER A N 1
ATOM 3150 C CA . SER A 1 367 ? 18.690 -16.002 -15.991 1.00 88.94 367 SER A CA 1
ATOM 3151 C C . SER A 1 367 ? 18.724 -15.142 -14.724 1.00 88.94 367 SER A C 1
ATOM 3153 O O . SER A 1 367 ? 18.572 -15.675 -13.627 1.00 88.94 367 SER A O 1
ATOM 3155 N N . VAL A 1 368 ? 18.833 -13.813 -14.848 1.00 86.69 368 VAL A N 1
ATOM 3156 C CA . VAL A 1 368 ? 18.682 -12.888 -13.712 1.00 86.69 368 VAL A CA 1
ATOM 3157 C C . VAL A 1 368 ? 17.266 -12.951 -13.130 1.00 86.69 368 VAL A C 1
ATOM 3159 O O . VAL A 1 368 ? 17.125 -13.062 -11.913 1.00 86.69 368 VAL A O 1
ATOM 3162 N N . LEU A 1 369 ? 16.224 -12.941 -13.969 1.00 85.69 369 LEU A N 1
ATOM 3163 C CA . LEU A 1 369 ? 14.834 -13.075 -13.514 1.00 85.69 369 LEU A CA 1
ATOM 3164 C C . LEU A 1 369 ? 14.568 -14.436 -12.850 1.00 85.69 369 LEU A C 1
ATOM 3166 O O . LEU A 1 369 ? 13.950 -14.473 -11.789 1.00 85.69 369 LEU A O 1
ATOM 3170 N N . ASP A 1 370 ? 15.075 -15.532 -13.415 1.00 88.19 370 ASP A N 1
ATOM 3171 C CA . ASP A 1 370 ? 14.952 -16.878 -12.842 1.00 88.19 370 ASP A CA 1
ATOM 3172 C C . ASP A 1 370 ? 15.669 -16.971 -11.479 1.00 88.19 370 ASP A C 1
ATOM 3174 O O . ASP A 1 370 ? 15.117 -17.503 -10.513 1.00 88.19 370 ASP A O 1
ATOM 3178 N N . HIS A 1 371 ? 16.860 -16.371 -11.350 1.00 89.25 371 HIS A N 1
ATOM 3179 C CA . HIS A 1 371 ? 17.571 -16.265 -10.072 1.00 89.25 371 HIS A CA 1
ATOM 3180 C C . HIS A 1 371 ? 16.835 -15.392 -9.040 1.00 89.25 371 HIS A C 1
ATOM 3182 O O . HIS A 1 371 ? 16.847 -15.723 -7.852 1.00 89.25 371 HIS A O 1
ATOM 3188 N N . GLU A 1 372 ? 16.176 -14.302 -9.450 1.00 86.69 372 GLU A N 1
ATOM 3189 C CA . GLU A 1 372 ? 15.297 -13.519 -8.568 1.00 86.69 372 GLU A CA 1
ATOM 3190 C C . GLU A 1 372 ? 14.072 -14.332 -8.118 1.00 86.69 372 GLU A C 1
ATOM 3192 O O . GLU A 1 372 ? 13.700 -14.283 -6.942 1.00 86.69 372 GLU A O 1
ATOM 3197 N N . ASP A 1 373 ? 13.468 -15.111 -9.019 1.00 88.12 373 ASP A N 1
ATOM 3198 C CA . ASP A 1 373 ? 12.323 -15.979 -8.737 1.00 88.12 373 ASP A CA 1
ATOM 3199 C C . ASP A 1 373 ? 12.671 -17.097 -7.745 1.00 88.12 373 ASP A C 1
ATOM 3201 O O . ASP A 1 373 ? 11.939 -17.305 -6.774 1.00 88.12 373 ASP A O 1
ATOM 3205 N N . ASP A 1 374 ? 13.808 -17.771 -7.918 1.00 90.69 374 ASP A N 1
ATOM 3206 C CA . ASP A 1 374 ? 14.275 -18.798 -6.981 1.00 90.69 374 ASP A CA 1
ATOM 3207 C C . ASP A 1 374 ? 14.690 -18.204 -5.630 1.00 90.69 374 ASP A C 1
ATOM 3209 O O . ASP A 1 374 ? 14.327 -18.737 -4.575 1.00 90.69 374 ASP A O 1
ATOM 3213 N N . ARG A 1 375 ? 15.353 -17.040 -5.624 1.00 90.50 375 ARG A N 1
ATOM 3214 C CA . ARG A 1 375 ? 15.657 -16.311 -4.383 1.00 90.50 375 ARG A CA 1
ATOM 3215 C C . ARG A 1 375 ? 14.380 -15.901 -3.645 1.00 90.50 375 ARG A C 1
ATOM 3217 O O . ARG A 1 375 ? 14.340 -15.966 -2.415 1.00 90.50 375 ARG A O 1
ATOM 3224 N N . PHE A 1 376 ? 13.323 -15.529 -4.368 1.00 92.25 376 PHE A N 1
ATOM 3225 C CA . PHE A 1 376 ? 12.010 -15.258 -3.786 1.00 92.25 376 PHE A CA 1
ATOM 3226 C C . PHE A 1 376 ? 11.359 -16.520 -3.224 1.00 92.25 376 PHE A C 1
ATOM 3228 O O . PHE A 1 376 ? 10.890 -16.486 -2.087 1.00 92.25 376 PHE A O 1
ATOM 3235 N N . ARG A 1 377 ? 11.373 -17.637 -3.963 1.00 91.75 377 ARG A N 1
ATOM 3236 C CA . ARG A 1 377 ? 10.831 -18.926 -3.498 1.00 91.75 377 ARG A CA 1
ATOM 3237 C C . ARG A 1 377 ? 11.468 -19.362 -2.183 1.00 91.75 377 ARG A C 1
ATOM 3239 O O . ARG A 1 377 ? 10.729 -19.659 -1.252 1.00 91.75 377 ARG A O 1
ATOM 3246 N N . VAL A 1 378 ? 12.798 -19.311 -2.067 1.00 93.31 378 VAL A N 1
ATOM 3247 C CA . VAL A 1 378 ? 13.515 -19.669 -0.827 1.00 93.31 378 VAL A CA 1
ATOM 3248 C C . VAL A 1 378 ? 13.105 -18.770 0.345 1.00 93.31 378 VAL A C 1
ATOM 3250 O O . VAL A 1 378 ? 12.869 -19.257 1.449 1.00 93.31 378 VAL A O 1
ATOM 3253 N N . VAL A 1 379 ? 12.985 -17.455 0.130 1.00 93.19 379 VAL A N 1
ATOM 3254 C CA . VAL A 1 379 ? 12.575 -16.519 1.193 1.00 93.19 379 VAL A CA 1
ATOM 3255 C C . VAL A 1 379 ? 11.102 -16.704 1.579 1.00 93.19 379 VAL A C 1
ATOM 3257 O O . VAL A 1 379 ? 10.773 -16.638 2.761 1.00 93.19 379 VAL A O 1
ATOM 3260 N N . ALA A 1 380 ? 10.219 -16.979 0.617 1.00 93.12 380 ALA A N 1
ATOM 3261 C CA . ALA A 1 380 ? 8.801 -17.223 0.865 1.00 93.12 380 ALA A CA 1
ATOM 3262 C C . ALA A 1 380 ? 8.531 -18.594 1.516 1.00 93.12 380 ALA A C 1
ATOM 3264 O O . ALA A 1 380 ? 7.634 -18.699 2.349 1.00 93.12 380 ALA A O 1
ATOM 3265 N N . GLN A 1 381 ? 9.329 -19.618 1.196 1.00 94.38 381 GLN A N 1
ATOM 3266 C CA . GLN A 1 381 ? 9.314 -20.918 1.876 1.00 94.38 381 GLN A CA 1
ATOM 3267 C C . GLN A 1 381 ? 9.732 -20.773 3.339 1.00 94.38 381 GLN A C 1
ATOM 3269 O O . GLN A 1 381 ? 8.956 -21.149 4.211 1.00 94.38 381 GLN A O 1
ATOM 3274 N N . ARG A 1 382 ? 10.864 -20.111 3.621 1.00 94.25 382 ARG A N 1
ATOM 3275 C CA . ARG A 1 382 ? 11.290 -19.815 5.003 1.00 94.25 382 ARG A CA 1
ATOM 3276 C C . ARG A 1 382 ? 10.240 -19.015 5.772 1.00 94.25 382 ARG A C 1
ATOM 3278 O O . ARG A 1 382 ? 9.911 -19.360 6.895 1.00 94.25 382 ARG A O 1
ATOM 3285 N N . ALA A 1 383 ? 9.644 -17.998 5.148 1.00 92.88 383 ALA A N 1
ATOM 3286 C CA . ALA A 1 383 ? 8.550 -17.225 5.740 1.00 92.88 383 ALA A CA 1
ATOM 3287 C C . ALA A 1 383 ? 7.316 -18.079 6.099 1.00 92.88 383 ALA A C 1
ATOM 3289 O O . ALA A 1 383 ? 6.601 -17.756 7.046 1.00 92.88 383 ALA A O 1
ATOM 3290 N N . LEU A 1 384 ? 7.053 -19.141 5.335 1.00 93.88 384 LEU A N 1
ATOM 3291 C CA . LEU A 1 384 ? 5.957 -20.085 5.544 1.00 93.88 384 LEU A CA 1
ATOM 3292 C C . LEU A 1 384 ? 6.311 -21.168 6.578 1.00 93.88 384 LEU A C 1
ATOM 3294 O O . LEU A 1 384 ? 5.432 -21.607 7.317 1.00 93.88 384 LEU A O 1
ATOM 3298 N N . GLU A 1 385 ? 7.576 -21.577 6.653 1.00 94.81 385 GLU A N 1
ATOM 3299 C CA . GLU A 1 385 ? 8.125 -22.459 7.689 1.00 94.81 385 GLU A CA 1
ATOM 3300 C C . GLU A 1 385 ? 8.123 -21.753 9.050 1.00 94.81 385 GLU A C 1
ATOM 3302 O O . GLU A 1 385 ? 7.456 -22.234 9.961 1.00 94.81 385 GLU A O 1
ATOM 3307 N N . GLU A 1 386 ? 8.700 -20.549 9.153 1.00 94.12 386 GLU A N 1
ATOM 3308 C CA . GLU A 1 386 ? 8.649 -19.695 10.353 1.00 94.12 386 GLU A CA 1
ATOM 3309 C C . GLU A 1 386 ? 7.205 -19.473 10.841 1.00 94.12 386 GLU A C 1
ATOM 3311 O O . GLU A 1 386 ? 6.932 -19.491 12.041 1.00 94.12 386 GLU A O 1
ATOM 3316 N N . ALA A 1 387 ? 6.254 -19.273 9.920 1.00 92.69 387 ALA A N 1
ATOM 3317 C CA . ALA A 1 387 ? 4.842 -19.110 10.261 1.00 92.69 387 ALA A CA 1
ATOM 3318 C C . ALA A 1 387 ? 4.223 -20.390 10.855 1.00 92.69 387 ALA A C 1
ATOM 3320 O O . ALA A 1 387 ? 3.426 -20.315 11.791 1.00 92.69 387 ALA A O 1
ATOM 3321 N N . ARG A 1 388 ? 4.602 -21.567 10.342 1.00 92.56 388 ARG A N 1
ATOM 3322 C CA . ARG A 1 388 ? 4.162 -22.869 10.869 1.00 92.56 388 ARG A CA 1
ATOM 3323 C C . ARG A 1 388 ? 4.810 -23.194 12.212 1.00 92.56 388 ARG A C 1
ATOM 3325 O O . ARG A 1 388 ? 4.114 -23.671 13.100 1.00 92.56 388 ARG A O 1
ATOM 3332 N N . GLU A 1 389 ? 6.099 -22.905 12.378 1.00 93.94 389 GLU A N 1
ATOM 3333 C CA . GLU A 1 389 ? 6.835 -23.087 13.638 1.00 93.94 389 GLU A CA 1
ATOM 3334 C C . GLU A 1 389 ? 6.254 -22.233 14.772 1.00 93.94 389 GLU A C 1
ATOM 3336 O O . GLU A 1 389 ? 6.142 -22.697 15.903 1.00 93.94 389 GLU A O 1
ATOM 3341 N N . ARG A 1 390 ? 5.796 -21.013 14.460 1.00 90.62 390 ARG A N 1
ATOM 3342 C CA . ARG A 1 390 ? 5.050 -20.146 15.391 1.00 90.62 390 ARG A CA 1
ATOM 3343 C C . ARG A 1 390 ? 3.627 -20.631 15.703 1.00 90.62 390 ARG A C 1
ATOM 3345 O O . ARG A 1 390 ? 2.945 -19.992 16.497 1.00 90.62 390 ARG A O 1
ATOM 3352 N N . GLY A 1 391 ? 3.150 -21.706 15.074 1.00 89.00 391 GLY A N 1
ATOM 3353 C CA . GLY A 1 391 ? 1.791 -22.221 15.261 1.00 89.00 391 GLY A CA 1
ATOM 3354 C C . GLY A 1 391 ? 0.689 -21.378 14.607 1.00 89.00 391 GLY A C 1
ATOM 3355 O O . GLY A 1 391 ? -0.475 -21.503 14.987 1.00 89.00 391 GLY A O 1
ATOM 3356 N N . LEU A 1 392 ? 1.014 -20.521 13.628 1.00 91.06 392 LEU A N 1
ATOM 3357 C CA . LEU A 1 392 ? 0.020 -19.669 12.967 1.00 91.06 392 LEU A CA 1
ATOM 3358 C C . LEU A 1 392 ? -0.956 -20.533 12.153 1.00 91.06 392 LEU A C 1
ATOM 3360 O O . LEU A 1 392 ? -0.582 -21.188 11.180 1.00 91.06 392 LEU A O 1
ATOM 3364 N N . THR A 1 393 ? -2.233 -20.510 12.534 1.00 83.62 393 THR A N 1
ATOM 3365 C CA . THR A 1 393 ? -3.269 -21.396 11.977 1.00 83.62 393 THR A CA 1
ATOM 3366 C C . THR A 1 393 ? -3.605 -21.109 10.512 1.00 83.62 393 THR A C 1
ATOM 3368 O O . THR A 1 393 ? -3.904 -22.034 9.758 1.00 83.62 393 THR A O 1
ATOM 3371 N N . ASN A 1 394 ? -3.541 -19.846 10.074 1.00 89.50 394 ASN A N 1
ATOM 3372 C CA . ASN A 1 394 ? -3.948 -19.429 8.729 1.00 89.50 394 ASN A CA 1
ATOM 3373 C C . ASN A 1 394 ? -2.776 -18.929 7.865 1.00 89.50 394 ASN A C 1
ATOM 3375 O O . ASN A 1 394 ? -2.681 -17.745 7.557 1.00 89.50 394 ASN A O 1
ATOM 3379 N N . VAL A 1 395 ? -1.912 -19.838 7.405 1.00 92.69 395 VAL A N 1
ATOM 3380 C CA . VAL A 1 395 ? -0.781 -19.514 6.504 1.00 92.69 395 VAL A CA 1
ATOM 3381 C C . VAL A 1 395 ? -1.172 -19.256 5.034 1.00 92.69 395 VAL A C 1
ATOM 3383 O O . VAL A 1 395 ? -0.303 -19.013 4.190 1.00 92.69 395 VAL A O 1
ATOM 3386 N N . PHE A 1 396 ? -2.467 -19.286 4.696 1.00 92.62 396 PHE A N 1
ATOM 3387 C CA . PHE A 1 396 ? -2.959 -19.097 3.325 1.00 92.62 396 PHE A CA 1
ATOM 3388 C C . PHE A 1 396 ? -2.525 -17.771 2.663 1.00 92.62 396 PHE A C 1
ATOM 3390 O O . PHE A 1 396 ? -2.191 -17.798 1.474 1.00 92.62 396 PHE A O 1
ATOM 3397 N N . PRO A 1 397 ? -2.455 -16.612 3.359 1.00 93.00 397 PRO A N 1
ATOM 3398 C CA . PRO A 1 397 ? -1.977 -15.376 2.744 1.00 93.00 397 PRO A CA 1
ATOM 3399 C C . PRO A 1 397 ? -0.551 -15.502 2.190 1.00 93.00 397 PRO A C 1
ATOM 3401 O O . PRO A 1 397 ? -0.284 -15.021 1.089 1.00 93.00 397 PRO A O 1
ATOM 3404 N N . ILE A 1 398 ? 0.348 -16.176 2.918 1.00 92.31 398 ILE A N 1
ATOM 3405 C CA . ILE A 1 398 ? 1.749 -16.381 2.514 1.00 92.31 398 ILE A CA 1
ATOM 3406 C C . ILE A 1 398 ? 1.816 -17.330 1.311 1.00 92.31 398 ILE A C 1
ATOM 3408 O O . ILE A 1 398 ? 2.471 -17.012 0.319 1.00 92.31 398 ILE A O 1
ATOM 3412 N N . GLN A 1 399 ? 1.061 -18.435 1.340 1.00 92.25 399 GLN A N 1
ATOM 3413 C CA . GLN A 1 399 ? 0.926 -19.343 0.190 1.00 92.25 399 GLN A CA 1
ATOM 3414 C C . GLN A 1 399 ? 0.436 -18.608 -1.064 1.00 92.25 399 GLN A C 1
ATOM 3416 O O . GLN A 1 399 ? 0.961 -18.820 -2.156 1.00 92.25 399 GLN A O 1
ATOM 3421 N N . LYS A 1 400 ? -0.525 -17.687 -0.917 1.00 90.94 400 LYS A N 1
ATOM 3422 C CA . LYS A 1 400 ? -1.029 -16.884 -2.034 1.00 90.94 400 LYS A CA 1
ATOM 3423 C C . LYS A 1 400 ? 0.051 -15.971 -2.628 1.00 90.94 400 LYS A C 1
ATOM 3425 O O . LYS A 1 400 ? 0.143 -15.898 -3.848 1.00 90.94 400 LYS A O 1
ATOM 3430 N N . ALA A 1 401 ? 0.912 -15.353 -1.812 1.00 89.62 401 ALA A N 1
ATOM 3431 C CA . ALA A 1 401 ? 2.049 -14.561 -2.308 1.00 89.62 401 ALA A CA 1
ATOM 3432 C C . ALA A 1 401 ? 3.113 -15.381 -3.063 1.00 89.62 401 ALA A C 1
ATOM 3434 O O . ALA A 1 401 ? 3.850 -14.810 -3.862 1.00 89.62 401 ALA A O 1
ATOM 3435 N N . MET A 1 402 ? 3.196 -16.700 -2.853 1.00 88.56 402 MET A N 1
ATOM 3436 C CA . MET A 1 402 ? 4.080 -17.569 -3.646 1.00 88.56 402 MET A CA 1
ATOM 3437 C C . MET A 1 402 ? 3.558 -17.802 -5.072 1.00 88.56 402 MET A C 1
ATOM 3439 O O . MET A 1 402 ? 4.354 -18.021 -5.983 1.00 88.56 402 MET A O 1
ATOM 3443 N N . VAL A 1 403 ? 2.233 -17.770 -5.257 1.00 87.06 403 VAL A N 1
ATOM 3444 C CA . VAL A 1 403 ? 1.546 -18.071 -6.528 1.00 87.06 403 VAL A CA 1
ATOM 3445 C C . VAL A 1 403 ? 1.131 -16.799 -7.283 1.00 87.06 403 VAL A C 1
ATOM 3447 O O . VAL A 1 403 ? 0.995 -16.823 -8.507 1.00 87.06 403 VAL A O 1
ATOM 3450 N N . GLU A 1 404 ? 0.931 -15.677 -6.581 1.00 82.38 404 GLU A N 1
ATOM 3451 C CA . GLU A 1 404 ? 0.663 -14.371 -7.193 1.00 82.38 404 GLU A CA 1
ATOM 3452 C C . GLU A 1 404 ? 1.806 -14.001 -8.162 1.00 82.38 404 GLU A C 1
ATOM 3454 O O . GLU A 1 404 ? 2.980 -13.941 -7.792 1.00 82.38 404 GLU A O 1
ATOM 3459 N N . LYS A 1 405 ? 1.453 -13.776 -9.437 1.00 74.88 405 LYS A N 1
ATOM 3460 C CA . LYS A 1 405 ? 2.410 -13.363 -10.473 1.00 74.88 405 LYS A CA 1
ATOM 3461 C C . LYS A 1 405 ? 3.077 -12.049 -10.071 1.00 74.88 405 LYS A C 1
ATOM 3463 O O . LYS A 1 405 ? 2.433 -11.191 -9.470 1.00 74.88 405 LYS A O 1
ATOM 3468 N N . ARG A 1 406 ? 4.337 -11.871 -10.476 1.00 69.94 406 ARG A N 1
ATOM 3469 C CA . ARG A 1 406 ? 5.074 -10.609 -10.348 1.00 69.94 406 ARG A CA 1
ATOM 3470 C C . ARG A 1 406 ? 4.279 -9.489 -11.028 1.00 69.94 406 ARG A C 1
ATOM 3472 O O . ARG A 1 406 ? 4.242 -9.400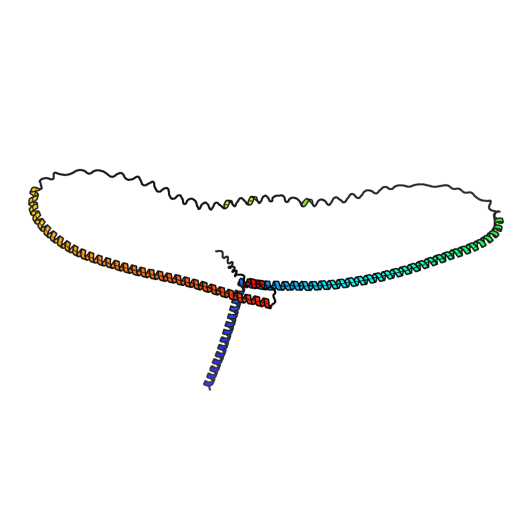 -12.252 1.00 69.94 406 ARG A O 1
ATOM 3479 N N . ILE A 1 407 ? 3.606 -8.665 -10.227 1.00 65.81 407 ILE A N 1
ATOM 3480 C CA . ILE A 1 407 ? 3.052 -7.393 -10.682 1.00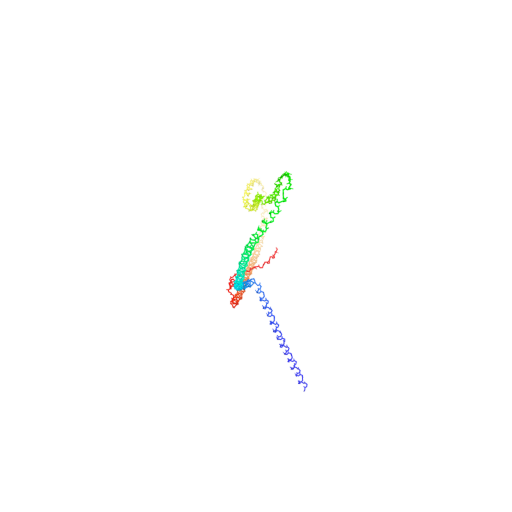 65.81 407 ILE A CA 1
ATOM 3481 C C . ILE A 1 407 ? 4.199 -6.398 -10.575 1.00 65.81 407 ILE A C 1
ATOM 3483 O O . ILE A 1 407 ? 4.339 -5.713 -9.564 1.00 65.81 407 ILE A O 1
ATOM 3487 N N . ASP A 1 408 ? 5.038 -6.349 -11.609 1.00 59.22 408 ASP A N 1
ATOM 3488 C CA . ASP A 1 408 ? 5.897 -5.189 -11.806 1.00 59.22 408 ASP A CA 1
ATOM 3489 C C . ASP A 1 408 ? 4.980 -4.015 -12.146 1.00 59.22 408 ASP A C 1
ATOM 3491 O O . ASP A 1 408 ? 4.592 -3.796 -13.297 1.00 59.22 408 ASP A O 1
ATOM 3495 N N . LEU A 1 409 ? 4.600 -3.265 -11.111 1.00 56.28 409 LEU A N 1
ATOM 3496 C CA . LEU A 1 409 ? 4.145 -1.901 -11.286 1.00 56.28 409 LEU A CA 1
ATOM 3497 C C . LEU A 1 409 ? 5.352 -1.136 -11.827 1.00 56.28 409 LEU A C 1
ATOM 3499 O O . LEU A 1 409 ? 6.179 -0.642 -11.062 1.00 56.28 409 LEU A O 1
ATOM 3503 N N . LEU A 1 410 ? 5.468 -1.095 -13.162 1.00 51.94 410 LEU A N 1
ATOM 3504 C CA . LEU A 1 410 ? 6.399 -0.215 -13.861 1.00 51.94 410 LEU A CA 1
ATOM 3505 C C . LEU A 1 410 ? 6.359 1.133 -13.156 1.00 51.94 410 LEU A C 1
ATOM 3507 O O . LEU A 1 410 ? 5.270 1.674 -12.938 1.00 51.94 410 LEU A O 1
ATOM 3511 N N . HIS A 1 411 ? 7.537 1.622 -12.759 1.00 45.50 411 HIS A N 1
ATOM 3512 C CA . HIS A 1 411 ? 7.643 2.848 -11.985 1.00 45.50 411 HIS A CA 1
ATOM 3513 C C . HIS A 1 411 ? 6.762 3.905 -12.642 1.00 45.50 411 HIS A C 1
ATOM 3515 O O . HIS A 1 411 ? 6.904 4.186 -13.833 1.00 45.50 411 HIS A O 1
ATOM 3521 N N . ALA A 1 412 ? 5.866 4.511 -11.861 1.00 44.38 412 ALA A N 1
ATOM 3522 C CA . ALA A 1 412 ? 5.056 5.638 -12.305 1.00 44.38 412 ALA A CA 1
ATOM 3523 C C . ALA A 1 412 ? 5.916 6.913 -12.424 1.00 44.38 412 ALA A C 1
ATOM 3525 O O . ALA A 1 412 ? 5.509 8.001 -12.019 1.00 44.38 412 ALA A O 1
ATOM 3526 N N . SER A 1 413 ? 7.113 6.783 -13.007 1.00 42.62 413 SER A N 1
ATOM 3527 C CA . SER A 1 413 ? 7.908 7.856 -13.578 1.00 42.62 413 SER A CA 1
ATOM 3528 C C . SER A 1 413 ? 7.184 8.375 -14.817 1.00 42.62 413 SER A C 1
ATOM 3530 O O . SER A 1 413 ? 7.634 8.217 -15.951 1.00 42.62 413 SER A O 1
ATOM 3532 N N . GLY A 1 414 ? 6.047 9.026 -14.574 1.00 38.50 414 GLY A N 1
ATOM 3533 C CA . GLY A 1 414 ? 5.421 9.956 -15.495 1.00 38.50 414 GLY A CA 1
ATOM 3534 C C . GLY A 1 414 ? 6.298 11.192 -15.648 1.00 38.50 414 GLY A C 1
ATOM 3535 O O . GLY A 1 414 ? 5.875 12.297 -15.311 1.00 38.50 414 GLY A O 1
ATOM 3536 N N . PHE A 1 415 ? 7.512 11.007 -16.171 1.00 40.62 415 PHE A N 1
ATOM 3537 C CA . PHE A 1 415 ? 8.202 12.069 -16.877 1.00 40.62 415 PHE A CA 1
ATOM 3538 C C . PHE A 1 415 ? 7.353 12.379 -18.105 1.00 40.62 415 PHE A C 1
ATOM 3540 O O . PHE A 1 415 ? 7.400 11.686 -19.119 1.00 40.62 415 PHE A O 1
ATOM 3547 N N . ARG A 1 416 ? 6.521 13.414 -17.966 1.00 36.44 416 ARG A N 1
ATOM 3548 C CA . ARG A 1 416 ? 6.000 14.139 -19.116 1.00 36.44 416 ARG A CA 1
ATOM 3549 C C . ARG A 1 416 ? 7.212 14.667 -19.879 1.00 36.44 416 ARG A C 1
ATOM 3551 O O . ARG A 1 416 ? 7.957 15.477 -19.329 1.00 36.44 416 ARG A O 1
ATOM 3558 N N . VAL A 1 417 ? 7.391 14.162 -21.093 1.00 36.50 417 VAL A N 1
ATOM 3559 C CA . VAL A 1 417 ? 8.117 14.857 -22.161 1.00 36.50 417 VAL A CA 1
ATOM 3560 C C . VAL A 1 417 ? 7.209 15.967 -22.686 1.00 36.50 417 VAL A C 1
ATOM 3562 O O . VAL A 1 417 ? 5.987 15.699 -22.778 1.00 36.50 417 VAL A O 1
#

Organism: Phytophthora nicotianae (strain INRA-310) (NCBI:txid761204)

InterPro domains:
  IPR039986 Cilia- and flagella- associated protein 210 [PTHR28663] (1-405)
  IPR043597 Trichohyalin-plectin-homology domain [PF13868] (46-391)

Secondary structure (DSSP, 8-state):
-HHHHHHHHHHHHHHHHHHHHHHHHHHHHHHHHHHHHHHHHHHHHHHHTSHHHHHHHHHHHHHHHHHHHHHHHHHHHHHHHHHHHHHHHHHHHHHHHHHHHHHHHHHHHHHHHHHHHHHHHHHHHHHHHHHHHHHHHHHHHHHHHHHHHHHHHHHHHHHHHHHHHHTTT----------------------------SSSSSSSSGGGS-S-S-S-SSSSGGGSSSSGGGGSTTTTTSSS-TT-SSSSSSSSS-S-----------------TTHHHHHHHHHHHHHHHHHHHHHHHHHHHHHHHHHHHHHHHHHHHHHHHHHHHHHHHHHHHHHHHHHHHHHHHHHHHHHHHHHHHHHHHHHHHHHHHHHHHHHHHHHHHHHHHHHHHTT-S--HHHHHHHHS-------------

Solvent-accessible surface area (backbone atoms only — not comparable to full-atom values): 25367 Å² total; per-residue (Å²): 110,69,74,60,55,55,47,53,49,48,61,48,52,54,49,53,49,51,54,48,52,50,49,52,52,51,51,52,49,52,50,49,54,50,50,49,54,50,51,52,51,50,56,48,51,57,52,53,66,34,66,66,42,45,50,40,52,52,23,47,52,52,35,53,52,53,45,56,50,51,53,54,52,51,51,55,45,55,51,46,58,48,50,54,53,51,50,53,54,47,52,53,50,53,51,52,51,50,54,52,50,51,53,49,51,52,51,54,50,49,52,53,51,52,50,51,51,52,51,53,51,53,52,50,50,54,53,50,51,50,51,50,51,52,54,47,49,57,51,47,54,49,52,49,50,53,49,47,48,58,47,50,57,50,48,49,54,58,41,57,63,47,47,74,63,47,76,80,61,75,91,73,82,88,88,89,89,90,91,92,94,96,94,96,89,91,92,90,88,91,84,91,85,82,88,89,80,79,89,90,81,83,82,79,76,73,82,78,79,82,82,67,104,76,76,65,97,64,78,66,67,75,72,74,67,82,63,71,77,72,76,61,78,85,64,76,81,77,77,83,70,97,77,80,84,83,88,82,88,81,89,85,86,83,86,83,92,85,87,90,86,90,90,90,88,90,86,92,83,78,91,63,83,72,62,58,76,51,47,59,63,46,48,60,50,45,55,54,51,47,54,54,50,48,55,48,50,54,46,53,50,50,53,46,50,52,48,50,54,51,48,51,53,48,50,53,50,51,52,51,50,52,54,46,53,53,51,51,50,53,51,50,52,50,51,50,53,52,50,52,48,52,53,51,52,50,52,54,45,50,59,49,52,53,52,50,48,51,55,48,50,54,49,52,53,47,52,52,51,52,52,51,52,52,57,45,50,56,52,52,48,49,55,50,47,57,37,52,75,72,63,48,84,60,57,61,49,45,58,47,52,74,69,54,73,86,73,76,74,70,75,87,75,75,73,79,125

Radius of gyration: 81.45 Å; Cα contacts (8 Å, |Δi|>4): 45; chains: 1; bounding box: 185×58×246 Å

Foldseek 3Di:
DVVVVVVVVVVVVVVVVVVVVVVVVVVVVVVVVVVVVVVVVVVVVVLCPAVLNVLLVVLLVVLVVVLVVVVVVVVVVVVVVVVVVVVVVVVVVVVVVVVVVVVVVVVVVVVVVVVVVVVVVVVVVVVVVVVVVVVVVVVVVVVVVVVVVVVVVVVVVVVVVVVVVVVVPDPDDDDDDDDDDYDDDDDDDDDDDDDPDDDPPDPPPPVPPDDDPPPDVPPCVVVPPPPCVVVPDPPVVPPPPVPPPPPDDPDDPPPDDDDDDDDDDDDDDDPDDPVPVVVPVVVVVVVVVVVVVVVVVVVVVVVVVVVVVVVVVVVVVVVVVVVVVVVVVVVVVVVVVVVVVVVVVVVVVVVVVVVVVVVVVVVVVVVVVVVSLVVSVVVLVVSLVVCVVVVSPDSPSSVVSNVDDPPPPPPPPPPDD

Mean predicted aligned error: 20.81 Å

Sequence (417 aa):
MRKKKDRWKKDKEERLEEERKKIDEEEMRLQREAQTKQIERANRLLYEQTDRMKTLRSKQLLTDVVHHRTLQLEEKQMLKDQDDLTSYHYDQQVVAQVIEGEAEEQRKTKKRLEENARLAAIQKQQLEEYKQRYINELREEKREGERMKQQAEKEYLDEKEKERQRKLRLKQASEDTQLANQRLQLHREMQKEKERREDLKREEEERKKQLRDAKRLDLQRQKKENAQARKQRMIDLATNNLVKLEQKNEERLQNQSKEVRSKEDKMLKERADRRAAEQEAIARSRRHQLDCKQREKEREAQEALECVVQWEQFGRRIEMQSKQEEQERRLEDLRLAIGQKQQADARRKILKDERAAQLQDDQAARSVLDHEDDRFRVVAQRALEEARERGLTNVFPIQKAMVEKRIDLLHASGFRV